Protein AF-0000000078667222 (afdb_homodimer)

Secondary structure (DSSP, 8-state):
----EEEEEEE-HHHHHHHHHHTEEEE-GGGHHHHHT--TT-EEEEEETTTTEEEEEEEESS--EE-SSTTGGGGT--EEEEEEEEEEEEEEESHHHHHHHHT--TTSEEEHHHHHHHHHHHH-TTTS--------S----PPPPP-BSEEEESSS--SSS--S-TTSTTPPPHHHHHHHHHHH--TT-EEEETT-TTTHHHHHHHHHT-EEEEEESS-SSTTSEE--TTS--S-TT-EEEEEEE---SSSS-----TT-GGGS-TTSHHHHHHHHHHHHHHHHHEEEEEEEEEEE--EEETTEEE-HHHHHHHHHTTTSEEEEEEEEEETT-TT--HHHHHHHHHTT--B--EEEEEEEEPPPTT----------------/----EEEEEEE-HHHHHHHHHHTEEEE-GGGHHHHHT--TT-EEEEEETTTTEEEEEEEESS--EE-SSTTGGGGT--EEEEEEEEEEEEEEESHHHHHHHHT--TTSEEEHHHHHHHHHHHH-TTTS--------S----PPPPP-BSEEEESSS--SSS--S-TTSTTPPPHHHHHHHHHHH--TT-EEEETT-TTTHHHHHHHHHT-EEEEEESS-SSTTSEE--TTS--S-TT-EEEEEEE---SSSS-----TT-GGGS-TTSHHHHHHHHHHHHHHHHHEEEEEEEEEEE--EEETTEEE-HHHHHHHHHTTTSEEEEEEEEEETT-TT--HHHHHHHHHTT--B--EEEEEEEEPPPTTS---------------

Structure (mmCIF, N/CA/C/O backbone):
data_AF-0000000078667222-model_v1
#
loop_
_entity.id
_entity.type
_entity.pdbx_description
1 polymer 'Putative DNA methylase domain protein'
#
loop_
_atom_site.group_PDB
_atom_site.id
_atom_site.type_symbol
_atom_site.label_atom_id
_atom_site.label_alt_id
_atom_site.label_comp_id
_atom_site.label_asym_id
_atom_site.label_entity_id
_atom_site.label_seq_id
_atom_site.pdbx_PDB_ins_code
_atom_site.Cartn_x
_atom_site.Cartn_y
_atom_site.Cartn_z
_atom_site.occupancy
_atom_site.B_iso_or_equiv
_atom_site.auth_seq_id
_atom_site.auth_comp_id
_atom_site.auth_asym_id
_atom_site.auth_atom_id
_atom_site.pdbx_PDB_model_num
ATOM 1 N N . MET A 1 1 ? -11.594 -49.25 -2.143 1 42.97 1 MET A N 1
ATOM 2 C CA . MET A 1 1 ? -10.438 -48.594 -1.555 1 42.97 1 MET A CA 1
ATOM 3 C C . MET A 1 1 ? -10.852 -47.281 -0.846 1 42.97 1 MET A C 1
ATOM 5 O O . MET A 1 1 ? -11.727 -46.562 -1.323 1 42.97 1 MET A O 1
ATOM 9 N N . LYS A 1 2 ? -10.609 -47.094 0.437 1 54.75 2 LYS A N 1
ATOM 10 C CA . LYS A 1 2 ? -10.992 -45.969 1.286 1 54.75 2 LYS A CA 1
ATOM 11 C C . LYS A 1 2 ? -10.438 -44.656 0.746 1 54.75 2 LYS A C 1
ATOM 13 O O . LYS A 1 2 ? -9.242 -44.562 0.452 1 54.75 2 LYS A O 1
ATOM 18 N N . ALA A 1 3 ? -11.32 -43.812 0.36 1 62.44 3 ALA A N 1
ATOM 19 C CA . ALA A 1 3 ? -10.859 -42.5 -0.114 1 62.44 3 ALA A CA 1
ATOM 20 C C . ALA A 1 3 ? -9.961 -41.844 0.921 1 62.44 3 ALA A C 1
ATOM 22 O O . ALA A 1 3 ? -10.328 -41.719 2.096 1 62.44 3 ALA A O 1
ATOM 23 N N . THR A 1 4 ? -8.703 -41.531 0.521 1 71.56 4 THR A N 1
ATOM 24 C CA . THR A 1 4 ? -7.707 -41 1.438 1 71.56 4 THR A CA 1
ATOM 25 C C . THR A 1 4 ? -7.793 -39.469 1.491 1 71.56 4 THR A C 1
ATOM 27 O O . THR A 1 4 ? -7.461 -38.875 2.508 1 71.56 4 THR A O 1
ATOM 30 N N . CYS A 1 5 ? -8.32 -38.812 0.388 1 84.19 5 CYS A N 1
ATOM 31 C CA . CYS A 1 5 ? -8.406 -37.375 0.357 1 84.19 5 CYS A CA 1
ATOM 32 C C . CYS A 1 5 ? -9.555 -36.906 -0.539 1 84.19 5 CYS A C 1
ATOM 34 O O . CYS A 1 5 ? -10.219 -37.75 -1.177 1 84.19 5 CYS A O 1
ATOM 36 N N . GLY A 1 6 ? -10.008 -35.719 -0.419 1 90.81 6 GLY A N 1
ATOM 37 C CA . GLY A 1 6 ? -11.023 -35.125 -1.27 1 90.81 6 GLY A CA 1
ATOM 38 C C . GLY A 1 6 ? -10.609 -33.781 -1.822 1 90.81 6 GLY A C 1
ATOM 39 O O . GLY A 1 6 ? -9.719 -33.125 -1.275 1 90.81 6 GLY A O 1
ATOM 40 N N . HIS A 1 7 ? -11.117 -33.469 -2.975 1 93.88 7 HIS A N 1
ATOM 41 C CA . HIS A 1 7 ? -10.828 -32.188 -3.617 1 93.88 7 HIS A CA 1
ATOM 42 C C . HIS A 1 7 ? -12.086 -31.578 -4.227 1 93.88 7 HIS A C 1
ATOM 44 O O . HIS A 1 7 ? -12.906 -32.312 -4.805 1 93.88 7 HIS A O 1
ATOM 50 N N . ILE A 1 8 ? -12.203 -30.312 -3.99 1 93.81 8 ILE A N 1
ATOM 51 C CA . ILE A 1 8 ? -13.273 -29.578 -4.648 1 93.81 8 ILE A CA 1
ATOM 52 C C . ILE A 1 8 ? -12.703 -28.75 -5.805 1 93.81 8 ILE A C 1
ATOM 54 O O . ILE A 1 8 ? -11.836 -27.906 -5.602 1 93.81 8 ILE A O 1
ATOM 58 N N . PHE A 1 9 ? -13.094 -29.078 -7 1 95.5 9 PHE A N 1
ATOM 59 C CA . PHE A 1 9 ? -12.734 -28.281 -8.164 1 95.5 9 PHE A CA 1
ATOM 60 C C . PHE A 1 9 ? -13.758 -27.172 -8.391 1 95.5 9 PHE A C 1
ATOM 62 O O . PHE A 1 9 ? -14.938 -27.328 -8.07 1 95.5 9 PHE A O 1
ATOM 69 N N . ALA A 1 10 ? -13.32 -26.062 -8.898 1 92.62 10 ALA A N 1
ATOM 70 C CA . ALA A 1 10 ? -14.219 -24.953 -9.203 1 92.62 10 ALA A CA 1
ATOM 71 C C . ALA A 1 10 ? -14.367 -24.781 -10.711 1 92.62 10 ALA A C 1
ATOM 73 O O . ALA A 1 10 ? -13.414 -24.953 -11.461 1 92.62 10 ALA A O 1
ATOM 74 N N . CYS A 1 11 ? -15.523 -24.531 -11.125 1 91.5 11 CYS A N 1
ATOM 75 C CA . CYS A 1 11 ? -15.812 -24.172 -12.516 1 91.5 11 CYS A CA 1
ATOM 76 C C . CYS A 1 11 ? -16.75 -22.969 -12.586 1 91.5 11 CYS A C 1
ATOM 78 O O . CYS A 1 11 ? -17.141 -22.422 -11.555 1 91.5 11 CYS A O 1
ATOM 80 N N . THR A 1 12 ? -16.953 -22.406 -13.789 1 89.31 12 THR A N 1
ATOM 81 C CA . THR A 1 12 ? -17.969 -21.406 -14.086 1 89.31 12 THR A CA 1
ATOM 82 C C . THR A 1 12 ? -19.078 -21.984 -14.945 1 89.31 12 THR A C 1
ATOM 84 O O . THR A 1 12 ? -19 -23.141 -15.359 1 89.31 12 THR A O 1
ATOM 87 N N . SER A 1 13 ? -20.094 -21.125 -15.125 1 90.69 13 SER A N 1
ATOM 88 C CA . SER A 1 13 ? -21.188 -21.578 -15.984 1 90.69 13 SER A CA 1
ATOM 89 C C . SER A 1 13 ? -20.688 -21.875 -17.391 1 90.69 13 SER A C 1
ATOM 91 O O . SER A 1 13 ? -21.203 -22.781 -18.062 1 90.69 13 SER A O 1
ATOM 93 N N . LYS A 1 14 ? -19.625 -21.219 -17.75 1 88.69 14 LYS A N 1
ATOM 94 C CA . LYS A 1 14 ? -19.047 -21.391 -19.094 1 88.69 14 LYS A CA 1
ATOM 95 C C . LYS A 1 14 ? -18.266 -22.688 -19.203 1 88.69 14 LYS A C 1
ATOM 97 O O . LYS A 1 14 ? -18.266 -23.328 -20.25 1 88.69 14 LYS A O 1
ATOM 102 N N . SER A 1 15 ? -17.688 -23.125 -18.141 1 92.56 15 SER A N 1
ATOM 103 C CA . SER A 1 15 ? -16.781 -24.281 -18.219 1 92.56 15 SER A CA 1
ATOM 104 C C . SER A 1 15 ? -17.438 -25.531 -17.656 1 92.56 15 SER A C 1
ATOM 106 O O . SER A 1 15 ? -16.906 -26.641 -17.812 1 92.56 15 SER A O 1
ATOM 108 N N . GLU A 1 16 ? -18.594 -25.359 -17.062 1 94.5 16 GLU A N 1
ATOM 109 C CA . GLU A 1 16 ? -19.25 -26.469 -16.375 1 94.5 16 GLU A CA 1
ATOM 110 C C . GLU A 1 16 ? -19.594 -27.594 -17.344 1 94.5 16 GLU A C 1
ATOM 112 O O . GLU A 1 16 ? -19.328 -28.766 -17.047 1 94.5 16 GLU A O 1
ATOM 117 N N . ARG A 1 17 ? -20.219 -27.25 -18.438 1 93.62 17 ARG A N 1
ATOM 118 C CA . ARG A 1 17 ? -20.672 -28.25 -19.391 1 93.62 17 ARG A CA 1
ATOM 119 C C . ARG A 1 17 ? -19.516 -29.125 -19.844 1 93.62 17 ARG A C 1
ATOM 121 O O . ARG A 1 17 ? -19.656 -30.359 -19.938 1 93.62 17 ARG A O 1
ATOM 128 N N . GLU A 1 18 ? -18.438 -28.531 -20.109 1 94.69 18 GLU A N 1
ATOM 129 C CA . GLU A 1 18 ? -17.281 -29.281 -20.594 1 94.69 18 GLU A CA 1
ATOM 130 C C . GLU A 1 18 ? -16.75 -30.219 -19.531 1 94.69 18 GLU A C 1
ATOM 132 O O . GLU A 1 18 ? -16.25 -31.297 -19.844 1 94.69 18 GLU A O 1
ATOM 137 N N . CYS A 1 19 ? -16.812 -29.875 -18.297 1 96.56 19 CYS A N 1
ATOM 138 C CA . CYS A 1 19 ? -16.422 -30.766 -17.203 1 96.56 19 CYS A CA 1
ATOM 139 C C . CYS A 1 19 ? -17.219 -32.062 -17.234 1 96.56 19 CYS A C 1
ATOM 141 O O . CYS A 1 19 ? -16.656 -33.156 -17.156 1 96.56 19 CYS A O 1
ATOM 143 N N . PHE A 1 20 ? -18.5 -31.938 -17.438 1 95.5 20 PHE A N 1
ATOM 144 C CA . PHE A 1 20 ? -19.406 -33.094 -17.406 1 95.5 20 PHE A CA 1
ATOM 145 C C . PHE A 1 20 ? -19.312 -33.875 -18.703 1 95.5 20 PHE A C 1
ATOM 147 O O . PHE A 1 20 ? -19.391 -35.125 -18.672 1 95.5 20 PHE A O 1
ATOM 154 N N . ASP A 1 21 ? -19.156 -33.156 -19.797 1 95.31 21 ASP A N 1
ATOM 155 C CA . ASP A 1 21 ? -19.078 -33.844 -21.078 1 95.31 21 ASP A CA 1
ATOM 156 C C . ASP A 1 21 ? -17.812 -34.719 -21.156 1 95.31 21 ASP A C 1
ATOM 158 O O . ASP A 1 21 ? -17.859 -35.844 -21.641 1 95.31 21 ASP A O 1
ATOM 162 N N . ARG A 1 22 ? -16.766 -34.188 -20.625 1 95.5 22 ARG A N 1
ATOM 163 C CA . ARG A 1 22 ? -15.484 -34.875 -20.719 1 95.5 22 ARG A CA 1
ATOM 164 C C . ARG A 1 22 ? -15.25 -35.75 -19.5 1 95.5 22 ARG A C 1
ATOM 166 O O . ARG A 1 22 ? -14.359 -36.594 -19.5 1 95.5 22 ARG A O 1
ATOM 173 N N . MET A 1 23 ? -16.047 -35.531 -18.516 1 96.56 23 MET A N 1
ATOM 174 C CA . MET A 1 23 ? -15.766 -36.125 -17.203 1 96.56 23 MET A CA 1
ATOM 175 C C . MET A 1 23 ? -14.32 -35.875 -16.797 1 96.56 23 MET A C 1
ATOM 177 O O . MET A 1 23 ? -13.594 -36.812 -16.453 1 96.56 23 MET A O 1
ATOM 181 N N . LEU A 1 24 ? -13.977 -34.625 -16.906 1 97.38 24 LEU A N 1
ATOM 182 C CA . LEU A 1 24 ? -12.648 -34.094 -16.625 1 97.38 24 LEU A CA 1
ATOM 183 C C . LEU A 1 24 ? -12.75 -32.844 -15.766 1 97.38 24 LEU A C 1
ATOM 185 O O . LEU A 1 24 ? -13.484 -31.906 -16.094 1 97.38 24 LEU A O 1
ATOM 189 N N . PHE A 1 25 ? -12.125 -32.906 -14.594 1 97.62 25 PHE A N 1
ATOM 190 C CA . PHE A 1 25 ? -12.039 -31.719 -13.758 1 97.62 25 PHE A CA 1
ATOM 191 C C . PHE A 1 25 ? -10.641 -31.109 -13.828 1 97.62 25 PHE A C 1
ATOM 193 O O . PHE A 1 25 ? -9.664 -31.812 -14.062 1 97.62 25 PHE A O 1
ATOM 200 N N . ALA A 1 26 ? -10.586 -29.781 -13.773 1 94.12 26 ALA A N 1
ATOM 201 C CA . ALA A 1 26 ? -9.297 -29.125 -14 1 94.12 26 ALA A CA 1
ATOM 202 C C . ALA A 1 26 ? -9.211 -27.812 -13.242 1 94.12 26 ALA A C 1
ATOM 204 O O . ALA A 1 26 ? -10.227 -27.281 -12.781 1 94.12 26 ALA A O 1
ATOM 205 N N . THR A 1 27 ? -8.078 -27.359 -13.016 1 90.75 27 THR A N 1
ATOM 206 C CA . THR A 1 27 ? -7.82 -26.062 -12.398 1 90.75 27 THR A CA 1
ATOM 207 C C . THR A 1 27 ? -6.57 -25.422 -12.992 1 90.75 27 THR A C 1
ATOM 209 O O . THR A 1 27 ? -5.895 -26.016 -13.828 1 90.75 27 THR A O 1
ATOM 212 N N . SER A 1 28 ? -6.441 -24.172 -12.617 1 84.69 28 SER A N 1
ATOM 213 C CA . SER A 1 28 ? -5.27 -23.422 -13.062 1 84.69 28 SER A CA 1
ATOM 214 C C . SER A 1 28 ? -4.051 -23.75 -12.203 1 84.69 28 SER A C 1
ATOM 216 O O . SER A 1 28 ? -4.121 -24.594 -11.305 1 84.69 28 SER A O 1
ATOM 218 N N . ARG A 1 29 ? -2.99 -23.125 -12.562 1 78.12 29 ARG A N 1
ATOM 219 C CA . ARG A 1 29 ? -1.691 -23.375 -11.953 1 78.12 29 ARG A CA 1
ATOM 220 C C . ARG A 1 29 ? -1.732 -23.109 -10.453 1 78.12 29 ARG A C 1
ATOM 222 O O . ARG A 1 29 ? -1.068 -23.797 -9.672 1 78.12 29 ARG A O 1
ATOM 229 N N . VAL A 1 30 ? -2.557 -22.203 -10.062 1 77.38 30 VAL A N 1
ATOM 230 C CA . VAL A 1 30 ? -2.59 -21.766 -8.672 1 77.38 30 VAL A CA 1
ATOM 231 C C . VAL A 1 30 ? -2.93 -22.953 -7.762 1 77.38 30 VAL A C 1
ATOM 233 O O . VAL A 1 30 ? -2.393 -23.062 -6.66 1 77.38 30 VAL A O 1
ATOM 236 N N . TYR A 1 31 ? -3.74 -23.891 -8.242 1 80.81 31 TYR A N 1
ATOM 237 C CA . TYR A 1 31 ? -4.141 -25.031 -7.441 1 80.81 31 TYR A CA 1
ATOM 238 C C . TYR A 1 31 ? -3.566 -26.328 -8.023 1 80.81 31 TYR A C 1
ATOM 240 O O . TYR A 1 31 ? -4.035 -27.422 -7.703 1 80.81 31 TYR A O 1
ATOM 248 N N . GLY A 1 32 ? -2.615 -26.156 -8.828 1 84 32 GLY A N 1
ATOM 249 C CA . GLY A 1 32 ? -2.066 -27.281 -9.555 1 84 32 GLY A CA 1
ATOM 250 C C . GLY A 1 32 ? -1.43 -28.328 -8.648 1 84 32 GLY A C 1
ATOM 251 O O . GLY A 1 32 ? -1.601 -29.531 -8.859 1 84 32 GLY A O 1
ATOM 252 N N . GLU A 1 33 ? -0.787 -27.875 -7.664 1 82.69 33 GLU A N 1
ATOM 253 C CA . GLU A 1 33 ? -0.084 -28.781 -6.77 1 82.69 33 GLU A CA 1
ATOM 254 C C . GLU A 1 33 ? -1.059 -29.719 -6.062 1 82.69 33 GLU A C 1
ATOM 256 O O . GLU A 1 33 ? -0.754 -30.906 -5.852 1 82.69 33 GLU A O 1
ATOM 261 N N . SER A 1 34 ? -2.174 -29.188 -5.68 1 85.5 34 SER A N 1
ATOM 262 C CA . SER A 1 34 ? -3.184 -30.016 -5.023 1 85.5 34 SER A CA 1
ATOM 263 C C . SER A 1 34 ? -3.715 -31.078 -5.969 1 85.5 34 SER A C 1
ATOM 265 O O . SER A 1 34 ? -4.02 -32.188 -5.535 1 85.5 34 SER A O 1
ATOM 267 N N . VAL A 1 35 ? -3.75 -30.797 -7.191 1 90.5 35 VAL A N 1
ATOM 268 C CA . VAL A 1 35 ? -4.262 -31.734 -8.18 1 90.5 35 VAL A CA 1
ATOM 269 C C . VAL A 1 35 ? -3.252 -32.875 -8.391 1 90.5 35 VAL A C 1
ATOM 271 O O . VAL A 1 35 ? -3.635 -34.031 -8.523 1 90.5 35 VAL A O 1
ATOM 274 N N . LEU A 1 36 ? -2.006 -32.469 -8.359 1 86.94 36 LEU A N 1
ATOM 275 C CA . LEU A 1 36 ? -0.954 -33.469 -8.57 1 86.94 36 LEU A CA 1
ATOM 276 C C . LEU A 1 36 ? -0.897 -34.438 -7.41 1 86.94 36 LEU A C 1
ATOM 278 O O . LEU A 1 36 ? -0.299 -35.531 -7.531 1 86.94 36 LEU A O 1
ATOM 282 N N . LYS A 1 37 ? -1.562 -34.156 -6.34 1 86.19 37 LYS A N 1
ATOM 283 C CA . LYS A 1 37 ? -1.576 -35.062 -5.172 1 86.19 37 LYS A CA 1
ATOM 284 C C . LYS A 1 37 ? -2.764 -36 -5.223 1 86.19 37 LYS A C 1
ATOM 286 O O . LYS A 1 37 ? -2.85 -36.938 -4.418 1 86.19 37 LYS A O 1
ATOM 291 N N . ILE A 1 38 ? -3.578 -35.844 -6.117 1 93.19 38 ILE A N 1
ATOM 292 C CA . ILE A 1 38 ? -4.773 -36.656 -6.23 1 93.19 38 ILE A CA 1
ATOM 293 C C . ILE A 1 38 ? -4.379 -38.062 -6.68 1 93.19 38 ILE A C 1
ATOM 295 O O . ILE A 1 38 ? -3.537 -38.219 -7.566 1 93.19 38 ILE A O 1
ATOM 299 N N . LYS A 1 39 ? -4.949 -39.031 -6.023 1 93.75 39 LYS A N 1
ATOM 300 C CA . LYS A 1 39 ? -4.766 -40.406 -6.375 1 93.75 39 LYS A CA 1
ATOM 301 C C . LYS A 1 39 ? -6.07 -41.031 -6.867 1 93.75 39 LYS A C 1
ATOM 303 O O . LYS A 1 39 ? -7.156 -40.531 -6.555 1 93.75 39 LYS A O 1
ATOM 308 N N . LYS A 1 40 ? -5.82 -42.125 -7.578 1 94.44 40 LYS A N 1
ATOM 309 C CA . LYS A 1 40 ? -6.988 -42.875 -8.023 1 94.44 40 LYS A CA 1
ATOM 310 C C . LYS A 1 40 ? -7.879 -43.281 -6.848 1 94.44 40 LYS A C 1
ATOM 312 O O . LYS A 1 40 ? -7.383 -43.719 -5.816 1 94.44 40 LYS A O 1
ATOM 317 N N . GLY A 1 41 ? -9.148 -42.969 -7 1 94 41 GLY A N 1
ATOM 318 C CA . GLY A 1 41 ? -10.094 -43.375 -5.973 1 94 41 GLY A CA 1
ATOM 319 C C . GLY A 1 41 ? -10.484 -42.25 -5.047 1 94 41 GLY A C 1
ATOM 320 O O . GLY A 1 41 ? -11.477 -42.344 -4.32 1 94 41 GLY A O 1
ATOM 321 N N . ASP A 1 42 ? -9.75 -41.125 -5.043 1 95.19 42 ASP A N 1
ATOM 322 C CA . ASP A 1 42 ? -10.078 -40 -4.195 1 95.19 42 ASP A CA 1
ATOM 323 C C . ASP A 1 42 ? -11.461 -39.438 -4.535 1 95.19 42 ASP A C 1
ATOM 325 O O . ASP A 1 42 ? -11.922 -39.562 -5.672 1 95.19 42 ASP A O 1
ATOM 329 N N . LEU A 1 43 ? -12.156 -38.875 -3.521 1 95.44 43 LEU A N 1
ATOM 330 C CA . LEU A 1 43 ? -13.461 -38.281 -3.732 1 95.44 43 LEU A CA 1
ATOM 331 C C . LEU A 1 43 ? -13.312 -36.844 -4.27 1 95.44 43 LEU A C 1
ATOM 333 O O . LEU A 1 43 ? -12.484 -36.094 -3.783 1 95.44 43 LEU A O 1
ATOM 337 N N . LEU A 1 44 ? -14.055 -36.562 -5.297 1 96.94 44 LEU A N 1
ATOM 338 C CA . LEU A 1 44 ? -13.961 -35.281 -5.938 1 96.94 44 LEU A CA 1
ATOM 339 C C . LEU A 1 44 ? -15.328 -34.594 -6.012 1 96.94 44 LEU A C 1
ATOM 341 O O . LEU A 1 44 ? -16.359 -35.281 -6.016 1 96.94 44 LEU A O 1
ATOM 345 N N . PHE A 1 45 ? -15.289 -33.312 -6 1 96.88 45 PHE A N 1
ATOM 346 C CA . PHE A 1 45 ? -16.484 -32.469 -6.109 1 96.88 45 PHE A CA 1
ATOM 347 C C . PHE A 1 45 ? -16.266 -31.344 -7.121 1 96.88 45 PHE A C 1
ATOM 349 O O . PHE A 1 45 ? -15.125 -31.016 -7.445 1 96.88 45 PHE A O 1
ATOM 356 N N . LEU A 1 46 ? -17.312 -30.844 -7.672 1 97.19 46 LEU A N 1
ATOM 357 C CA . LEU A 1 46 ? -17.25 -29.734 -8.617 1 97.19 46 LEU A CA 1
ATOM 358 C C . LEU A 1 46 ? -18.141 -28.578 -8.164 1 97.19 46 LEU A C 1
ATOM 360 O O . LEU A 1 46 ? -19.359 -28.75 -8.031 1 97.19 46 LEU A O 1
ATOM 364 N N . LEU A 1 47 ? -17.531 -27.453 -7.891 1 95.12 47 LEU A N 1
ATOM 365 C CA . LEU A 1 47 ? -18.25 -26.266 -7.438 1 95.12 47 LEU A CA 1
ATOM 366 C C . LEU A 1 47 ? -18.375 -25.25 -8.57 1 95.12 47 LEU A C 1
ATOM 368 O O . LEU A 1 47 ? -17.375 -24.797 -9.117 1 95.12 47 LEU A O 1
ATOM 372 N N . ASN A 1 48 ? -19.578 -24.984 -8.961 1 94.25 48 ASN A N 1
ATOM 373 C CA . ASN A 1 48 ? -19.828 -23.875 -9.875 1 94.25 48 ASN A CA 1
ATOM 374 C C . ASN A 1 48 ? -19.891 -22.531 -9.133 1 94.25 48 ASN A C 1
ATOM 376 O O . ASN A 1 48 ? -20.828 -22.281 -8.391 1 94.25 48 ASN A O 1
ATOM 380 N N . LEU A 1 49 ? -18.891 -21.703 -9.367 1 88.19 49 LEU A N 1
ATOM 381 C CA . LEU A 1 49 ? -18.734 -20.453 -8.625 1 88.19 49 LEU A CA 1
ATOM 382 C C . LEU A 1 49 ? -19.828 -19.453 -9.008 1 88.19 49 LEU A C 1
ATOM 384 O O . LEU A 1 49 ? -20.219 -18.625 -8.195 1 88.19 49 LEU A O 1
ATOM 388 N N . ASP A 1 50 ? -20.312 -19.469 -10.25 1 86.38 50 ASP A N 1
ATOM 389 C CA . ASP A 1 50 ? -21.312 -18.531 -10.727 1 86.38 50 ASP A CA 1
ATOM 390 C C . ASP A 1 50 ? -22.672 -18.781 -10.07 1 86.38 50 ASP A C 1
ATOM 392 O O . ASP A 1 50 ? -23.359 -17.844 -9.672 1 86.38 50 ASP A O 1
ATOM 396 N N . THR A 1 51 ? -23.031 -20.047 -9.922 1 91.31 51 THR A N 1
ATOM 397 C CA . THR A 1 51 ? -24.359 -20.406 -9.438 1 91.31 51 THR A CA 1
ATOM 398 C C . THR A 1 51 ? -24.312 -20.828 -7.973 1 91.31 51 THR A C 1
ATOM 400 O O . THR A 1 51 ? -25.344 -21.016 -7.34 1 91.31 51 THR A O 1
ATOM 403 N N . ASP A 1 52 ? -23.125 -20.938 -7.469 1 91.81 52 ASP A N 1
ATOM 404 C CA . ASP A 1 52 ? -22.922 -21.406 -6.102 1 91.81 52 ASP A CA 1
ATOM 405 C C . ASP A 1 52 ? -23.547 -22.781 -5.895 1 91.81 52 ASP A C 1
ATOM 407 O O . ASP A 1 52 ? -24.312 -22.984 -4.949 1 91.81 52 ASP A O 1
ATOM 411 N N . THR A 1 53 ? -23.281 -23.672 -6.781 1 95.25 53 THR A N 1
ATOM 412 C CA . THR A 1 53 ? -23.812 -25.031 -6.75 1 95.25 53 THR A CA 1
ATOM 413 C C . THR A 1 53 ? -22.672 -26.047 -6.68 1 95.25 53 THR A C 1
ATOM 415 O O . THR A 1 53 ? -21.75 -26.016 -7.488 1 95.25 53 THR A O 1
ATOM 418 N N . LEU A 1 54 ? -22.75 -26.891 -5.699 1 96.31 54 LEU A N 1
ATOM 419 C CA . LEU A 1 54 ? -21.766 -27.969 -5.555 1 96.31 54 LEU A CA 1
ATOM 420 C C . LEU A 1 54 ? -22.328 -29.281 -6.086 1 96.31 54 LEU A C 1
ATOM 422 O O . LEU A 1 54 ? -23.422 -29.688 -5.707 1 96.31 54 LEU A O 1
ATOM 426 N N . TYR A 1 55 ? -21.547 -29.891 -7.02 1 96.81 55 TYR A N 1
ATOM 427 C CA . TYR A 1 55 ? -21.906 -31.203 -7.543 1 96.81 55 TYR A CA 1
ATOM 428 C C . TYR A 1 55 ? -21.031 -32.281 -6.934 1 96.81 55 TYR A C 1
ATOM 430 O O . TYR A 1 55 ? -19.828 -32.094 -6.75 1 96.81 55 TYR A O 1
ATOM 438 N N . GLY A 1 56 ? -21.609 -33.438 -6.668 1 93.94 56 GLY A N 1
ATOM 439 C CA . GLY A 1 56 ? -20.859 -34.594 -6.16 1 93.94 56 GLY A CA 1
ATOM 440 C C . GLY A 1 56 ? -21.719 -35.844 -6.008 1 93.94 56 GLY A C 1
ATOM 441 O O . GLY A 1 56 ? -22.938 -35.781 -6.199 1 93.94 56 GLY A O 1
ATOM 442 N N . THR A 1 57 ? -21.172 -36.938 -5.832 1 93.31 57 THR A N 1
ATOM 443 C CA . THR A 1 57 ? -19.734 -37.156 -5.645 1 93.31 57 THR A CA 1
ATOM 444 C C . THR A 1 57 ? -19.125 -37.812 -6.863 1 93.31 57 THR A C 1
ATOM 446 O O . THR A 1 57 ? -19.797 -38.531 -7.594 1 93.31 57 THR A O 1
ATOM 449 N N . PHE A 1 58 ? -17.938 -37.469 -7.082 1 96.56 58 PHE A N 1
ATOM 450 C CA . PHE A 1 58 ? -17.172 -38.094 -8.148 1 96.56 58 PHE A CA 1
ATOM 451 C C . PHE A 1 58 ? -15.953 -38.812 -7.574 1 96.56 58 PHE A C 1
ATOM 453 O O . PHE A 1 58 ? -15.602 -38.625 -6.406 1 96.56 58 PHE A O 1
ATOM 460 N N . ARG A 1 59 ? -15.391 -39.688 -8.359 1 96.12 59 ARG A N 1
ATOM 461 C CA . ARG A 1 59 ? -14.164 -40.375 -8 1 96.12 59 ARG A CA 1
ATOM 462 C C . ARG A 1 59 ? -13.078 -40.156 -9.047 1 96.12 59 ARG A C 1
ATOM 464 O O . ARG A 1 59 ? -13.359 -40.156 -10.25 1 96.12 59 ARG A O 1
ATOM 471 N N . ALA A 1 60 ? -11.891 -40.031 -8.578 1 96.62 60 ALA A N 1
ATOM 472 C CA . ALA A 1 60 ? -10.758 -39.938 -9.492 1 96.62 60 ALA A CA 1
ATOM 473 C C . ALA A 1 60 ? -10.5 -41.25 -10.203 1 96.62 60 ALA A C 1
ATOM 475 O O . ALA A 1 60 ? -10.273 -42.281 -9.555 1 96.62 60 ALA A O 1
ATOM 476 N N . LYS A 1 61 ? -10.484 -41.219 -11.477 1 95.44 61 LYS A N 1
ATOM 477 C CA . LYS A 1 61 ? -10.203 -42.406 -12.266 1 95.44 61 LYS A CA 1
ATOM 478 C C . LYS A 1 61 ? -8.695 -42.656 -12.391 1 95.44 61 LYS A C 1
ATOM 480 O O . LYS A 1 61 ? -8.258 -43.75 -12.695 1 95.44 61 LYS A O 1
ATOM 485 N N . SER A 1 62 ? -8.008 -41.594 -12.281 1 90.81 62 SER A N 1
ATOM 486 C CA . SER A 1 62 ? -6.551 -41.594 -12.352 1 90.81 62 SER A CA 1
ATOM 487 C C . SER A 1 62 ? -5.949 -40.594 -11.375 1 90.81 62 SER A C 1
ATOM 489 O O . SER A 1 62 ? -6.672 -39.844 -10.719 1 90.81 62 SER A O 1
ATOM 491 N N . ALA A 1 63 ? -4.645 -40.688 -11.367 1 93.88 63 ALA A N 1
ATOM 492 C CA . ALA A 1 63 ? -3.957 -39.625 -10.641 1 93.88 63 ALA A CA 1
ATOM 493 C C . ALA A 1 63 ? -4.078 -38.281 -11.383 1 93.88 63 ALA A C 1
ATOM 495 O O . ALA A 1 63 ? -4.273 -38.281 -12.594 1 93.88 63 ALA A O 1
ATOM 496 N N . GLY A 1 64 ? -4.133 -37.219 -10.609 1 94.31 64 GLY A N 1
ATOM 497 C CA . GLY A 1 64 ? -4.051 -35.906 -11.242 1 94.31 64 GLY A CA 1
ATOM 498 C C . GLY A 1 64 ? -2.781 -35.719 -12.047 1 94.31 64 GLY A C 1
ATOM 499 O O . GLY A 1 64 ? -1.726 -36.25 -11.688 1 94.31 64 GLY A O 1
ATOM 500 N N . ALA A 1 65 ? -2.887 -35.031 -13.102 1 93.31 65 ALA A N 1
ATOM 501 C CA . ALA A 1 65 ? -1.737 -34.781 -13.969 1 93.31 65 ALA A CA 1
ATOM 502 C C . ALA A 1 65 ? -1.899 -33.5 -14.75 1 93.31 65 ALA A C 1
ATOM 504 O O . ALA A 1 65 ? -2.984 -32.906 -14.773 1 93.31 65 ALA A O 1
ATOM 505 N N . LYS A 1 66 ? -0.791 -33.031 -15.289 1 91.5 66 LYS A N 1
ATOM 506 C CA . LYS A 1 66 ? -0.827 -31.859 -16.141 1 91.5 66 LYS A CA 1
ATOM 507 C C . LYS A 1 66 ? -1.131 -32.25 -17.594 1 91.5 66 LYS A C 1
ATOM 509 O O . LYS A 1 66 ? -0.599 -33.25 -18.109 1 91.5 66 LYS A O 1
ATOM 514 N N . ASP A 1 67 ? -2.025 -31.547 -18.172 1 92 67 ASP A N 1
ATOM 515 C CA . ASP A 1 67 ? -2.34 -31.594 -19.609 1 92 67 ASP A CA 1
ATOM 516 C C . ASP A 1 67 ? -2.781 -33 -20.031 1 92 67 ASP A C 1
ATOM 518 O O . ASP A 1 67 ? -2.273 -33.531 -21.016 1 92 67 ASP A O 1
ATOM 522 N N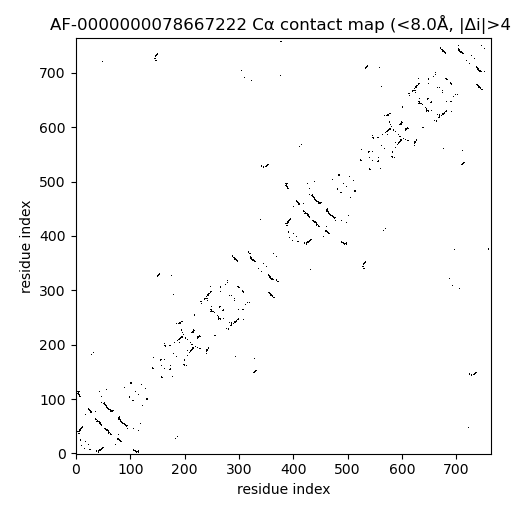 . LEU A 1 68 ? -3.604 -33.688 -19.25 1 94 68 LEU A N 1
ATOM 523 C CA . LEU A 1 68 ? -4.211 -34.938 -19.656 1 94 68 LEU A CA 1
ATOM 524 C C . LEU A 1 68 ? -4.949 -34.781 -20.984 1 94 68 LEU A C 1
ATOM 526 O O . LEU A 1 68 ? -4.836 -35.625 -21.875 1 94 68 LEU A O 1
ATOM 530 N N . VAL A 1 69 ? -5.723 -33.75 -21.078 1 94.44 69 VAL A N 1
ATOM 531 C CA . VAL A 1 69 ? -6.383 -33.312 -22.297 1 94.44 69 VAL A CA 1
ATOM 532 C C . VAL A 1 69 ? -6.023 -31.875 -22.594 1 94.44 69 VAL A C 1
ATOM 534 O O . VAL A 1 69 ? -6.777 -30.953 -22.234 1 94.44 69 VAL A O 1
ATOM 537 N N . PRO A 1 70 ? -4.941 -31.625 -23.328 1 92.56 70 PRO A N 1
ATOM 538 C CA . PRO A 1 70 ? -4.363 -30.281 -23.484 1 92.56 70 PRO A CA 1
ATOM 539 C C . PRO A 1 70 ? -5.336 -29.281 -24.109 1 92.56 70 PRO A C 1
ATOM 541 O O . PRO A 1 70 ? -5.273 -28.078 -23.812 1 92.56 70 PRO A O 1
ATOM 544 N N . GLU A 1 71 ? -6.27 -29.797 -24.922 1 92.06 71 GLU A N 1
ATOM 545 C CA . GLU A 1 71 ? -7.133 -28.891 -25.672 1 92.06 71 GLU A CA 1
ATOM 546 C C . GLU A 1 71 ? -8.367 -28.516 -24.859 1 92.06 71 GLU A C 1
ATOM 548 O O . GLU A 1 71 ? -9.109 -27.609 -25.234 1 92.06 71 GLU A O 1
ATOM 553 N N . ALA A 1 72 ? -8.625 -29.219 -23.766 1 93.88 72 ALA A N 1
ATOM 554 C CA . ALA A 1 72 ? -9.797 -28.922 -22.938 1 93.88 72 ALA A CA 1
ATOM 555 C C . ALA A 1 72 ? -9.781 -27.469 -22.469 1 93.88 72 ALA A C 1
ATOM 557 O O . ALA A 1 72 ? -8.734 -26.922 -22.125 1 93.88 72 ALA A O 1
ATOM 558 N N . TRP A 1 73 ? -10.977 -26.766 -22.516 1 92.94 73 TRP A N 1
ATOM 559 C CA . TRP A 1 73 ? -11.188 -25.359 -22.156 1 92.94 73 TRP A CA 1
ATOM 560 C C . TRP A 1 73 ? -10.148 -24.469 -22.828 1 92.94 73 TRP A C 1
ATOM 562 O O . TRP A 1 73 ? -9.617 -23.547 -22.219 1 92.94 73 TRP A O 1
ATOM 572 N N . ASN A 1 74 ? -9.727 -24.875 -23.984 1 89.19 74 ASN A N 1
ATOM 573 C CA . ASN A 1 74 ? -8.766 -24.125 -24.781 1 89.19 74 ASN A CA 1
ATOM 574 C C . ASN A 1 74 ? -7.438 -23.953 -24.047 1 89.19 74 ASN A C 1
ATOM 576 O O . ASN A 1 74 ? -6.809 -22.891 -24.141 1 89.19 74 ASN A O 1
ATOM 580 N N . GLY A 1 75 ? -7.109 -24.922 -23.25 1 88.12 75 GLY A N 1
ATOM 581 C CA . GLY A 1 75 ? -5.809 -24.953 -22.594 1 88.12 75 GLY A CA 1
ATOM 582 C C . GLY A 1 75 ? -5.758 -24.109 -21.328 1 88.12 75 GLY A C 1
ATOM 583 O O . GLY A 1 75 ? -4.703 -23.984 -20.703 1 88.12 75 GLY A O 1
ATOM 584 N N . LYS A 1 76 ? -6.84 -23.609 -20.828 1 86.25 76 LYS A N 1
ATOM 585 C CA . LYS A 1 76 ? -6.875 -22.656 -19.719 1 86.25 76 LYS A CA 1
ATOM 586 C C . LYS A 1 76 ? -6.617 -23.344 -18.391 1 86.25 76 LYS A C 1
ATOM 588 O O . LYS A 1 76 ? -6.125 -22.719 -17.438 1 86.25 76 LYS A O 1
ATOM 593 N N . TYR A 1 77 ? -6.961 -24.641 -18.312 1 91.12 77 TYR A N 1
ATOM 594 C CA . TYR A 1 77 ? -6.863 -25.375 -17.047 1 91.12 77 TYR A CA 1
ATOM 595 C C . TYR A 1 77 ? -6.027 -26.641 -17.219 1 91.12 77 TYR A C 1
ATOM 597 O O . TYR A 1 77 ? -6.574 -27.734 -17.359 1 91.12 77 TYR A O 1
ATOM 605 N N . PRO A 1 78 ? -4.711 -26.5 -17.094 1 90.69 78 PRO A N 1
ATOM 606 C CA . PRO A 1 78 ? -3.828 -27.609 -17.469 1 90.69 78 PRO A CA 1
ATOM 607 C C . PRO A 1 78 ? -3.73 -28.688 -16.391 1 90.69 78 PRO A C 1
ATOM 609 O O . PRO A 1 78 ? -3.27 -29.797 -16.672 1 90.69 78 PRO A O 1
ATOM 612 N N . TYR A 1 79 ? -4.074 -28.406 -15.242 1 92.75 79 TYR A N 1
ATOM 613 C CA . TYR A 1 79 ? -4.027 -29.438 -14.203 1 92.75 79 TYR A CA 1
ATOM 614 C C . TYR A 1 79 ? -5.359 -30.172 -14.094 1 92.75 79 TYR A C 1
ATOM 616 O O . TYR A 1 79 ? -6.371 -29.578 -13.711 1 92.75 79 TYR A O 1
ATOM 624 N N . GLN A 1 80 ? -5.293 -31.422 -14.398 1 96.25 80 GLN A N 1
ATOM 625 C CA . GLN A 1 80 ? -6.531 -32.125 -14.711 1 96.25 80 GLN A CA 1
ATOM 626 C C . GLN A 1 80 ? -6.586 -33.5 -14.008 1 96.25 80 GLN A C 1
ATOM 628 O O . GLN A 1 80 ? -5.551 -34 -13.586 1 96.25 80 GLN A O 1
ATOM 633 N N . VAL A 1 81 ? -7.777 -34 -13.844 1 96.88 81 VAL A N 1
ATOM 634 C CA . VAL A 1 81 ? -8.016 -35.344 -13.359 1 96.88 81 VAL A CA 1
ATOM 635 C C . VAL A 1 81 ? -9.242 -35.938 -14.039 1 96.88 81 VAL A C 1
ATOM 637 O O . VAL A 1 81 ? -10.273 -35.281 -14.164 1 96.88 81 VAL A O 1
ATOM 640 N N . GLN A 1 82 ? -9.016 -37.125 -14.57 1 97.19 82 GLN A N 1
ATOM 641 C CA . GLN A 1 82 ? -10.164 -37.844 -15.102 1 97.19 82 GLN A CA 1
ATOM 642 C C . GLN A 1 82 ? -11.07 -38.344 -13.977 1 97.19 82 GLN A C 1
ATOM 644 O O . GLN A 1 82 ? -10.586 -38.844 -12.961 1 97.19 82 GLN A O 1
ATOM 649 N N . VAL A 1 83 ? -12.383 -38.125 -14.219 1 97.12 83 VAL A N 1
ATOM 650 C CA . VAL A 1 83 ? -13.281 -38.438 -13.117 1 97.12 83 VAL A CA 1
ATOM 651 C C . VAL A 1 83 ? -14.383 -39.375 -13.609 1 97.12 83 VAL A C 1
ATOM 653 O O . VAL A 1 83 ? -14.617 -39.5 -14.82 1 97.12 83 VAL A O 1
ATOM 656 N N . SER A 1 84 ? -14.891 -40.156 -12.695 1 96.31 84 SER A N 1
ATOM 657 C CA . SER A 1 84 ? -16.094 -40.938 -12.898 1 96.31 84 SER A CA 1
ATOM 658 C C . SER A 1 84 ? -17.141 -40.656 -11.82 1 96.31 84 SER A C 1
ATOM 660 O O . SER A 1 84 ? -16.797 -40.188 -10.734 1 96.31 84 SER A O 1
ATOM 662 N N . ARG A 1 85 ? -18.375 -40.844 -12.172 1 94.5 85 ARG A N 1
ATOM 663 C CA . ARG A 1 85 ? -19.438 -40.656 -11.18 1 94.5 85 ARG A CA 1
ATOM 664 C C . ARG A 1 85 ? -19.328 -41.719 -10.078 1 94.5 85 ARG A C 1
ATOM 666 O O . ARG A 1 85 ? -19.016 -42.875 -10.352 1 94.5 85 ARG A O 1
ATOM 673 N N . ASN A 1 86 ? -19.453 -41.281 -8.922 1 91.75 86 ASN A N 1
ATOM 674 C CA . ASN A 1 86 ? -19.594 -42.188 -7.781 1 91.75 86 ASN A CA 1
ATOM 675 C C . ASN A 1 86 ? -21.047 -42.406 -7.406 1 91.75 86 ASN A C 1
ATOM 677 O O . ASN A 1 86 ? -21.516 -41.906 -6.383 1 91.75 86 ASN A O 1
ATOM 681 N N . GLY A 1 87 ? -21.75 -43.25 -8.172 1 89.12 87 GLY A N 1
ATOM 682 C CA . GLY A 1 87 ? -23.188 -43.375 -8.031 1 89.12 87 GLY A CA 1
ATOM 683 C C . GLY A 1 87 ? -23.953 -42.188 -8.617 1 89.12 87 GLY A C 1
ATOM 684 O O . GLY A 1 87 ? -23.562 -41.656 -9.664 1 89.12 87 GLY A O 1
ATOM 685 N N . ALA A 1 88 ? -25.031 -41.906 -8.016 1 91.56 88 ALA A N 1
ATOM 686 C CA . ALA A 1 88 ? -25.812 -40.75 -8.469 1 91.56 88 ALA A CA 1
ATOM 687 C C . ALA A 1 88 ? -25.141 -39.438 -8.078 1 91.56 88 ALA A C 1
ATOM 689 O O . ALA A 1 88 ? -24.625 -39.312 -6.965 1 91.56 88 ALA A O 1
ATOM 690 N N . VAL A 1 89 ? -25.016 -38.594 -9.016 1 93.06 89 VAL A N 1
ATOM 691 C CA . VAL A 1 89 ? -24.453 -37.25 -8.734 1 93.06 89 VAL A CA 1
ATOM 692 C C . VAL A 1 89 ? -25.547 -36.344 -8.227 1 93.06 89 VAL A C 1
ATOM 694 O O . VAL A 1 89 ? -26.609 -36.219 -8.844 1 93.06 89 VAL A O 1
ATOM 697 N N . HIS A 1 90 ? -25.312 -35.75 -7.098 1 94.31 90 HIS A N 1
ATOM 698 C CA . HIS A 1 90 ? -26.25 -34.812 -6.488 1 94.31 90 HIS A CA 1
ATOM 699 C C . HIS A 1 90 ? -25.734 -33.375 -6.582 1 94.31 90 HIS A C 1
ATOM 701 O O . HIS A 1 90 ? -24.562 -33.156 -6.863 1 94.31 90 HIS A O 1
ATOM 707 N N . SER A 1 91 ? -26.672 -32.438 -6.414 1 94.5 91 SER A N 1
ATOM 708 C CA . SER A 1 91 ? -26.312 -31.031 -6.418 1 94.5 91 SER A CA 1
ATOM 709 C C . SER A 1 91 ? -26.75 -30.344 -5.129 1 94.5 91 SER A C 1
ATOM 711 O O . SER A 1 91 ? -27.812 -30.656 -4.582 1 94.5 91 SER A O 1
ATOM 713 N N . LEU A 1 92 ? -25.906 -29.469 -4.645 1 93.06 92 LEU A N 1
ATOM 714 C CA . LEU A 1 92 ? -26.172 -28.688 -3.445 1 93.06 92 LEU A CA 1
ATOM 715 C C . LEU A 1 92 ? -26.109 -27.188 -3.746 1 93.06 92 LEU A C 1
ATOM 717 O O . LEU A 1 92 ? -25.047 -26.656 -4.098 1 93.06 92 LEU A O 1
ATOM 721 N N . ALA A 1 93 ? -27.281 -26.547 -3.625 1 92.12 93 ALA A N 1
ATOM 722 C CA . ALA A 1 93 ? -27.328 -25.094 -3.787 1 92.12 93 ALA A CA 1
ATOM 723 C C . ALA A 1 93 ? -26.844 -24.391 -2.523 1 92.12 93 ALA A C 1
ATOM 725 O O . ALA A 1 93 ? -26.953 -24.922 -1.421 1 92.12 93 ALA A O 1
ATOM 726 N N . GLY A 1 94 ? -26.328 -23.141 -2.709 1 90.88 94 GLY A N 1
ATOM 727 C CA . GLY A 1 94 ? -25.797 -22.406 -1.568 1 90.88 94 GLY A CA 1
ATOM 728 C C . GLY A 1 94 ? -24.578 -23.078 -0.94 1 90.88 94 GLY A C 1
ATOM 729 O O . GLY A 1 94 ? -24.5 -23.203 0.283 1 90.88 94 GLY A O 1
ATOM 730 N N . ALA A 1 95 ? -23.734 -23.609 -1.795 1 91.94 95 ALA A N 1
ATOM 731 C CA . ALA A 1 95 ? -22.609 -24.422 -1.38 1 91.94 95 ALA A CA 1
ATOM 732 C C . ALA A 1 95 ? -21.656 -23.625 -0.494 1 91.94 95 ALA A C 1
ATOM 734 O O . ALA A 1 95 ? -21.094 -24.156 0.47 1 91.94 95 ALA A O 1
ATOM 735 N N . LYS A 1 96 ? -21.469 -22.359 -0.779 1 86.06 96 LYS A N 1
ATOM 736 C CA . LYS A 1 96 ? -20.516 -21.531 -0.042 1 86.06 96 LYS A CA 1
ATOM 737 C C . LYS A 1 96 ? -20.891 -21.438 1.435 1 86.06 96 LYS A C 1
ATOM 739 O O . LYS A 1 96 ? -20.031 -21.578 2.309 1 86.06 96 LYS A O 1
ATOM 744 N N . LYS A 1 97 ? -22.078 -21.172 1.653 1 86.25 97 LYS A N 1
ATOM 745 C CA . LYS A 1 97 ? -22.562 -21.078 3.027 1 86.25 97 LYS A CA 1
ATOM 746 C C . LYS A 1 97 ? -22.406 -22.406 3.752 1 86.25 97 LYS A C 1
ATOM 748 O O . LYS A 1 97 ? -22 -22.453 4.914 1 86.25 97 LYS A O 1
ATOM 753 N N . VAL A 1 98 ? -22.734 -23.469 3.094 1 87.75 98 VAL A N 1
ATOM 754 C CA . VAL A 1 98 ? -22.656 -24.797 3.674 1 87.75 98 VAL A CA 1
ATOM 755 C C . VAL A 1 98 ? -21.203 -25.141 3.994 1 87.75 98 VAL A C 1
ATOM 757 O O . VAL A 1 98 ? -20.891 -25.594 5.098 1 87.75 98 VAL A O 1
ATOM 760 N N . LEU A 1 99 ? -20.344 -24.891 3.035 1 89.38 99 LEU A N 1
ATOM 761 C CA . LEU A 1 99 ? -18.922 -25.188 3.24 1 89.38 99 LEU A CA 1
ATOM 762 C C . LEU A 1 99 ? -18.375 -24.359 4.398 1 89.38 99 LEU A C 1
ATOM 764 O O . LEU A 1 99 ? -17.656 -24.891 5.25 1 89.38 99 LEU A O 1
ATOM 768 N N . SER A 1 100 ? -18.734 -23.094 4.367 1 83.81 100 SER A N 1
ATOM 769 C CA . SER A 1 100 ? -18.297 -22.234 5.457 1 83.81 100 SER A CA 1
ATOM 770 C C . SER A 1 100 ? -18.797 -22.75 6.805 1 83.81 100 SER A C 1
ATOM 772 O O . SER A 1 100 ? -18.062 -22.734 7.793 1 83.81 100 SER A O 1
ATOM 774 N N . GLY A 1 101 ? -20.031 -23.156 6.844 1 82.56 101 GLY A N 1
ATOM 775 C CA . GLY A 1 101 ? -20.594 -23.719 8.055 1 82.56 101 GLY A CA 1
ATOM 776 C C . GLY A 1 101 ? -19.891 -24.969 8.539 1 82.56 101 GLY A C 1
ATOM 777 O O . GLY A 1 101 ? -19.844 -25.25 9.734 1 82.56 101 GLY A O 1
ATOM 778 N N . MET A 1 102 ? -19.328 -25.719 7.602 1 86.06 102 MET A N 1
ATOM 779 C CA . MET A 1 102 ? -18.594 -26.953 7.922 1 86.06 102 MET A CA 1
ATOM 780 C C . MET A 1 102 ? -17.141 -26.641 8.234 1 86.06 102 MET A C 1
ATOM 782 O O . MET A 1 102 ? -16.375 -27.547 8.625 1 86.06 102 MET A O 1
ATOM 786 N N . GLY A 1 103 ? -16.781 -25.359 7.977 1 81.44 103 GLY A N 1
ATOM 787 C CA . GLY A 1 103 ? -15.391 -24.984 8.148 1 81.44 103 GLY A CA 1
ATOM 788 C C . GLY A 1 103 ? -14.508 -25.438 7 1 81.44 103 GLY A C 1
ATOM 789 O O . GLY A 1 103 ? -13.312 -25.672 7.188 1 81.44 103 GLY A O 1
ATOM 790 N N . LEU A 1 104 ? -15.141 -25.672 5.898 1 85.44 104 LEU A N 1
ATOM 791 C CA . LEU A 1 104 ? -14.398 -26.125 4.723 1 85.44 104 LEU A CA 1
ATOM 792 C C . LEU A 1 104 ? -14.242 -25 3.715 1 85.44 104 LEU A C 1
ATOM 794 O O . LEU A 1 104 ? -15.094 -24.109 3.629 1 85.44 104 LEU A O 1
ATOM 798 N N . SER A 1 105 ? -13.125 -25.031 3.076 1 83.25 105 SER A N 1
ATOM 799 C CA . SER A 1 105 ? -12.891 -24.156 1.927 1 83.25 105 SER A CA 1
ATOM 800 C C . SER A 1 105 ? -12.688 -24.969 0.652 1 83.25 105 SER A C 1
ATOM 802 O O . SER A 1 105 ? -11.992 -25.984 0.66 1 83.25 105 SER A O 1
ATOM 804 N N . TRP A 1 106 ? -13.32 -24.531 -0.362 1 87.31 106 TRP A N 1
ATOM 805 C CA . TRP A 1 106 ? -13.156 -25.266 -1.614 1 87.31 106 TRP A CA 1
ATOM 806 C C . TRP A 1 106 ? -11.734 -25.141 -2.141 1 87.31 106 TRP A C 1
ATOM 808 O O . TRP A 1 106 ? -11.328 -25.875 -3.037 1 87.31 106 TRP A O 1
ATOM 818 N N . ARG A 1 107 ? -11.031 -24.312 -1.527 1 81.44 107 ARG A N 1
ATOM 819 C CA . ARG A 1 107 ? -9.656 -24.078 -1.958 1 81.44 107 ARG A CA 1
ATOM 820 C C . ARG A 1 107 ? -8.695 -25.062 -1.291 1 81.44 107 ARG A C 1
ATOM 822 O O . ARG A 1 107 ? -7.527 -25.156 -1.678 1 81.44 107 ARG A O 1
ATOM 829 N N . ASP A 1 108 ? -9.234 -25.75 -0.421 1 81 108 ASP A N 1
ATOM 830 C CA . ASP A 1 108 ? -8.383 -26.641 0.368 1 81 108 ASP A CA 1
ATOM 831 C C . ASP A 1 108 ? -8.57 -28.094 -0.05 1 81 108 ASP A C 1
ATOM 833 O O . ASP A 1 108 ? -9.609 -28.453 -0.598 1 81 108 ASP A O 1
ATOM 837 N N . THR A 1 109 ? -7.461 -28.844 0.228 1 86.81 109 THR A N 1
ATOM 838 C CA . THR A 1 109 ? -7.605 -30.281 0.129 1 86.81 109 THR A CA 1
ATOM 839 C C . THR A 1 109 ? -8.367 -30.844 1.331 1 86.81 109 THR A C 1
ATOM 841 O O . THR A 1 109 ? -8.094 -30.469 2.473 1 86.81 109 THR A O 1
ATOM 844 N N . LEU A 1 110 ? -9.297 -31.719 1.046 1 88.44 110 LEU A N 1
ATOM 845 C CA . LEU A 1 110 ? -10.062 -32.344 2.111 1 88.44 110 LEU A CA 1
ATOM 846 C C . LEU A 1 110 ? -9.422 -33.656 2.537 1 88.44 110 LEU A C 1
ATOM 848 O O . LEU A 1 110 ? -8.93 -34.406 1.697 1 88.44 110 LEU A O 1
ATOM 852 N N . ASP A 1 111 ? -9.398 -33.875 3.826 1 86.25 111 ASP A N 1
ATOM 853 C CA . ASP A 1 111 ? -8.992 -35.188 4.234 1 86.25 111 ASP A CA 1
ATOM 854 C C . ASP A 1 111 ? -10.117 -36.219 4.016 1 86.25 111 ASP A C 1
ATOM 856 O O . ASP A 1 111 ? -11.211 -35.844 3.59 1 86.25 111 ASP A O 1
ATOM 860 N N . GLY A 1 112 ? -9.734 -37.5 4.25 1 87 112 GLY A N 1
ATOM 861 C CA . GLY A 1 112 ? -10.68 -38.562 3.973 1 87 112 GLY A CA 1
ATOM 862 C C . GLY A 1 112 ? -11.992 -38.406 4.719 1 87 112 GLY A C 1
ATOM 863 O O . GLY A 1 112 ? -13.062 -38.656 4.164 1 87 112 GLY A O 1
ATOM 864 N N . GLU A 1 113 ? -11.891 -37.969 5.926 1 85.38 113 GLU A N 1
ATOM 865 C CA . GLU A 1 113 ? -13.086 -37.781 6.742 1 85.38 113 GLU A CA 1
ATOM 866 C C . GLU A 1 113 ? -13.945 -36.625 6.238 1 85.38 113 GLU A C 1
ATOM 868 O O . GLU A 1 113 ? -15.164 -36.75 6.137 1 85.38 113 GLU A O 1
ATOM 873 N N . GLN A 1 114 ? -13.328 -35.531 5.969 1 88.31 114 GLN A N 1
ATOM 874 C CA . GLN A 1 114 ? -14.023 -34.375 5.445 1 88.31 114 GLN A CA 1
ATOM 875 C C . GLN A 1 114 ? -14.719 -34.688 4.125 1 88.31 114 GLN A C 1
ATOM 877 O O . GLN A 1 114 ? -15.875 -34.312 3.918 1 88.31 114 GLN A O 1
ATOM 882 N N . ALA A 1 115 ? -13.992 -35.406 3.297 1 91.44 115 ALA A N 1
ATOM 883 C CA . ALA A 1 115 ? -14.523 -35.75 1.98 1 91.44 115 ALA A CA 1
ATOM 884 C C . ALA A 1 115 ? -15.75 -36.656 2.104 1 91.44 115 ALA A C 1
ATOM 886 O O . ALA A 1 115 ? -16.75 -36.469 1.406 1 91.44 115 ALA A O 1
ATOM 887 N N . ARG A 1 116 ? -15.641 -37.594 2.941 1 89.31 116 ARG A N 1
ATOM 888 C CA . ARG A 1 116 ? -16.75 -38.531 3.143 1 89.31 116 ARG A CA 1
ATOM 889 C C . ARG A 1 116 ? -17.969 -37.812 3.73 1 89.31 116 ARG A C 1
ATOM 891 O O . ARG A 1 116 ? -19.109 -38.062 3.324 1 89.31 116 ARG A O 1
ATOM 898 N N . PHE A 1 117 ? -17.641 -37 4.633 1 88.19 117 PHE A N 1
ATOM 899 C CA . PHE A 1 117 ? -18.719 -36.25 5.254 1 88.19 117 PHE A CA 1
ATOM 900 C C . PHE A 1 117 ? -19.422 -35.375 4.23 1 88.19 117 PHE A C 1
ATOM 902 O O . PHE A 1 117 ? -20.656 -35.344 4.191 1 88.19 117 PHE A O 1
ATOM 909 N N . LEU A 1 118 ? -18.672 -34.625 3.516 1 91.19 118 LEU A N 1
ATOM 910 C CA . LEU A 1 118 ? -19.25 -33.781 2.488 1 91.19 118 LEU A CA 1
ATOM 911 C C . LEU A 1 118 ? -20.047 -34.594 1.484 1 91.19 118 LEU A C 1
ATOM 913 O O . LEU A 1 118 ? -21.109 -34.156 1.034 1 91.19 118 LEU A O 1
ATOM 917 N N . SER A 1 119 ? -19.531 -35.75 1.124 1 91.25 119 SER A N 1
ATOM 918 C CA . SER A 1 119 ? -20.234 -36.656 0.212 1 91.25 119 SER A CA 1
ATOM 919 C C . SER A 1 119 ? -21.594 -37.062 0.773 1 91.25 119 SER A C 1
ATOM 921 O O . SER A 1 119 ? -22.594 -37.062 0.06 1 91.25 119 SER A O 1
ATOM 923 N N . GLN A 1 120 ? -21.578 -37.344 1.99 1 88.44 120 GLN A N 1
ATOM 924 C CA . GLN A 1 120 ? -22.812 -37.781 2.645 1 88.44 120 GLN A CA 1
ATOM 925 C C . GLN A 1 120 ? -23.812 -36.625 2.74 1 88.44 120 GLN A C 1
ATOM 927 O O . GLN A 1 120 ? -25.016 -36.812 2.562 1 88.44 120 GLN A O 1
ATOM 932 N N . TYR A 1 121 ? -23.219 -35.531 3.002 1 90.44 121 TYR A N 1
ATOM 933 C CA . TYR A 1 121 ? -24.078 -34.375 3.158 1 90.44 121 TYR A CA 1
ATOM 934 C C . TYR A 1 121 ? -24.766 -34.031 1.843 1 90.44 121 TYR A C 1
ATOM 936 O O . TYR A 1 121 ? -25.953 -33.656 1.823 1 90.44 121 TYR A O 1
ATOM 944 N N . ILE A 1 122 ? -24.062 -34.031 0.769 1 90.81 122 ILE A N 1
ATOM 945 C CA . ILE A 1 122 ? -24.609 -33.688 -0.534 1 90.81 122 ILE A CA 1
ATOM 946 C C . ILE A 1 122 ? -25.719 -34.656 -0.924 1 90.81 122 ILE A C 1
ATOM 948 O O . ILE A 1 122 ? -26.688 -34.25 -1.592 1 90.81 122 ILE A O 1
ATOM 952 N N . GLU A 1 123 ? -25.625 -35.812 -0.475 1 87.69 123 GLU A N 1
ATOM 953 C CA . GLU A 1 123 ? -26.625 -36.844 -0.772 1 87.69 123 GLU A CA 1
ATOM 954 C C . GLU A 1 123 ? -27.906 -36.594 0.018 1 87.69 123 GLU A C 1
ATOM 956 O O . GLU A 1 123 ? -29 -36.906 -0.461 1 87.69 123 GLU A O 1
ATOM 961 N N . ASN A 1 124 ? -27.719 -36.062 1.243 1 85.56 124 ASN A N 1
ATOM 962 C CA . ASN A 1 124 ? -28.875 -35.812 2.098 1 85.56 124 ASN A CA 1
ATOM 963 C C . ASN A 1 124 ? -28.688 -34.531 2.916 1 85.56 124 ASN A C 1
ATOM 965 O O . ASN A 1 124 ? -28.469 -34.594 4.129 1 85.56 124 ASN A O 1
ATOM 969 N N . PRO A 1 125 ? -28.891 -33.344 2.303 1 80.12 125 PRO A N 1
ATOM 970 C CA . PRO A 1 125 ? -28.594 -32.062 2.977 1 80.12 125 PRO A CA 1
ATOM 971 C C . PRO A 1 125 ? -29.5 -31.812 4.176 1 80.12 125 PRO A C 1
ATOM 973 O O . PRO A 1 125 ? -29.109 -31.125 5.113 1 80.12 125 PRO A O 1
ATOM 976 N N . ASP A 1 126 ? -30.812 -32.125 4.184 1 67.38 126 ASP A N 1
ATOM 977 C CA . ASP A 1 126 ? -31.781 -31.875 5.238 1 67.38 126 ASP A CA 1
ATOM 978 C C . ASP A 1 126 ? -31.516 -32.781 6.449 1 67.38 126 ASP A C 1
ATOM 980 O O . ASP A 1 126 ? -31.984 -32.469 7.551 1 67.38 126 ASP A O 1
ATOM 984 N N . GLY A 1 127 ? -30.906 -33.812 6.301 1 60.53 127 GLY A N 1
ATOM 985 C CA . GLY A 1 127 ? -30.781 -34.812 7.34 1 60.53 127 GLY A CA 1
ATOM 986 C C . GLY A 1 127 ? -29.547 -34.625 8.211 1 60.53 127 GLY A C 1
ATOM 987 O O . GLY A 1 127 ? -29.406 -35.281 9.234 1 60.53 127 GLY A O 1
ATOM 988 N N . LYS A 1 128 ? -28.609 -33.812 7.734 1 62.03 128 LYS A N 1
ATOM 989 C CA . LYS A 1 128 ? -27.406 -33.719 8.547 1 62.03 128 LYS A CA 1
ATOM 990 C C . LYS A 1 128 ? -27.109 -32.281 8.969 1 62.03 128 LYS A C 1
ATOM 992 O O . LYS A 1 128 ? -27.297 -31.359 8.188 1 62.03 128 LYS A O 1
ATOM 997 N N . ALA A 1 129 ? -27.016 -32.219 10.258 1 58.69 129 ALA A N 1
ATOM 998 C CA . ALA A 1 129 ? -26.594 -30.938 10.828 1 58.69 129 ALA A CA 1
ATOM 999 C C . ALA A 1 129 ? -25.234 -30.5 10.281 1 58.69 129 ALA A C 1
ATOM 1001 O O . ALA A 1 129 ? -24.375 -31.344 10.039 1 58.69 129 ALA A O 1
ATOM 1002 N N . ILE A 1 130 ? -25.25 -29.328 9.734 1 66 130 ILE A N 1
ATOM 1003 C CA . ILE A 1 130 ? -23.953 -28.719 9.406 1 66 130 ILE A CA 1
ATOM 1004 C C . ILE A 1 130 ? -23.062 -28.703 10.656 1 66 130 ILE A C 1
ATOM 1006 O O . ILE A 1 130 ? -23.422 -28.094 11.664 1 66 130 ILE A O 1
ATOM 1010 N N . ILE A 1 131 ? -22.281 -29.734 10.805 1 61.94 131 ILE A N 1
ATOM 1011 C CA . ILE A 1 131 ? -21.359 -29.75 11.938 1 61.94 131 ILE A CA 1
ATOM 1012 C C . ILE A 1 131 ? -19.984 -29.25 11.484 1 61.94 131 ILE A C 1
ATOM 1014 O O . ILE A 1 131 ? -19.547 -29.531 10.367 1 61.94 131 ILE A O 1
ATOM 1018 N N . LYS A 1 132 ? -19.562 -28.219 12.328 1 61.16 132 LYS A N 1
ATOM 1019 C CA . LYS A 1 132 ? -18.172 -27.828 12.094 1 61.16 132 LYS A CA 1
ATOM 1020 C C . LYS A 1 132 ? -17.234 -29.016 12.242 1 61.16 132 LYS A C 1
ATOM 1022 O O . LYS A 1 132 ? -17.234 -29.703 13.266 1 61.16 132 LYS A O 1
ATOM 1027 N N . ILE A 1 133 ? -16.859 -29.594 11.266 1 63.81 133 ILE A N 1
ATOM 1028 C CA . ILE A 1 133 ? -15.914 -30.703 11.305 1 63.81 133 ILE A CA 1
ATOM 1029 C C . ILE A 1 133 ? -14.539 -30.203 11.734 1 63.81 133 ILE A C 1
ATOM 1031 O O . ILE A 1 133 ? -14 -29.25 11.148 1 63.81 133 ILE A O 1
ATOM 1035 N N . ALA A 1 134 ? -14.242 -30.141 13.117 1 50.53 134 ALA A N 1
ATOM 1036 C CA . ALA A 1 134 ? -13.062 -29.625 13.797 1 50.53 134 ALA A CA 1
ATOM 1037 C C . ALA A 1 134 ? -11.828 -29.719 12.914 1 50.53 134 ALA A C 1
ATOM 1039 O O . ALA A 1 134 ? -11.555 -30.781 12.336 1 50.53 134 ALA A O 1
ATOM 1040 N N . LYS A 1 135 ? -11.492 -28.797 12.281 1 50.88 135 LYS A N 1
ATOM 1041 C CA . LYS A 1 135 ? -10.164 -28.812 11.664 1 50.88 135 LYS A CA 1
ATOM 1042 C C . LYS A 1 135 ? -9.117 -29.359 12.625 1 50.88 135 LYS A C 1
ATOM 1044 O O . LYS A 1 135 ? -8.992 -28.875 13.75 1 50.88 135 LYS A O 1
ATOM 1049 N N . LYS A 1 136 ? -8.797 -30.672 12.57 1 42.53 136 LYS A N 1
ATOM 1050 C CA . LYS A 1 136 ? -7.52 -30.984 13.188 1 42.53 136 LYS A CA 1
ATOM 1051 C C . LYS A 1 136 ? -6.508 -29.859 12.984 1 42.53 136 LYS A C 1
ATOM 1053 O O . LYS A 1 136 ? -6.562 -29.156 11.977 1 42.53 136 LYS A O 1
ATOM 1058 N N . ASP A 1 137 ? -5.875 -29.422 13.961 1 42.25 137 ASP A N 1
ATOM 1059 C CA . ASP A 1 137 ? -4.777 -28.469 14.141 1 42.25 137 ASP A CA 1
ATOM 1060 C C . ASP A 1 137 ? -3.85 -28.469 12.93 1 42.25 137 ASP A C 1
ATOM 1062 O O . ASP A 1 137 ? -2.717 -28 13.008 1 42.25 137 ASP A O 1
ATOM 1066 N N . VAL A 1 138 ? -3.936 -29.484 12.07 1 43.22 138 VAL A N 1
ATOM 1067 C CA . VAL A 1 138 ? -2.787 -29.453 11.172 1 43.22 138 VAL A CA 1
ATOM 1068 C C . VAL A 1 138 ? -2.799 -28.156 10.367 1 43.22 138 VAL A C 1
ATOM 1070 O O . VAL A 1 138 ? -3.439 -28.078 9.312 1 43.22 138 VAL A O 1
ATOM 1073 N N . ILE A 1 139 ? -3.225 -27.172 10.883 1 44.53 139 ILE A N 1
ATOM 1074 C CA . ILE A 1 139 ? -3.098 -25.922 10.133 1 44.53 139 ILE A CA 1
ATOM 1075 C C . ILE A 1 139 ? -1.745 -25.891 9.422 1 44.53 139 ILE A C 1
ATOM 1077 O O . ILE A 1 139 ? -0.702 -25.766 10.07 1 44.53 139 ILE A O 1
ATOM 1081 N N . GLU A 1 140 ? -1.495 -26.781 8.586 1 51.78 140 GLU A N 1
ATOM 1082 C CA . GLU A 1 140 ? -0.334 -26.359 7.809 1 51.78 140 GLU A CA 1
ATOM 1083 C C . GLU A 1 140 ? -0.342 -24.844 7.594 1 51.78 140 GLU A C 1
ATOM 1085 O O . GLU A 1 140 ? -1.325 -24.281 7.102 1 51.78 140 GLU A O 1
ATOM 1090 N N . ASP A 1 141 ? 0.379 -24.109 8.375 1 63.28 141 ASP A N 1
ATOM 1091 C CA . ASP A 1 141 ? 0.645 -22.688 8.555 1 63.28 141 ASP A CA 1
ATOM 1092 C C . ASP A 1 141 ? 1.144 -22.047 7.258 1 63.28 141 ASP A C 1
ATOM 1094 O O . ASP A 1 141 ? 2.174 -21.375 7.246 1 63.28 141 ASP A O 1
ATOM 1098 N N . LYS A 1 142 ? 0.659 -22.609 6.117 1 74.69 142 LYS A N 1
ATOM 1099 C CA . LYS A 1 142 ? 1.065 -21.922 4.902 1 74.69 142 LYS A CA 1
ATOM 1100 C C . LYS A 1 142 ? 0.273 -20.625 4.719 1 74.69 142 LYS A C 1
ATOM 1102 O O . LYS A 1 142 ? -0.904 -20.562 5.078 1 74.69 142 LYS A O 1
ATOM 1107 N N . PRO A 1 143 ? 1.03 -19.672 4.121 1 78.12 143 PRO A N 1
ATOM 1108 C CA . PRO A 1 143 ? 0.338 -18.391 3.902 1 78.12 143 PRO A CA 1
ATOM 1109 C C . PRO A 1 143 ? -0.766 -18.5 2.854 1 78.12 143 PRO A C 1
ATOM 1111 O O . PRO A 1 143 ? -0.729 -19.391 1.996 1 78.12 143 PRO A O 1
ATOM 1114 N N . ARG A 1 144 ? -1.756 -17.734 3.012 1 76.44 144 ARG A N 1
ATOM 1115 C CA . ARG A 1 144 ? -2.764 -17.594 1.966 1 76.44 144 ARG A CA 1
ATOM 1116 C C . ARG A 1 144 ? -2.193 -16.859 0.757 1 76.44 144 ARG A C 1
ATOM 1118 O O . ARG A 1 144 ? -1.334 -15.984 0.902 1 76.44 144 ARG A O 1
ATOM 1125 N N . LEU A 1 145 ? -2.68 -17.25 -0.402 1 87.06 145 LEU A N 1
ATOM 1126 C CA . LEU A 1 145 ? -2.303 -16.531 -1.611 1 87.06 145 LEU A CA 1
ATOM 1127 C C . LEU A 1 145 ? -3.02 -15.188 -1.687 1 87.06 145 LEU A C 1
ATOM 1129 O O . LEU A 1 145 ? -4.203 -15.086 -1.361 1 87.06 145 LEU A O 1
ATOM 1133 N N . GLU A 1 146 ? -2.273 -14.211 -2.074 1 88.5 146 GLU A N 1
ATOM 1134 C CA . GLU A 1 146 ? -2.832 -12.867 -2.174 1 88.5 146 GLU A CA 1
ATOM 1135 C C . GLU A 1 146 ? -3.619 -12.688 -3.469 1 88.5 146 GLU A C 1
ATOM 1137 O O . GLU A 1 146 ? -3.184 -13.133 -4.531 1 88.5 146 GLU A O 1
ATOM 1142 N N . SER A 1 147 ? -4.777 -12.07 -3.357 1 88.19 147 SER A N 1
ATOM 1143 C CA . SER A 1 147 ? -5.629 -11.875 -4.527 1 88.19 147 SER A CA 1
ATOM 1144 C C . SER A 1 147 ? -5.664 -10.406 -4.945 1 88.19 147 SER A C 1
ATOM 1146 O O . SER A 1 147 ? -6.273 -10.062 -5.961 1 88.19 147 SER A O 1
ATOM 1148 N N . THR A 1 148 ? -5.059 -9.5 -4.184 1 89.62 148 THR A N 1
ATOM 1149 C CA . THR A 1 148 ? -5.055 -8.078 -4.5 1 89.62 148 THR A CA 1
ATOM 1150 C C . THR A 1 148 ? -3.625 -7.566 -4.672 1 89.62 148 THR A C 1
ATOM 1152 O O . THR A 1 148 ? -2.666 -8.297 -4.402 1 89.62 148 THR A O 1
ATOM 1155 N N . THR A 1 149 ? -3.539 -6.301 -5.105 1 92.25 149 THR A N 1
ATOM 1156 C CA . THR A 1 149 ? -2.225 -5.699 -5.301 1 92.25 149 THR A CA 1
ATOM 1157 C C . THR A 1 149 ? -1.679 -5.152 -3.982 1 92.25 149 THR A C 1
ATOM 1159 O O . THR A 1 149 ? -0.609 -4.539 -3.955 1 92.25 149 THR A O 1
ATOM 1162 N N . LEU A 1 150 ? -2.316 -5.316 -2.949 1 91.69 150 LEU A N 1
ATOM 1163 C CA . LEU A 1 150 ? -1.801 -5 -1.622 1 91.69 150 LEU A CA 1
ATOM 1164 C C . LEU A 1 150 ? -1.456 -6.273 -0.856 1 91.69 150 LEU A C 1
ATOM 1166 O O . LEU A 1 150 ? -2.344 -7.059 -0.512 1 91.69 150 LEU A O 1
ATOM 1170 N N . TRP A 1 151 ? -0.178 -6.492 -0.667 1 91.12 151 TRP A N 1
ATOM 1171 C CA . TRP A 1 151 ? 0.298 -7.645 0.096 1 91.12 151 TRP A CA 1
ATOM 1172 C C . TRP A 1 151 ? 0.749 -7.223 1.49 1 91.12 151 TRP A C 1
ATOM 1174 O O . TRP A 1 151 ? 1.806 -6.605 1.648 1 91.12 151 TRP A O 1
ATOM 1184 N N . ASP A 1 152 ? -0.073 -7.438 2.48 1 83.81 152 ASP A N 1
ATOM 1185 C CA . ASP A 1 152 ? 0.22 -7.105 3.873 1 83.81 152 ASP A CA 1
ATOM 1186 C C . ASP A 1 152 ? 0.668 -8.344 4.648 1 83.81 152 ASP A C 1
ATOM 1188 O O . ASP A 1 152 ? -0.131 -9.242 4.91 1 83.81 152 ASP A O 1
ATOM 1192 N N . TYR A 1 153 ? 1.968 -8.453 4.918 1 77.25 153 TYR A N 1
ATOM 1193 C CA . TYR A 1 153 ? 2.449 -9.672 5.555 1 77.25 153 TYR A CA 1
ATOM 1194 C C . TYR A 1 153 ? 2.604 -9.477 7.059 1 77.25 153 TYR A C 1
ATOM 1196 O O . TYR A 1 153 ? 3.117 -8.453 7.512 1 77.25 153 TYR A O 1
ATOM 1204 N N . PRO A 1 154 ? 2.1 -10.398 7.789 1 69.25 154 PRO A N 1
ATOM 1205 C CA . PRO A 1 154 ? 2.039 -10.273 9.25 1 69.25 154 PRO A CA 1
ATOM 1206 C C . PRO A 1 154 ? 3.395 -10.5 9.914 1 69.25 154 PRO A C 1
ATOM 1208 O O . PRO A 1 154 ? 3.617 -10.039 11.039 1 69.25 154 PRO A O 1
ATOM 1211 N N . ARG A 1 155 ? 4.215 -11.336 9.312 1 76.69 155 ARG A N 1
ATOM 1212 C CA . ARG A 1 155 ? 5.512 -11.695 9.875 1 76.69 155 ARG A CA 1
ATOM 1213 C C . ARG A 1 155 ? 6.527 -11.977 8.773 1 76.69 155 ARG A C 1
ATOM 1215 O O . ARG A 1 155 ? 6.168 -12.07 7.598 1 76.69 155 ARG A O 1
ATOM 1222 N N . GLN A 1 156 ? 7.699 -12.133 9.18 1 79.62 156 GLN A N 1
ATOM 1223 C CA . GLN A 1 156 ? 8.805 -12.297 8.25 1 79.62 156 GLN A CA 1
ATOM 1224 C C . GLN A 1 156 ? 8.773 -13.672 7.586 1 79.62 156 GLN A C 1
ATOM 1226 O O . GLN A 1 156 ? 9.188 -13.82 6.438 1 79.62 156 GLN A O 1
ATOM 1231 N N . SER A 1 157 ? 8.336 -14.625 8.328 1 84.69 157 SER A N 1
ATOM 1232 C CA . SER A 1 157 ? 8.328 -15.992 7.832 1 84.69 157 SER A CA 1
ATOM 1233 C C . SER A 1 157 ? 7 -16.688 8.133 1 84.69 157 SER A C 1
ATOM 1235 O O . SER A 1 157 ? 6.121 -16.094 8.781 1 84.69 157 SER A O 1
ATOM 1237 N N . TYR A 1 158 ? 6.848 -17.828 7.539 1 81.81 158 TYR A N 1
ATOM 1238 C CA . TYR A 1 158 ? 5.664 -18.641 7.789 1 81.81 158 TYR A CA 1
ATOM 1239 C C . TYR A 1 158 ? 6.051 -20.078 8.148 1 81.81 158 TYR A C 1
ATOM 1241 O O . TYR A 1 158 ? 7.203 -20.484 7.984 1 81.81 158 TYR A O 1
ATOM 1249 N N . GLY A 1 159 ? 5.133 -20.734 8.719 1 78.88 159 GLY A N 1
ATOM 1250 C CA . GLY A 1 159 ? 5.406 -22.109 9.109 1 78.88 159 GLY A CA 1
ATOM 1251 C C . GLY A 1 159 ? 6.285 -22.219 10.344 1 78.88 159 GLY A C 1
ATOM 1252 O O . GLY A 1 159 ? 6.43 -21.25 11.094 1 78.88 159 GLY A O 1
ATOM 1253 N N . LYS A 1 160 ? 6.891 -23.328 10.508 1 75.56 160 LYS A N 1
ATOM 1254 C CA . LYS A 1 160 ? 7.645 -23.609 11.727 1 75.56 160 LYS A CA 1
ATOM 1255 C C . LYS A 1 160 ? 9.117 -23.25 11.555 1 75.56 160 LYS A C 1
ATOM 1257 O O . LYS A 1 160 ? 9.836 -23.078 12.539 1 75.56 160 LYS A O 1
ATOM 1262 N N . THR A 1 161 ? 9.5 -23.125 10.336 1 81.19 161 THR A N 1
ATOM 1263 C CA . THR A 1 161 ? 10.922 -22.891 10.086 1 81.19 161 THR A CA 1
ATOM 1264 C C . THR A 1 161 ? 11.148 -21.453 9.602 1 81.19 161 THR A C 1
ATOM 1266 O O . THR A 1 161 ? 10.398 -20.953 8.766 1 81.19 161 THR A O 1
ATOM 1269 N N . GLN A 1 162 ? 12.203 -20.875 10.188 1 86.31 162 GLN A N 1
ATOM 1270 C CA . GLN A 1 162 ? 12.602 -19.547 9.758 1 86.31 162 GLN A CA 1
ATOM 1271 C C . GLN A 1 162 ? 13.219 -19.578 8.359 1 86.31 162 GLN A C 1
ATOM 1273 O O . GLN A 1 162 ? 14 -20.484 8.047 1 86.31 162 GLN A O 1
ATOM 1278 N N . LYS A 1 163 ? 12.781 -18.719 7.535 1 90.25 163 LYS A N 1
ATOM 1279 C CA . LYS A 1 163 ? 13.367 -18.547 6.207 1 90.25 163 LYS A CA 1
ATOM 1280 C C . LYS A 1 163 ? 14.312 -17.359 6.164 1 90.25 163 LYS A C 1
ATOM 1282 O O . LYS A 1 163 ? 13.938 -16.25 6.562 1 90.25 163 LYS A O 1
ATOM 1287 N N . GLY A 1 164 ? 15.492 -17.594 5.605 1 90.5 164 GLY A N 1
ATOM 1288 C CA . GLY A 1 164 ? 16.516 -16.562 5.648 1 90.5 164 GLY A CA 1
ATOM 1289 C C . GLY A 1 164 ? 17.016 -16.281 7.051 1 90.5 164 GLY A C 1
ATOM 1290 O O . GLY A 1 164 ? 17.062 -17.188 7.891 1 90.5 164 GLY A O 1
ATOM 1291 N N . ASN A 1 165 ? 17.594 -15.125 7.172 1 86.62 165 ASN A N 1
ATOM 1292 C CA . ASN A 1 165 ? 18.109 -14.664 8.461 1 86.62 165 ASN A CA 1
ATOM 1293 C C . ASN A 1 165 ? 17.531 -13.305 8.844 1 86.62 165 ASN A C 1
ATOM 1295 O O . ASN A 1 165 ? 17.875 -12.289 8.234 1 86.62 165 ASN A O 1
ATOM 1299 N N . ASN A 1 166 ? 16.734 -13.281 9.891 1 78.62 166 ASN A N 1
ATOM 1300 C CA . ASN A 1 166 ? 16.047 -12.062 10.305 1 78.62 166 ASN A CA 1
ATOM 1301 C C . ASN A 1 166 ? 17.016 -10.984 10.758 1 78.62 166 ASN A C 1
ATOM 1303 O O . ASN A 1 166 ? 16.672 -9.805 10.828 1 78.62 166 ASN A O 1
ATOM 1307 N N . LYS A 1 167 ? 18.188 -11.359 11.102 1 77.06 167 LYS A N 1
ATOM 1308 C CA . LYS A 1 167 ? 19.188 -10.398 11.555 1 77.06 167 LYS A CA 1
ATOM 1309 C C . LYS A 1 167 ? 19.859 -9.711 10.375 1 77.06 167 LYS A C 1
ATOM 1311 O O . LYS A 1 167 ? 20.547 -8.703 10.539 1 77.06 167 LYS A O 1
ATOM 1316 N N . TYR A 1 168 ? 19.656 -10.367 9.242 1 81.56 168 TYR A N 1
ATOM 1317 C CA . TYR A 1 168 ? 20.188 -9.758 8.031 1 81.56 168 TYR A CA 1
ATOM 1318 C C . TYR A 1 168 ? 19.422 -8.484 7.672 1 81.56 168 TYR A C 1
ATOM 1320 O O . TYR A 1 168 ? 18.188 -8.469 7.703 1 81.56 168 TYR A O 1
ATOM 1328 N N . ALA A 1 169 ? 20.141 -7.383 7.449 1 77.44 169 ALA A N 1
ATOM 1329 C CA . ALA A 1 169 ? 19.516 -6.117 7.09 1 77.44 169 ALA A CA 1
ATOM 1330 C C . ALA A 1 169 ? 18.781 -6.223 5.75 1 77.44 169 ALA A C 1
ATOM 1332 O O . ALA A 1 169 ? 19.359 -6.695 4.766 1 77.44 169 ALA A O 1
ATOM 1333 N N . GLY A 1 170 ? 17.516 -5.895 5.781 1 77.69 170 GLY A N 1
ATOM 1334 C CA . GLY A 1 170 ? 16.781 -5.855 4.531 1 77.69 170 GLY A CA 1
ATOM 1335 C C . GLY A 1 170 ? 16.234 -7.207 4.117 1 77.69 170 GLY A C 1
ATOM 1336 O O . GLY A 1 170 ? 16.141 -7.508 2.926 1 77.69 170 GLY A O 1
ATOM 1337 N N . VAL A 1 171 ? 16.016 -8.008 4.988 1 83 171 VAL A N 1
ATOM 1338 C CA . VAL A 1 171 ? 15.523 -9.352 4.707 1 83 171 VAL A CA 1
ATOM 1339 C C . VAL A 1 171 ? 14.141 -9.266 4.051 1 83 171 VAL A C 1
ATOM 1341 O O . VAL A 1 171 ? 13.297 -8.469 4.465 1 83 171 VAL A O 1
ATOM 1344 N N . THR A 1 172 ? 13.977 -10.07 3.01 1 88.25 172 THR A N 1
ATOM 1345 C CA . THR A 1 172 ? 12.711 -10.156 2.295 1 88.25 172 THR A CA 1
ATOM 1346 C C . THR A 1 172 ? 11.719 -11.031 3.055 1 88.25 172 THR A C 1
ATOM 1348 O O . THR A 1 172 ? 12.055 -12.141 3.471 1 88.25 172 THR A O 1
ATOM 1351 N N . PRO A 1 173 ? 10.523 -10.547 3.229 1 89.06 173 PRO A N 1
ATOM 1352 C CA . PRO A 1 173 ? 9.523 -11.445 3.814 1 89.06 173 PRO A CA 1
ATOM 1353 C C . PRO A 1 173 ? 9.273 -12.688 2.965 1 89.06 173 PRO A C 1
ATOM 1355 O O . PRO A 1 173 ? 9.023 -12.578 1.763 1 89.06 173 PRO A O 1
ATOM 1358 N N . ALA A 1 174 ? 9.273 -13.82 3.59 1 93 174 ALA A N 1
ATOM 1359 C CA . ALA A 1 174 ? 9.117 -15.086 2.887 1 93 174 ALA A CA 1
ATOM 1360 C C . ALA A 1 174 ? 7.781 -15.156 2.162 1 93 174 ALA A C 1
ATOM 1362 O O . ALA A 1 174 ? 7.672 -15.781 1.1 1 93 174 ALA A O 1
ATOM 1363 N N . PHE A 1 175 ? 6.805 -14.469 2.719 1 91.25 175 PHE A N 1
ATOM 1364 C CA . PHE A 1 175 ? 5.453 -14.484 2.172 1 91.25 175 PHE A CA 1
ATOM 1365 C C . PHE A 1 175 ? 5.438 -13.953 0.746 1 91.25 175 PHE A C 1
ATOM 1367 O O . PHE A 1 175 ? 4.648 -14.406 -0.085 1 91.25 175 PHE A O 1
ATOM 1374 N N . VAL A 1 176 ? 6.262 -12.992 0.504 1 94.69 176 VAL A N 1
ATOM 1375 C CA . VAL A 1 176 ? 6.312 -12.383 -0.821 1 94.69 176 VAL A CA 1
ATOM 1376 C C . VAL A 1 176 ? 6.809 -13.406 -1.842 1 94.69 176 VAL A C 1
ATOM 1378 O O . VAL A 1 176 ? 6.203 -13.578 -2.9 1 94.69 176 VAL A O 1
ATOM 1381 N N . ILE A 1 177 ? 7.844 -14.078 -1.501 1 96.12 177 ILE A N 1
ATOM 1382 C CA . ILE A 1 177 ? 8.438 -15.07 -2.387 1 96.12 177 ILE A CA 1
ATOM 1383 C C . ILE A 1 177 ? 7.488 -16.25 -2.557 1 96.12 177 ILE A C 1
ATOM 1385 O O . ILE A 1 177 ? 7.34 -16.781 -3.658 1 96.12 177 ILE A O 1
ATOM 1389 N N . TYR A 1 178 ? 6.852 -16.641 -1.447 1 93.62 178 TYR A N 1
ATOM 1390 C CA . TYR A 1 178 ? 5.875 -17.719 -1.483 1 93.62 178 TYR A CA 1
ATOM 1391 C C . TYR A 1 178 ? 4.785 -17.438 -2.514 1 93.62 178 TYR A C 1
ATOM 1393 O O . TYR A 1 178 ? 4.469 -18.297 -3.34 1 93.62 178 TYR A O 1
ATOM 1401 N N . ASN A 1 179 ? 4.211 -16.266 -2.426 1 93.81 179 ASN A N 1
ATOM 1402 C CA . ASN A 1 179 ? 3.158 -15.898 -3.369 1 93.81 179 ASN A CA 1
ATOM 1403 C C . ASN A 1 179 ? 3.664 -15.906 -4.809 1 93.81 179 ASN A C 1
ATOM 1405 O O . ASN A 1 179 ? 2.971 -16.375 -5.711 1 93.81 179 ASN A O 1
ATOM 1409 N N . MET A 1 180 ? 4.855 -15.461 -5.027 1 95.81 180 MET A N 1
ATOM 1410 C CA . MET A 1 180 ? 5.445 -15.445 -6.363 1 95.81 180 MET A CA 1
ATOM 1411 C C . MET A 1 180 ? 5.648 -16.875 -6.883 1 95.81 180 MET A C 1
ATOM 1413 O O . MET A 1 180 ? 5.266 -17.188 -8.008 1 95.81 180 MET A O 1
ATOM 1417 N N . VAL A 1 181 ? 6.207 -17.688 -6.051 1 93.88 181 VAL A N 1
ATOM 1418 C CA . VAL A 1 181 ? 6.543 -19.047 -6.434 1 93.88 181 VAL A CA 1
ATOM 1419 C C . VAL A 1 181 ? 5.262 -19.828 -6.719 1 93.88 181 VAL A C 1
ATOM 1421 O O . VAL A 1 181 ? 5.172 -20.531 -7.73 1 93.88 181 VAL A O 1
ATOM 1424 N N . LYS A 1 182 ? 4.289 -19.656 -5.922 1 89.94 182 LYS A N 1
ATOM 1425 C CA . LYS A 1 182 ? 3.051 -20.422 -6.062 1 89.94 182 LYS A CA 1
ATOM 1426 C C . LYS A 1 182 ? 2.26 -19.969 -7.281 1 89.94 182 LYS A C 1
ATOM 1428 O O . LYS A 1 182 ? 1.609 -20.781 -7.945 1 89.94 182 LYS A O 1
ATOM 1433 N N . ARG A 1 183 ? 2.373 -18.766 -7.598 1 89.88 183 ARG A N 1
ATOM 1434 C CA . ARG A 1 183 ? 1.545 -18.219 -8.664 1 89.88 183 ARG A CA 1
ATOM 1435 C C . ARG A 1 183 ? 2.229 -18.359 -10.023 1 89.88 183 ARG A C 1
ATOM 1437 O O . ARG A 1 183 ? 1.562 -18.5 -11.047 1 89.88 183 ARG A O 1
ATOM 1444 N N . TYR A 1 184 ? 3.57 -18.391 -10.023 1 93.25 184 TYR A N 1
ATOM 1445 C CA . TYR A 1 184 ? 4.207 -18.172 -11.32 1 93.25 184 TYR A CA 1
ATOM 1446 C C . TYR A 1 184 ? 5.18 -19.312 -11.641 1 93.25 184 TYR A C 1
ATOM 1448 O O . TYR A 1 184 ? 5.898 -19.25 -12.641 1 93.25 184 TYR A O 1
ATOM 1456 N N . THR A 1 185 ? 5.27 -20.297 -10.812 1 90.81 185 THR A N 1
ATOM 1457 C CA . THR A 1 185 ? 6.113 -21.453 -11.086 1 90.81 185 THR A CA 1
ATOM 1458 C C . THR A 1 185 ? 5.355 -22.75 -10.812 1 90.81 185 THR A C 1
ATOM 1460 O O . THR A 1 185 ? 4.227 -22.734 -10.32 1 90.81 185 THR A O 1
ATOM 1463 N N . GLU A 1 186 ? 5.984 -23.828 -11.219 1 83.25 186 GLU A N 1
ATOM 1464 C CA . GLU A 1 186 ? 5.543 -25.203 -10.938 1 83.25 186 GLU A CA 1
ATOM 1465 C C . GLU A 1 186 ? 6.605 -25.969 -10.156 1 83.25 186 GLU A C 1
ATOM 1467 O O . GLU A 1 186 ? 7.785 -25.609 -10.188 1 83.25 186 GLU A O 1
ATOM 1472 N N . PRO A 1 187 ? 6.098 -27.016 -9.406 1 82.75 187 PRO A N 1
ATOM 1473 C CA . PRO A 1 187 ? 7.105 -27.828 -8.727 1 82.75 187 PRO A CA 1
ATOM 1474 C C . PRO A 1 187 ? 8.211 -28.312 -9.672 1 82.75 187 PRO A C 1
ATOM 1476 O O . PRO A 1 187 ? 7.93 -28.703 -10.812 1 82.75 187 PRO A O 1
ATOM 1479 N N . GLY A 1 188 ? 9.445 -28.141 -9.195 1 87.75 188 GLY A N 1
ATOM 1480 C CA . GLY A 1 188 ? 10.578 -28.562 -10.008 1 87.75 188 GLY A CA 1
ATOM 1481 C C . GLY A 1 188 ? 11.18 -27.438 -10.828 1 87.75 188 GLY A C 1
ATOM 1482 O O . GLY A 1 188 ? 12.305 -27.562 -11.312 1 87.75 188 GLY A O 1
ATOM 1483 N N . ASP A 1 189 ? 10.523 -26.312 -10.984 1 92.75 189 ASP A N 1
ATOM 1484 C CA . ASP A 1 189 ? 11.023 -25.172 -11.742 1 92.75 189 ASP A CA 1
ATOM 1485 C C . ASP A 1 189 ? 12.281 -24.594 -11.094 1 92.75 189 ASP A C 1
ATOM 1487 O O . ASP A 1 189 ? 12.5 -24.781 -9.891 1 92.75 189 ASP A O 1
ATOM 1491 N N . LEU A 1 190 ? 13.062 -23.938 -11.93 1 97.81 190 LEU A N 1
ATOM 1492 C CA . LEU A 1 190 ? 14.297 -23.312 -11.461 1 97.81 190 LEU A CA 1
ATOM 1493 C C . LEU A 1 190 ? 14.094 -21.812 -11.211 1 97.81 190 LEU A C 1
ATOM 1495 O O . LEU A 1 190 ? 13.75 -21.062 -12.125 1 97.81 190 LEU A O 1
ATOM 1499 N N . VAL A 1 191 ? 14.305 -21.391 -9.961 1 98.44 191 VAL A N 1
ATOM 1500 C CA . VAL A 1 191 ? 14.188 -20 -9.555 1 98.44 191 VAL A CA 1
ATOM 1501 C C . VAL A 1 191 ? 15.578 -19.406 -9.328 1 98.44 191 VAL A C 1
ATOM 1503 O O . VAL A 1 191 ? 16.438 -20.047 -8.727 1 98.44 191 VAL A O 1
ATOM 1506 N N . LEU A 1 192 ? 15.781 -18.203 -9.875 1 98.75 192 LEU A N 1
ATOM 1507 C CA . LEU A 1 192 ? 17.047 -17.5 -9.688 1 98.75 192 LEU A CA 1
ATOM 1508 C C . LEU A 1 192 ? 16.875 -16.312 -8.75 1 98.75 192 LEU A C 1
ATOM 1510 O O . LEU A 1 192 ? 15.906 -15.547 -8.883 1 98.75 192 LEU A O 1
ATOM 1514 N N . ASP A 1 193 ? 17.75 -16.156 -7.801 1 98.56 193 ASP A N 1
ATOM 1515 C CA . ASP A 1 193 ? 17.938 -14.945 -7.008 1 98.56 193 ASP A CA 1
ATOM 1516 C C . ASP A 1 193 ? 19.375 -14.422 -7.141 1 98.56 193 ASP A C 1
ATOM 1518 O O . ASP A 1 193 ? 20.281 -14.953 -6.52 1 98.56 193 ASP A O 1
ATOM 1522 N N . PRO A 1 194 ? 19.562 -13.383 -7.941 1 98.12 194 PRO A N 1
ATOM 1523 C CA . PRO A 1 194 ? 20.922 -12.914 -8.188 1 98.12 194 PRO A CA 1
ATOM 1524 C C . PRO A 1 194 ? 21.438 -12 -7.074 1 98.12 194 PRO A C 1
ATOM 1526 O O . PRO A 1 194 ? 22.594 -11.57 -7.109 1 98.12 194 PRO A O 1
ATOM 1529 N N . MET A 1 195 ? 20.625 -11.68 -6.098 1 96.5 195 MET A N 1
ATOM 1530 C CA . MET A 1 195 ? 20.953 -10.914 -4.902 1 96.5 195 MET A CA 1
ATOM 1531 C C . MET A 1 195 ? 20.328 -11.539 -3.664 1 96.5 195 MET A C 1
ATOM 1533 O O . MET A 1 195 ? 19.469 -10.93 -3.025 1 96.5 195 MET A O 1
ATOM 1537 N N . ALA A 1 196 ? 20.859 -12.602 -3.236 1 95.5 196 ALA A N 1
ATOM 1538 C CA . ALA A 1 196 ? 20.109 -13.547 -2.404 1 95.5 196 ALA A CA 1
ATOM 1539 C C . ALA A 1 196 ? 20.188 -13.156 -0.931 1 95.5 196 ALA A C 1
ATOM 1541 O O . ALA A 1 196 ? 19.406 -13.641 -0.112 1 95.5 196 ALA A O 1
ATOM 1542 N N . GLY A 1 197 ? 21.203 -12.297 -0.567 1 93.25 197 GLY A N 1
ATOM 1543 C CA . GLY A 1 197 ? 21.297 -11.852 0.813 1 93.25 197 GLY A CA 1
ATOM 1544 C C . GLY A 1 197 ? 21.328 -12.992 1.81 1 93.25 197 GLY A C 1
ATOM 1545 O O . GLY A 1 197 ? 22.219 -13.852 1.749 1 93.25 197 GLY A O 1
ATOM 1546 N N . SER A 1 198 ? 20.281 -13.141 2.611 1 93.12 198 SER A N 1
ATOM 1547 C CA . SER A 1 198 ? 20.281 -14.133 3.684 1 93.12 198 SER A CA 1
ATOM 1548 C C . SER A 1 198 ? 19.734 -15.469 3.195 1 93.12 198 SER A C 1
ATOM 1550 O O . SER A 1 198 ? 19.719 -16.453 3.939 1 93.12 198 SER A O 1
ATOM 1552 N N . GLY A 1 199 ? 19.219 -15.523 1.971 1 95.38 199 GLY A N 1
ATOM 1553 C CA . GLY A 1 199 ? 18.859 -16.797 1.369 1 95.38 199 GLY A CA 1
ATOM 1554 C C . GLY A 1 199 ? 17.391 -17.141 1.548 1 95.38 199 GLY A C 1
ATOM 1555 O O . GLY A 1 199 ? 17.016 -18.328 1.486 1 95.38 199 GLY A O 1
ATOM 1556 N N . THR A 1 200 ? 16.516 -16.156 1.775 1 95.56 200 THR A N 1
ATOM 1557 C CA . THR A 1 200 ? 15.094 -16.391 1.955 1 95.56 200 THR A CA 1
ATOM 1558 C C . THR A 1 200 ? 14.508 -17.109 0.736 1 95.56 200 THR A C 1
ATOM 1560 O O . THR A 1 200 ? 13.711 -18.031 0.874 1 95.56 200 THR A O 1
ATOM 1563 N N . THR A 1 201 ? 14.914 -16.719 -0.455 1 97.38 201 THR A N 1
ATOM 1564 C CA . THR A 1 201 ? 14.414 -17.328 -1.684 1 97.38 201 THR A CA 1
ATOM 1565 C C . THR A 1 201 ? 14.75 -18.812 -1.724 1 97.38 201 THR A C 1
ATOM 1567 O O . THR A 1 201 ? 13.898 -19.641 -2.094 1 97.38 201 THR A O 1
ATOM 1570 N N . ILE A 1 202 ? 15.914 -19.188 -1.337 1 96.81 202 ILE A N 1
ATOM 1571 C CA . ILE A 1 202 ? 16.359 -20.578 -1.323 1 96.81 202 ILE A CA 1
ATOM 1572 C C . ILE A 1 202 ? 15.453 -21.391 -0.403 1 96.81 202 ILE A C 1
ATOM 1574 O O . ILE A 1 202 ? 14.953 -22.453 -0.792 1 96.81 202 ILE A O 1
ATOM 1578 N N . ASP A 1 203 ? 15.25 -20.859 0.757 1 96.25 203 ASP A N 1
ATOM 1579 C CA . ASP A 1 203 ? 14.508 -21.594 1.775 1 96.25 203 ASP A CA 1
ATOM 1580 C C . ASP A 1 203 ? 13.055 -21.797 1.352 1 96.25 203 ASP A C 1
ATOM 1582 O O . ASP A 1 203 ? 12.484 -22.875 1.546 1 96.25 203 ASP A O 1
ATOM 1586 N N . VAL A 1 204 ? 12.43 -20.781 0.797 1 95.25 204 VAL A N 1
ATOM 1587 C CA . VAL A 1 204 ? 11.055 -20.891 0.328 1 95.25 204 VAL A CA 1
ATOM 1588 C C . VAL A 1 204 ? 10.977 -21.906 -0.806 1 95.25 204 VAL A C 1
ATOM 1590 O O . VAL A 1 204 ? 10.086 -22.75 -0.825 1 95.25 204 VAL A O 1
ATOM 1593 N N . CYS A 1 205 ? 11.922 -21.859 -1.75 1 95.25 205 CYS A N 1
ATOM 1594 C CA . CYS A 1 205 ? 11.93 -22.781 -2.881 1 95.25 205 CYS A CA 1
ATOM 1595 C C . CYS A 1 205 ? 12.094 -24.219 -2.412 1 95.25 205 CYS A C 1
ATOM 1597 O O . CYS A 1 205 ? 11.383 -25.109 -2.877 1 95.25 205 CYS A O 1
ATOM 1599 N N . LYS A 1 206 ? 13 -24.406 -1.52 1 94.38 206 LYS A N 1
ATOM 1600 C CA . LYS A 1 206 ? 13.211 -25.75 -0.973 1 94.38 206 LYS A CA 1
ATOM 1601 C C . LYS A 1 206 ? 11.93 -26.297 -0.344 1 94.38 206 LYS A C 1
ATOM 1603 O O . LYS A 1 206 ? 11.539 -27.438 -0.613 1 94.38 206 LYS A O 1
ATOM 1608 N N . GLU A 1 207 ? 11.344 -25.5 0.454 1 90.81 207 GLU A N 1
ATOM 1609 C CA . GLU A 1 207 ? 10.133 -25.922 1.155 1 90.81 207 GLU A CA 1
ATOM 1610 C C . GLU A 1 207 ? 8.984 -26.188 0.179 1 90.81 207 GLU A C 1
ATOM 1612 O O . GLU A 1 207 ? 8.172 -27.078 0.39 1 90.81 207 GLU A O 1
ATOM 1617 N N . GLU A 1 208 ? 8.938 -25.375 -0.887 1 88.88 208 GLU A N 1
ATOM 1618 C CA . GLU A 1 208 ? 7.793 -25.438 -1.789 1 88.88 208 GLU A CA 1
ATOM 1619 C C . GLU A 1 208 ? 8.102 -26.281 -3.018 1 88.88 208 GLU A C 1
ATOM 1621 O O . GLU A 1 208 ? 7.324 -26.297 -3.977 1 88.88 208 GLU A O 1
ATOM 1626 N N . GLY A 1 209 ? 9.18 -26.922 -3.061 1 89.94 209 GLY A N 1
ATOM 1627 C CA . GLY A 1 209 ? 9.484 -27.906 -4.078 1 89.94 209 GLY A CA 1
ATOM 1628 C C . GLY A 1 209 ? 9.945 -27.297 -5.391 1 89.94 209 GLY A C 1
ATOM 1629 O O . GLY A 1 209 ? 9.539 -27.75 -6.465 1 89.94 209 GLY A O 1
ATOM 1630 N N . ARG A 1 210 ? 10.672 -26.25 -5.301 1 92.69 210 ARG A N 1
ATOM 1631 C CA . ARG A 1 210 ? 11.328 -25.656 -6.465 1 92.69 210 ARG A CA 1
ATOM 1632 C C . ARG A 1 210 ? 12.844 -25.766 -6.355 1 92.69 210 ARG A C 1
ATOM 1634 O O . ARG A 1 210 ? 13.391 -25.859 -5.254 1 92.69 210 ARG A O 1
ATOM 1641 N N . ARG A 1 211 ? 13.484 -25.844 -7.492 1 96.69 211 ARG A N 1
ATOM 1642 C CA . ARG A 1 211 ? 14.938 -25.672 -7.52 1 96.69 211 ARG A CA 1
ATOM 1643 C C . ARG A 1 211 ? 15.312 -24.188 -7.445 1 96.69 211 ARG A C 1
ATOM 1645 O O . ARG A 1 211 ? 14.531 -23.328 -7.852 1 96.69 211 ARG A O 1
ATOM 1652 N N . CYS A 1 212 ? 16.484 -23.922 -6.82 1 98 212 CYS A N 1
ATOM 1653 C CA . CYS A 1 212 ? 16.891 -22.516 -6.68 1 98 212 CYS A CA 1
ATOM 1654 C C . CYS A 1 212 ? 18.391 -22.359 -6.906 1 98 212 CYS A C 1
ATOM 1656 O O . CYS A 1 212 ? 19.188 -23.172 -6.434 1 98 212 CYS A O 1
ATOM 1658 N N . ILE A 1 213 ? 18.766 -21.469 -7.73 1 98.19 213 ILE A N 1
ATOM 1659 C CA . ILE A 1 213 ? 20.141 -21 -7.828 1 98.19 213 ILE A CA 1
ATOM 1660 C C . ILE A 1 213 ? 20.219 -19.562 -7.305 1 98.19 213 ILE A C 1
ATOM 1662 O O . ILE A 1 213 ? 19.438 -18.703 -7.707 1 98.19 213 ILE A O 1
ATOM 1666 N N . ALA A 1 214 ? 21.141 -19.312 -6.406 1 98.06 214 ALA A N 1
ATOM 1667 C CA . ALA A 1 214 ? 21.234 -18.016 -5.738 1 98.06 214 ALA A CA 1
ATOM 1668 C C . ALA A 1 214 ? 22.656 -17.469 -5.793 1 98.06 214 ALA A C 1
ATOM 1670 O O . ALA A 1 214 ? 23.625 -18.234 -5.648 1 98.06 214 ALA A O 1
ATOM 1671 N N . TYR A 1 215 ? 22.781 -16.203 -6.062 1 96.94 215 TYR A N 1
ATOM 1672 C CA . TYR A 1 215 ? 24.047 -15.5 -6.102 1 96.94 215 TYR A CA 1
ATOM 1673 C C . TYR A 1 215 ? 24.031 -14.281 -5.184 1 96.94 215 TYR A C 1
ATOM 1675 O O . TYR A 1 215 ? 22.953 -13.758 -4.863 1 96.94 215 TYR A O 1
ATOM 1683 N N . ASP A 1 216 ? 25.094 -13.844 -4.75 1 95.5 216 ASP A N 1
ATOM 1684 C CA . ASP A 1 216 ? 25.312 -12.578 -4.059 1 95.5 216 ASP A CA 1
ATOM 1685 C C . ASP A 1 216 ? 26.766 -12.125 -4.188 1 95.5 216 ASP A C 1
ATOM 1687 O O . ASP A 1 216 ? 27.672 -12.945 -4.344 1 95.5 216 ASP A O 1
ATOM 1691 N N . ILE A 1 217 ? 26.938 -10.828 -4.18 1 94.19 217 ILE A N 1
ATOM 1692 C CA . ILE A 1 217 ? 28.297 -10.297 -4.25 1 94.19 217 ILE A CA 1
ATOM 1693 C C . ILE A 1 217 ? 29.078 -10.688 -2.998 1 94.19 217 ILE A C 1
ATOM 1695 O O . ILE A 1 217 ? 30.297 -10.852 -3.041 1 94.19 217 ILE A O 1
ATOM 1699 N N . SER A 1 218 ? 28.375 -10.859 -1.902 1 92.12 218 SER A N 1
ATOM 1700 C CA . SER A 1 218 ? 28.906 -11.305 -0.622 1 92.12 218 SER A CA 1
ATOM 1701 C C . SER A 1 218 ? 28.062 -12.414 -0.019 1 92.12 218 SER A C 1
ATOM 1703 O O . SER A 1 218 ? 27.188 -12.156 0.816 1 92.12 218 SER A O 1
ATOM 1705 N N . PRO A 1 219 ? 28.375 -13.664 -0.349 1 93.5 219 PRO A N 1
ATOM 1706 C CA . PRO A 1 219 ? 27.562 -14.781 0.131 1 93.5 219 PRO A CA 1
ATOM 1707 C C . PRO A 1 219 ? 27.516 -14.867 1.655 1 93.5 219 PRO A C 1
ATOM 1709 O O . PRO A 1 219 ? 28.531 -14.672 2.316 1 93.5 219 PRO A O 1
ATOM 1712 N N . THR A 1 220 ? 26.344 -15.125 2.168 1 92.38 220 THR A N 1
ATOM 1713 C CA . THR A 1 220 ? 26.156 -15.234 3.609 1 92.38 220 THR A CA 1
ATOM 1714 C C . THR A 1 220 ? 26.016 -16.703 4.027 1 92.38 220 THR A C 1
ATOM 1716 O O . THR A 1 220 ? 26.094 -17.016 5.215 1 92.38 220 THR A O 1
ATOM 1719 N N . ARG A 1 221 ? 25.812 -17.594 3.029 1 92.94 221 ARG A N 1
ATOM 1720 C CA . ARG A 1 221 ? 25.609 -19.031 3.205 1 92.94 221 ARG A CA 1
ATOM 1721 C C . ARG A 1 221 ? 26.375 -19.828 2.154 1 92.94 221 ARG A C 1
ATOM 1723 O O . ARG A 1 221 ? 26.688 -19.297 1.082 1 92.94 221 ARG A O 1
ATOM 1730 N N . PRO A 1 222 ? 26.625 -21.125 2.504 1 94.38 222 PRO A N 1
ATOM 1731 C CA . PRO A 1 222 ? 27.375 -21.953 1.55 1 94.38 222 PRO A CA 1
ATOM 1732 C C . PRO A 1 222 ? 26.594 -22.203 0.262 1 94.38 222 PRO A C 1
ATOM 1734 O O . PRO A 1 222 ? 27.188 -22.453 -0.788 1 94.38 222 PRO A O 1
ATOM 1737 N N . ASP A 1 223 ? 25.266 -22.188 0.293 1 96.06 223 ASP A N 1
ATOM 1738 C CA . ASP A 1 223 ? 24.469 -22.5 -0.89 1 96.06 223 ASP A CA 1
ATOM 1739 C C . ASP A 1 223 ? 24.188 -21.25 -1.707 1 96.06 223 ASP A C 1
ATOM 1741 O O . ASP A 1 223 ? 23.406 -21.281 -2.662 1 96.06 223 ASP A O 1
ATOM 1745 N N . ILE A 1 224 ? 2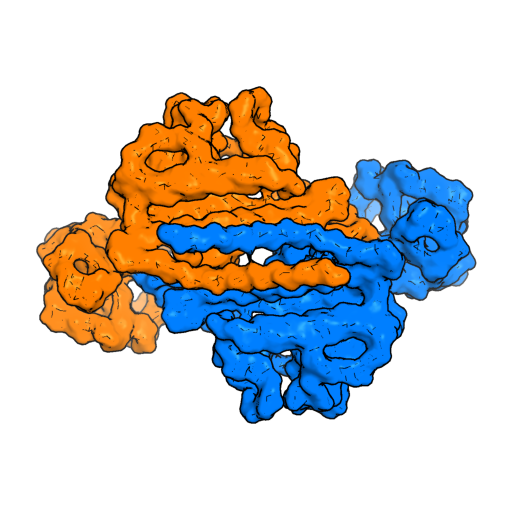4.797 -20.141 -1.356 1 96.94 224 ILE A N 1
ATOM 1746 C CA . ILE A 1 224 ? 24.812 -18.922 -2.156 1 96.94 224 ILE A CA 1
ATOM 1747 C C . ILE A 1 224 ? 26.172 -18.734 -2.816 1 96.94 224 ILE A C 1
ATOM 1749 O O . ILE A 1 224 ? 27.203 -18.688 -2.131 1 96.94 224 ILE A O 1
ATOM 1753 N N . LYS A 1 225 ? 26.219 -18.672 -4.102 1 97.06 225 LYS A N 1
ATOM 1754 C CA . LYS A 1 225 ? 27.469 -18.531 -4.84 1 97.06 225 LYS A CA 1
ATOM 1755 C C . LYS A 1 225 ? 27.844 -17.062 -5 1 97.06 225 LYS A C 1
ATOM 1757 O O . LYS A 1 225 ? 26.969 -16.219 -5.238 1 97.06 225 LYS A O 1
ATOM 1762 N N . GLN A 1 226 ? 29.094 -16.734 -4.859 1 96.38 226 GLN A N 1
ATOM 1763 C CA . GLN A 1 226 ? 29.547 -15.359 -5.051 1 96.38 226 GLN A CA 1
ATOM 1764 C C . GLN A 1 226 ? 29.5 -14.969 -6.523 1 96.38 226 GLN A C 1
ATOM 1766 O O . GLN A 1 226 ? 30.062 -15.664 -7.375 1 96.38 226 GLN A O 1
ATOM 1771 N N . ASN A 1 227 ? 28.844 -13.922 -6.852 1 96.38 227 ASN A N 1
ATOM 1772 C CA . ASN A 1 227 ? 28.766 -13.414 -8.219 1 96.38 227 ASN A CA 1
ATOM 1773 C C . ASN A 1 227 ? 28.203 -11.992 -8.258 1 96.38 227 ASN A C 1
ATOM 1775 O O . ASN A 1 227 ? 27.484 -11.578 -7.352 1 96.38 227 ASN A O 1
ATOM 1779 N N . ASP A 1 228 ? 28.688 -11.234 -9.25 1 95.94 228 ASP A N 1
ATOM 1780 C CA . ASP A 1 228 ? 28.109 -9.93 -9.57 1 95.94 228 ASP A CA 1
ATOM 1781 C C . ASP A 1 228 ? 26.859 -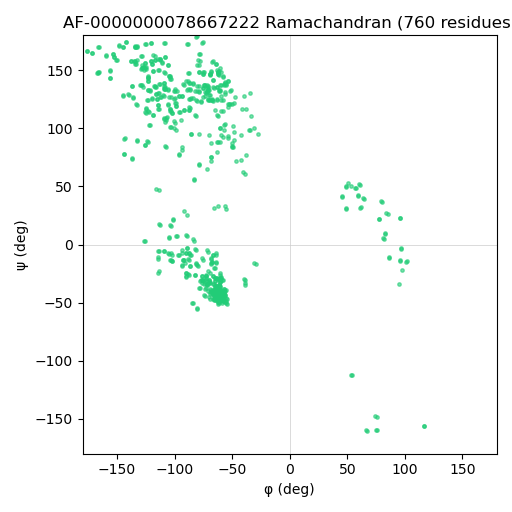10.086 -10.43 1 95.94 228 ASP A C 1
ATOM 1783 O O . ASP A 1 228 ? 26.906 -10.688 -11.508 1 95.94 228 ASP A O 1
ATOM 1787 N N . ALA A 1 229 ? 25.734 -9.523 -9.953 1 96.81 229 ALA A N 1
ATOM 1788 C CA . ALA A 1 229 ? 24.453 -9.695 -10.617 1 96.81 229 ALA A CA 1
ATOM 1789 C C . ALA A 1 229 ? 24.453 -9.07 -12.008 1 96.81 229 ALA A C 1
ATOM 1791 O O . ALA A 1 229 ? 23.578 -9.344 -12.828 1 96.81 229 ALA A O 1
ATOM 1792 N N . ARG A 1 230 ? 25.406 -8.219 -12.352 1 96.5 230 ARG A N 1
ATOM 1793 C CA . ARG A 1 230 ? 25.531 -7.555 -13.648 1 96.5 230 ARG A CA 1
ATOM 1794 C C . ARG A 1 230 ? 26.047 -8.516 -14.711 1 96.5 230 ARG A C 1
ATOM 1796 O O . ARG A 1 230 ? 25.984 -8.219 -15.906 1 96.5 230 ARG A O 1
ATOM 1803 N N . LYS A 1 231 ? 26.531 -9.625 -14.273 1 97 231 LYS A N 1
ATOM 1804 C CA . LYS A 1 231 ? 26.984 -10.695 -15.148 1 97 231 LYS A CA 1
ATOM 1805 C C . LYS A 1 231 ? 26.656 -12.062 -14.57 1 97 231 LYS A C 1
ATOM 1807 O O . LYS A 1 231 ? 27.5 -12.688 -13.914 1 97 231 LYS A O 1
ATOM 1812 N N . ILE A 1 232 ? 25.578 -12.578 -14.891 1 97.31 232 ILE A N 1
ATOM 1813 C CA . ILE A 1 232 ? 25.078 -13.82 -14.305 1 97.31 232 ILE A CA 1
ATOM 1814 C C . ILE A 1 232 ? 25.625 -15.016 -15.094 1 97.31 232 ILE A C 1
ATOM 1816 O O . ILE A 1 232 ? 25.422 -15.109 -16.312 1 97.31 232 ILE A O 1
ATOM 1820 N N . PRO A 1 233 ? 26.266 -15.938 -14.477 1 97.81 233 PRO A N 1
ATOM 1821 C CA . PRO A 1 233 ? 26.906 -17.062 -15.172 1 97.81 233 PRO A CA 1
ATOM 1822 C C . PRO A 1 233 ? 25.922 -18.188 -15.469 1 97.81 233 PRO A C 1
ATOM 1824 O O . PRO A 1 233 ? 26.141 -19.328 -15.078 1 97.81 233 PRO A O 1
ATOM 1827 N N . LEU A 1 234 ? 24.875 -17.938 -16.125 1 98.06 234 LEU A N 1
ATOM 1828 C CA . LEU A 1 234 ? 23.875 -18.891 -16.562 1 98.06 234 LEU A CA 1
ATOM 1829 C C . LEU A 1 234 ? 23.594 -18.75 -18.047 1 98.06 234 LEU A C 1
ATOM 1831 O O . LEU A 1 234 ? 23.797 -17.672 -18.625 1 98.06 234 LEU A O 1
ATOM 1835 N N . ALA A 1 235 ? 23.203 -19.797 -18.688 1 98 235 ALA A N 1
ATOM 1836 C CA . ALA A 1 235 ? 22.875 -19.781 -20.109 1 98 235 ALA A CA 1
ATOM 1837 C C . ALA A 1 235 ? 21.625 -18.953 -20.375 1 98 235 ALA A C 1
ATOM 1839 O O . ALA A 1 235 ? 20.828 -18.719 -19.469 1 98 235 ALA A O 1
ATOM 1840 N N . ASP A 1 236 ? 21.5 -18.469 -21.625 1 97.75 236 ASP A N 1
ATOM 1841 C CA . ASP A 1 236 ? 20.297 -17.75 -22.031 1 97.75 236 ASP A CA 1
ATOM 1842 C C . ASP A 1 236 ? 19.047 -18.594 -21.812 1 97.75 236 ASP A C 1
ATOM 1844 O O . ASP A 1 236 ? 19.062 -19.797 -22.031 1 97.75 236 ASP A O 1
ATOM 1848 N N . GLU A 1 237 ? 17.969 -17.922 -21.312 1 97.38 237 GLU A N 1
ATOM 1849 C CA . GLU A 1 237 ? 16.641 -18.531 -21.234 1 97.38 237 GLU A CA 1
ATOM 1850 C C . GLU A 1 237 ? 16.688 -19.875 -20.5 1 97.38 237 GLU A C 1
ATOM 1852 O O . GLU A 1 237 ? 16.172 -20.875 -21 1 97.38 237 GLU A O 1
ATOM 1857 N N . SER A 1 238 ? 17.312 -19.891 -19.312 1 97.94 238 SER A N 1
ATOM 1858 C CA . SER A 1 238 ? 17.562 -21.141 -18.609 1 97.94 238 SER A CA 1
ATOM 1859 C C . SER A 1 238 ? 16.766 -21.203 -17.297 1 97.94 238 SER A C 1
ATOM 1861 O O . SER A 1 238 ? 16.672 -22.266 -16.672 1 97.94 238 SER A O 1
ATOM 1863 N N . VAL A 1 239 ? 16.172 -20.109 -16.859 1 98.12 239 VAL A N 1
ATOM 1864 C CA . VAL A 1 239 ? 15.5 -20.125 -15.555 1 98.12 239 VAL A CA 1
ATOM 1865 C C . VAL A 1 239 ? 14.008 -19.875 -15.734 1 98.12 239 VAL A C 1
ATOM 1867 O O . VAL A 1 239 ? 13.594 -19.266 -16.734 1 98.12 239 VAL A O 1
ATOM 1870 N N . ASP A 1 240 ? 13.195 -20.297 -14.727 1 96.81 240 ASP A N 1
ATOM 1871 C CA . ASP A 1 240 ? 11.742 -20.297 -14.844 1 96.81 240 ASP A CA 1
ATOM 1872 C C . ASP A 1 240 ? 11.133 -19.109 -14.102 1 96.81 240 ASP A C 1
ATOM 1874 O O . ASP A 1 240 ? 9.961 -18.766 -14.312 1 96.81 240 ASP A O 1
ATOM 1878 N N . MET A 1 241 ? 11.852 -18.453 -13.273 1 98.38 241 MET A N 1
ATOM 1879 C CA . MET A 1 241 ? 11.438 -17.266 -12.547 1 98.38 241 MET A CA 1
ATOM 1880 C C . MET A 1 241 ? 12.641 -16.578 -11.898 1 98.38 241 MET A C 1
ATOM 1882 O O . MET A 1 241 ? 13.617 -17.234 -11.539 1 98.38 241 MET A O 1
ATOM 1886 N N . ILE A 1 242 ? 12.562 -15.305 -11.805 1 98.81 242 ILE A N 1
ATOM 1887 C CA . ILE A 1 242 ? 13.586 -14.547 -11.086 1 98.81 242 ILE A CA 1
ATOM 1888 C C . ILE A 1 242 ? 12.938 -13.719 -9.984 1 98.81 242 ILE A C 1
ATOM 1890 O O . ILE A 1 242 ? 11.867 -13.133 -10.188 1 98.81 242 ILE A O 1
ATOM 1894 N N . PHE A 1 243 ? 13.461 -13.742 -8.836 1 98.62 243 PHE A N 1
ATOM 1895 C CA . PHE A 1 243 ? 13.086 -12.82 -7.766 1 98.62 243 PHE A CA 1
ATOM 1896 C C . PHE A 1 243 ? 14.297 -12.023 -7.293 1 98.62 243 PHE A C 1
ATOM 1898 O O . PHE A 1 243 ? 15.367 -12.594 -7.055 1 98.62 243 PHE A O 1
ATOM 1905 N N . ILE A 1 244 ? 14.117 -10.734 -7.176 1 97.5 244 ILE A N 1
ATOM 1906 C CA . ILE A 1 244 ? 15.219 -9.867 -6.77 1 97.5 244 ILE A CA 1
ATOM 1907 C C . ILE A 1 244 ? 14.727 -8.859 -5.73 1 97.5 244 ILE A C 1
ATOM 1909 O O . ILE A 1 244 ? 13.648 -8.273 -5.887 1 97.5 244 ILE A O 1
ATOM 1913 N N . ASP A 1 245 ? 15.359 -8.781 -4.629 1 95.62 245 ASP A N 1
ATOM 1914 C CA . ASP A 1 245 ? 15.266 -7.68 -3.668 1 95.62 245 ASP A CA 1
ATOM 1915 C C . ASP A 1 245 ? 16.531 -6.832 -3.684 1 95.62 245 ASP A C 1
ATOM 1917 O O . ASP A 1 245 ? 17.453 -7.055 -2.885 1 95.62 245 ASP A O 1
ATOM 1921 N N . SER A 1 246 ? 16.594 -5.898 -4.605 1 93.38 246 SER A N 1
ATOM 1922 C CA . SER A 1 246 ? 17.812 -5.152 -4.84 1 93.38 246 SER A CA 1
ATOM 1923 C C . SER A 1 246 ? 18.016 -4.066 -3.785 1 93.38 246 SER A C 1
ATOM 1925 O O . SER A 1 246 ? 17.062 -3.676 -3.104 1 93.38 246 SER A O 1
ATOM 1927 N N . PRO A 1 247 ? 19.25 -3.65 -3.641 1 86.38 247 PRO A N 1
ATOM 1928 C CA . PRO A 1 247 ? 19.453 -2.477 -2.789 1 86.38 247 PRO A CA 1
ATOM 1929 C C . PRO A 1 247 ? 18.75 -1.229 -3.328 1 86.38 247 PRO A C 1
ATOM 1931 O O . PRO A 1 247 ? 18.516 -1.12 -4.535 1 86.38 247 PRO A O 1
ATOM 1934 N N . TYR A 1 248 ? 18.312 -0.358 -2.492 1 74.62 248 TYR A N 1
ATOM 1935 C CA . TYR A 1 248 ? 17.688 0.883 -2.945 1 74.62 248 TYR A CA 1
ATOM 1936 C C . TYR A 1 248 ? 18.516 2.092 -2.516 1 74.62 248 TYR A C 1
ATOM 1938 O O . TYR A 1 248 ? 17.984 3.051 -1.957 1 74.62 248 TYR A O 1
ATOM 1946 N N . GLY A 1 249 ? 19.75 1.963 -2.766 1 72.38 249 GLY A N 1
ATOM 1947 C CA . GLY A 1 249 ? 20.719 3.012 -2.512 1 72.38 249 GLY A CA 1
ATOM 1948 C C . GLY A 1 249 ? 21.766 2.621 -1.478 1 72.38 249 GLY A C 1
ATOM 1949 O O . GLY A 1 249 ? 22.109 1.444 -1.352 1 72.38 249 GLY A O 1
ATOM 1950 N N . ASP A 1 250 ? 22.281 3.652 -0.925 1 72.38 250 ASP A N 1
ATOM 1951 C CA . ASP A 1 250 ? 23.375 3.414 0.013 1 72.38 250 ASP A CA 1
ATOM 1952 C C . ASP A 1 250 ? 22.891 3.508 1.458 1 72.38 250 ASP A C 1
ATOM 1954 O O . ASP A 1 250 ? 23.688 3.721 2.373 1 72.38 250 ASP A O 1
ATOM 1958 N N . ASN A 1 251 ? 21.594 3.33 1.601 1 66.38 251 ASN A N 1
ATOM 1959 C CA . ASN A 1 251 ? 21.016 3.484 2.928 1 66.38 251 ASN A CA 1
ATOM 1960 C C . ASN A 1 251 ? 21.375 2.314 3.84 1 66.38 251 ASN A C 1
ATOM 1962 O O . ASN A 1 251 ? 21.312 2.438 5.062 1 66.38 251 ASN A O 1
ATOM 1966 N N . ILE A 1 252 ? 21.594 1.229 3.229 1 66.12 252 ILE A N 1
ATOM 1967 C CA . ILE A 1 252 ? 21.984 0.038 3.973 1 66.12 252 ILE A CA 1
ATOM 1968 C C . ILE A 1 252 ? 23.438 -0.335 3.631 1 66.12 252 ILE A C 1
ATOM 1970 O O . ILE A 1 252 ? 23.828 -0.32 2.463 1 66.12 252 ILE A O 1
ATOM 1974 N N . ASP A 1 253 ? 24.172 -0.459 4.66 1 68.94 253 ASP A N 1
ATOM 1975 C CA . ASP A 1 253 ? 25.547 -0.897 4.449 1 68.94 253 ASP A CA 1
ATOM 1976 C C . ASP A 1 253 ? 25.641 -2.42 4.391 1 68.94 253 ASP A C 1
ATOM 1978 O O . ASP A 1 253 ? 25.766 -3.078 5.426 1 68.94 253 ASP A O 1
ATOM 1982 N N . TYR A 1 254 ? 25.609 -2.947 3.25 1 68.62 254 TYR A N 1
ATOM 1983 C CA . TYR A 1 254 ? 25.609 -4.398 3.092 1 68.62 254 TYR A CA 1
ATOM 1984 C C . TYR A 1 254 ? 27.016 -4.957 3.221 1 68.62 254 TYR A C 1
ATOM 1986 O O . TYR A 1 254 ? 27.25 -5.926 3.947 1 68.62 254 TYR A O 1
ATOM 1994 N N . ASN A 1 255 ? 27.938 -4.492 2.471 1 72.25 255 ASN A N 1
ATOM 1995 C CA . ASN A 1 255 ? 29.328 -4.945 2.471 1 72.25 255 ASN A CA 1
ATOM 1996 C C . ASN A 1 255 ? 30.219 -3.98 1.705 1 72.25 255 ASN A C 1
ATOM 1998 O O . ASN A 1 255 ? 29.734 -3.043 1.07 1 72.25 255 ASN A O 1
ATOM 2002 N N . ASP A 1 256 ? 31.578 -4.191 1.826 1 76.75 256 ASP A N 1
ATOM 2003 C CA . ASP A 1 256 ? 32.562 -3.283 1.232 1 76.75 256 ASP A CA 1
ATOM 2004 C C . ASP A 1 256 ? 33.156 -3.875 -0.042 1 76.75 256 ASP A C 1
ATOM 2006 O O . ASP A 1 256 ? 34.219 -3.467 -0.474 1 76.75 256 ASP A O 1
ATOM 2010 N N . LYS A 1 257 ? 32.531 -4.855 -0.581 1 80.56 257 LYS A N 1
ATOM 2011 C CA . LYS A 1 257 ? 33.062 -5.465 -1.796 1 80.56 257 LYS A CA 1
ATOM 2012 C C . LYS A 1 257 ? 33 -4.496 -2.975 1 80.56 257 LYS A C 1
ATOM 2014 O O . LYS A 1 257 ? 32 -3.764 -3.123 1 80.56 257 LYS A O 1
ATOM 2019 N N . PRO A 1 258 ? 34.125 -4.59 -3.797 1 75.81 258 PRO A N 1
ATOM 2020 C CA . PRO A 1 258 ? 34.062 -3.787 -5.02 1 75.81 258 PRO A CA 1
ATOM 2021 C C . PRO A 1 258 ? 32.875 -4.184 -5.93 1 75.81 258 PRO A C 1
ATOM 2023 O O . PRO A 1 258 ? 32.562 -5.371 -6.039 1 75.81 258 PRO A O 1
ATOM 2026 N N . GLY A 1 259 ? 32.156 -3.219 -6.395 1 79.12 259 GLY A N 1
ATOM 2027 C CA . GLY A 1 259 ? 31.062 -3.51 -7.297 1 79.12 259 GLY A CA 1
ATOM 2028 C C . GLY A 1 259 ? 29.719 -3.582 -6.594 1 79.12 259 GLY A C 1
ATOM 2029 O O . GLY A 1 259 ? 28.688 -3.799 -7.234 1 79.12 259 GLY A O 1
ATOM 2030 N N . ASN A 1 260 ? 29.797 -3.449 -5.34 1 83.75 260 ASN A N 1
ATOM 2031 C CA . ASN A 1 260 ? 28.562 -3.477 -4.574 1 83.75 260 ASN A CA 1
ATOM 2032 C C . ASN A 1 260 ? 27.641 -2.326 -4.965 1 83.75 260 ASN A C 1
ATOM 2034 O O . ASN A 1 260 ? 27.891 -1.171 -4.621 1 83.75 260 ASN A O 1
ATOM 2038 N N . ILE A 1 261 ? 26.562 -2.707 -5.598 1 87.12 261 ILE A N 1
ATOM 2039 C CA . ILE A 1 261 ? 25.609 -1.717 -6.074 1 87.12 261 ILE A CA 1
ATOM 2040 C C . ILE A 1 261 ? 25 -0.973 -4.887 1 87.12 261 ILE A C 1
ATOM 2042 O O . ILE A 1 261 ? 24.641 0.199 -5 1 87.12 261 ILE A O 1
ATOM 2046 N N . GLY A 1 262 ? 24.922 -1.657 -3.713 1 84.94 262 GLY A N 1
ATOM 2047 C CA . GLY A 1 262 ? 24.375 -1.062 -2.506 1 84.94 262 GLY A CA 1
ATOM 2048 C C . GLY A 1 262 ? 25.188 0.107 -1.989 1 84.94 262 GLY A C 1
ATOM 2049 O O . GLY A 1 262 ? 24.734 0.849 -1.115 1 84.94 262 GLY A O 1
ATOM 2050 N N . LYS A 1 263 ? 26.328 0.355 -2.523 1 83.25 263 LYS A N 1
ATOM 2051 C CA . LYS A 1 263 ? 27.172 1.467 -2.102 1 83.25 263 LYS A CA 1
ATOM 2052 C C . LYS A 1 263 ? 26.969 2.684 -3 1 83.25 263 LYS A C 1
ATOM 2054 O O . LYS A 1 263 ? 27.469 3.77 -2.705 1 83.25 263 LYS A O 1
ATOM 2059 N N . LEU A 1 264 ? 26.266 2.449 -4.035 1 84.94 264 LEU A N 1
ATOM 2060 C CA . LEU A 1 264 ? 25.969 3.553 -4.938 1 84.94 264 LEU A CA 1
ATOM 2061 C C . LEU A 1 264 ? 24.75 4.336 -4.457 1 84.94 264 LEU A C 1
ATOM 2063 O O . LEU A 1 264 ? 23.766 3.748 -4.008 1 84.94 264 LEU A O 1
ATOM 2067 N N . SER A 1 265 ? 24.906 5.633 -4.566 1 81.44 265 SER A N 1
ATOM 2068 C CA . SER A 1 265 ? 23.781 6.488 -4.164 1 81.44 265 SER A CA 1
ATOM 2069 C C . SER A 1 265 ? 22.641 6.41 -5.164 1 81.44 265 SER A C 1
ATOM 2071 O O . SER A 1 265 ? 22.859 6.484 -6.375 1 81.44 265 SER A O 1
ATOM 2073 N N . ALA A 1 266 ? 21.406 6.328 -4.629 1 82.5 266 ALA A N 1
ATOM 2074 C CA . ALA A 1 266 ? 20.203 6.27 -5.465 1 82.5 266 ALA A CA 1
ATOM 2075 C C . ALA A 1 266 ? 19.938 7.617 -6.133 1 82.5 266 ALA A C 1
ATOM 2077 O O . ALA A 1 266 ? 19.047 7.73 -6.98 1 82.5 266 ALA A O 1
ATOM 2078 N N . GLU A 1 267 ? 20.688 8.555 -5.777 1 81.88 267 GLU A N 1
ATOM 2079 C CA . GLU A 1 267 ? 20.531 9.875 -6.375 1 81.88 267 GLU A CA 1
ATOM 2080 C C . GLU A 1 267 ? 21.375 10.016 -7.637 1 81.88 267 GLU A C 1
ATOM 2082 O O . GLU A 1 267 ? 21.281 11.016 -8.352 1 81.88 267 GLU A O 1
ATOM 2087 N N . THR A 1 268 ? 22.141 8.977 -7.957 1 82.62 268 THR A N 1
ATOM 2088 C CA . THR A 1 268 ? 23.094 9.078 -9.062 1 82.62 268 THR A CA 1
ATOM 2089 C C . THR A 1 268 ? 22.656 8.211 -10.234 1 82.62 268 THR A C 1
ATOM 2091 O O . THR A 1 268 ? 22 7.184 -10.039 1 82.62 268 THR A O 1
ATOM 2094 N N . ASP A 1 269 ? 23.125 8.586 -11.328 1 89.38 269 ASP A N 1
ATOM 2095 C CA . ASP A 1 269 ? 22.859 7.805 -12.531 1 89.38 269 ASP A CA 1
ATOM 2096 C C . ASP A 1 269 ? 23.594 6.469 -12.492 1 89.38 269 ASP A C 1
ATOM 2098 O O . ASP A 1 269 ? 23.141 5.48 -13.07 1 89.38 269 ASP A O 1
ATOM 2102 N N . GLU A 1 270 ? 24.75 6.512 -11.875 1 90.19 270 GLU A N 1
ATOM 2103 C CA . GLU A 1 270 ? 25.547 5.301 -11.781 1 90.19 270 GLU A CA 1
ATOM 2104 C C . GLU A 1 270 ? 24.766 4.156 -11.141 1 90.19 270 GLU A C 1
ATOM 2106 O O . GLU A 1 270 ? 24.891 3.004 -11.562 1 90.19 270 GLU A O 1
ATOM 2111 N N . PHE A 1 271 ? 24.016 4.5 -10.164 1 92.12 271 PHE A N 1
ATOM 2112 C CA . PHE A 1 271 ? 23.172 3.518 -9.484 1 92.12 271 PHE A CA 1
ATOM 2113 C C . PHE A 1 271 ? 22.203 2.875 -10.461 1 92.12 271 PHE A C 1
ATOM 2115 O O . PHE A 1 271 ? 22.109 1.647 -10.547 1 92.12 271 PHE A O 1
ATOM 2122 N N . TYR A 1 272 ? 21.516 3.596 -11.203 1 92 272 TYR A N 1
ATOM 2123 C CA . TYR A 1 272 ? 20.484 3.096 -12.102 1 92 272 TYR A CA 1
ATOM 2124 C C . TYR A 1 272 ? 21.109 2.406 -13.312 1 92 272 TYR A C 1
ATOM 2126 O O . TYR A 1 272 ? 20.531 1.459 -13.859 1 92 272 TYR A O 1
ATOM 2134 N N . LYS A 1 273 ? 22.312 2.871 -13.727 1 93.69 273 LYS A N 1
ATOM 2135 C CA . LYS A 1 273 ? 23.047 2.176 -14.789 1 93.69 273 LYS A CA 1
ATOM 2136 C C . LYS A 1 273 ? 23.422 0.765 -14.359 1 93.69 273 LYS A C 1
ATOM 2138 O O . LYS A 1 273 ? 23.328 -0.181 -15.141 1 93.69 273 LYS A O 1
ATOM 2143 N N . ALA A 1 274 ? 23.875 0.716 -13.172 1 94.75 274 ALA A N 1
ATOM 2144 C CA . ALA A 1 274 ? 24.219 -0.595 -12.625 1 94.75 274 ALA A CA 1
ATOM 2145 C C . ALA A 1 274 ? 23 -1.516 -12.602 1 94.75 274 ALA A C 1
ATOM 2147 O O . ALA A 1 274 ? 23.094 -2.68 -12.992 1 94.75 274 ALA A O 1
ATOM 2148 N N . LEU A 1 275 ? 21.891 -1.042 -12.117 1 95.81 275 LEU A N 1
ATOM 2149 C CA . LEU A 1 275 ? 20.672 -1.844 -12.062 1 95.81 275 LEU A CA 1
ATOM 2150 C C . LEU A 1 275 ? 20.188 -2.209 -13.461 1 95.81 275 LEU A C 1
ATOM 2152 O O . LEU A 1 275 ? 19.641 -3.289 -13.672 1 95.81 275 LEU A O 1
ATOM 2156 N N . ASP A 1 276 ? 20.375 -1.305 -14.375 1 96.38 276 ASP A N 1
ATOM 2157 C CA . ASP A 1 276 ? 20 -1.569 -15.758 1 96.38 276 ASP A CA 1
ATOM 2158 C C . ASP A 1 276 ? 20.75 -2.783 -16.312 1 96.38 276 ASP A C 1
ATOM 2160 O O . ASP A 1 276 ? 20.172 -3.611 -17.016 1 96.38 276 ASP A O 1
ATOM 2164 N N . MET A 1 277 ? 22 -2.852 -16.016 1 97.19 277 MET A N 1
ATOM 2165 C CA . MET A 1 277 ? 22.797 -4.012 -16.422 1 97.19 277 MET A CA 1
ATOM 2166 C C . MET A 1 277 ? 22.234 -5.293 -15.82 1 97.19 277 MET A C 1
ATOM 2168 O O . MET A 1 277 ? 22.188 -6.328 -16.484 1 97.19 277 MET A O 1
ATOM 2172 N N . VAL A 1 278 ? 21.828 -5.219 -14.586 1 97.94 278 VAL A N 1
ATOM 2173 C CA . VAL A 1 278 ? 21.234 -6.371 -13.914 1 97.94 278 VAL A CA 1
ATOM 2174 C C . VAL A 1 278 ? 19.938 -6.762 -14.617 1 97.94 278 VAL A C 1
ATOM 2176 O O . VAL A 1 278 ? 19.672 -7.945 -14.828 1 97.94 278 VAL A O 1
ATOM 2179 N N . MET A 1 279 ? 19.109 -5.762 -14.922 1 98.25 279 MET A N 1
ATOM 2180 C CA . MET A 1 279 ? 17.844 -6.008 -15.617 1 98.25 279 MET A CA 1
ATOM 2181 C C . MET A 1 279 ? 18.078 -6.715 -16.953 1 98.25 279 MET A C 1
ATOM 2183 O O . MET A 1 279 ? 17.359 -7.652 -17.297 1 98.25 279 MET A O 1
ATOM 2187 N N . ALA A 1 280 ? 19.062 -6.262 -17.672 1 97.81 280 ALA A N 1
ATOM 2188 C CA . ALA A 1 280 ? 19.406 -6.879 -18.953 1 97.81 280 ALA A CA 1
ATOM 2189 C C . ALA A 1 280 ? 19.812 -8.336 -18.781 1 97.81 280 ALA A C 1
ATOM 2191 O O . ALA A 1 280 ? 19.422 -9.203 -19.562 1 97.81 280 ALA A O 1
ATOM 2192 N N . GLU A 1 281 ? 20.578 -8.617 -17.797 1 98.38 281 GLU A N 1
ATOM 2193 C CA . GLU A 1 281 ? 21 -9.977 -17.5 1 98.38 281 GLU A CA 1
ATOM 2194 C C . GLU A 1 281 ? 19.812 -10.852 -17.094 1 98.38 281 GLU A C 1
ATOM 2196 O O . GLU A 1 281 ? 19.719 -12.016 -17.5 1 98.38 281 GLU A O 1
ATOM 2201 N N . CYS A 1 282 ? 18.953 -10.305 -16.266 1 98.5 282 CYS A N 1
ATOM 2202 C CA . CYS A 1 282 ? 17.75 -11.031 -15.891 1 98.5 282 CYS A CA 1
ATOM 2203 C C . CYS A 1 282 ? 16.938 -11.391 -17.125 1 98.5 282 CYS A C 1
ATOM 2205 O O . CYS A 1 282 ? 16.438 -12.516 -17.234 1 98.5 282 CYS A O 1
ATOM 2207 N N . HIS A 1 283 ? 16.812 -10.391 -18 1 98.31 283 HIS A N 1
ATOM 2208 C CA . HIS A 1 283 ? 16.094 -10.656 -19.25 1 98.31 283 HIS A CA 1
ATOM 2209 C C . HIS A 1 283 ? 16.75 -11.781 -20.031 1 98.31 283 HIS A C 1
ATOM 2211 O O . HIS A 1 283 ? 16.062 -12.648 -20.594 1 98.31 283 HIS A O 1
ATOM 2217 N N . ARG A 1 284 ? 18.047 -11.781 -20.125 1 98.12 284 ARG A N 1
ATOM 2218 C CA . ARG A 1 284 ? 18.797 -12.766 -20.891 1 98.12 284 ARG A CA 1
ATOM 2219 C C . ARG A 1 284 ? 18.562 -14.172 -20.359 1 98.12 284 ARG A C 1
ATOM 2221 O O . ARG A 1 284 ? 18.281 -15.102 -21.125 1 98.12 284 ARG A O 1
ATOM 2228 N N . VAL A 1 285 ? 18.562 -14.391 -19.094 1 98.44 285 VAL A N 1
ATOM 2229 C CA . VAL A 1 285 ? 18.594 -15.734 -18.516 1 98.44 285 VAL A CA 1
ATOM 2230 C C . VAL A 1 285 ? 17.156 -16.234 -18.312 1 98.44 285 VAL A C 1
ATOM 2232 O O . VAL A 1 285 ? 16.938 -17.438 -18.188 1 98.44 285 VAL A O 1
ATOM 2235 N N . LEU A 1 286 ? 16.188 -15.336 -18.172 1 98.5 286 LEU A N 1
ATOM 2236 C CA . LEU A 1 286 ? 14.789 -15.711 -17.953 1 98.5 286 LEU A CA 1
ATOM 2237 C C . LEU A 1 286 ? 14.18 -16.297 -19.234 1 98.5 286 LEU A C 1
ATOM 2239 O O . LEU A 1 286 ? 14.391 -15.758 -20.328 1 98.5 286 LEU A O 1
ATOM 2243 N N . LYS A 1 287 ? 13.5 -17.453 -19.125 1 97 287 LYS A N 1
ATOM 2244 C CA . LYS A 1 287 ? 12.797 -18.031 -20.266 1 97 287 LYS A CA 1
ATOM 2245 C C . LYS A 1 287 ? 11.695 -17.109 -20.766 1 97 287 LYS A C 1
ATOM 2247 O O . LYS A 1 287 ? 11.055 -16.406 -19.969 1 97 287 LYS A O 1
ATOM 2252 N N . PRO A 1 288 ? 11.438 -17.109 -22.125 1 95.81 288 PRO A N 1
ATOM 2253 C CA . PRO A 1 288 ? 10.32 -16.312 -22.641 1 95.81 288 PRO A CA 1
ATOM 2254 C C . PRO A 1 288 ? 8.992 -16.672 -21.969 1 95.81 288 PRO A C 1
ATOM 2256 O O . PRO A 1 288 ? 8.719 -17.859 -21.719 1 95.81 288 PRO A O 1
ATOM 2259 N N . GLY A 1 289 ? 8.188 -15.633 -21.641 1 94.12 289 GLY A N 1
ATOM 2260 C CA . GLY A 1 289 ? 6.883 -15.844 -21.047 1 94.12 289 GLY A CA 1
ATOM 2261 C C . GLY A 1 289 ? 6.934 -15.984 -19.531 1 94.12 289 GLY A C 1
ATOM 2262 O O . GLY A 1 289 ? 5.898 -15.945 -18.859 1 94.12 289 GLY A O 1
ATOM 2263 N N . LYS A 1 290 ? 8.133 -16.125 -18.969 1 96.62 290 LYS A N 1
ATOM 2264 C CA . LYS A 1 290 ? 8.281 -16.297 -17.531 1 96.62 290 LYS A CA 1
ATOM 2265 C C . LYS A 1 290 ? 8.406 -14.953 -16.828 1 96.62 290 LYS A C 1
ATOM 2267 O O . LYS A 1 290 ? 8.484 -13.906 -17.484 1 96.62 290 LYS A O 1
ATOM 2272 N N . VAL A 1 291 ? 8.383 -15.023 -15.492 1 97.25 291 VAL A N 1
ATOM 2273 C CA . VAL A 1 291 ? 8.141 -13.773 -14.773 1 97.25 291 VAL A CA 1
ATOM 2274 C C . VAL A 1 291 ? 9.344 -13.453 -13.883 1 97.25 291 VAL A C 1
ATOM 2276 O O . VAL A 1 291 ? 10.047 -14.359 -13.43 1 97.25 291 VAL A O 1
ATOM 2279 N N . LEU A 1 292 ? 9.539 -12.164 -13.719 1 98.38 292 LEU A N 1
ATOM 2280 C CA . LEU A 1 292 ? 10.477 -11.562 -12.773 1 98.38 292 LEU A CA 1
ATOM 2281 C C . LEU A 1 292 ? 9.727 -10.758 -11.711 1 98.38 292 LEU A C 1
ATOM 2283 O O . LEU A 1 292 ? 8.812 -10 -12.031 1 98.38 292 LEU A O 1
ATOM 2287 N N . GLY A 1 293 ? 9.969 -11.07 -10.445 1 98.62 293 GLY A N 1
ATOM 2288 C CA . GLY A 1 293 ? 9.57 -10.203 -9.352 1 98.62 293 GLY A CA 1
ATOM 2289 C C . GLY A 1 293 ? 10.695 -9.344 -8.828 1 98.62 293 GLY A C 1
ATOM 2290 O O . GLY A 1 293 ? 11.742 -9.852 -8.422 1 98.62 293 GLY A O 1
ATOM 2291 N N . TRP A 1 294 ? 10.547 -8.031 -8.844 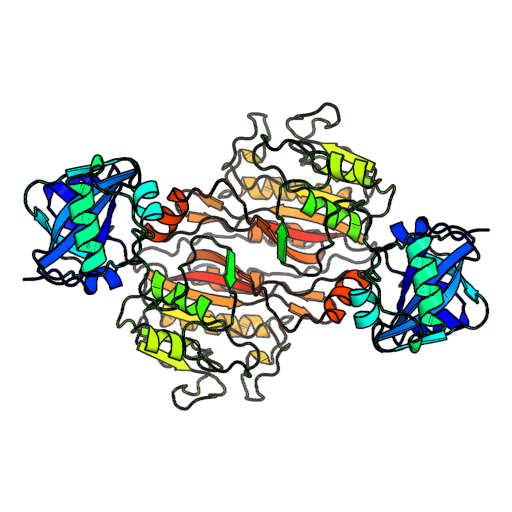1 98.5 294 TRP A N 1
ATOM 2292 C CA . TRP A 1 294 ? 11.555 -7.094 -8.367 1 98.5 294 TRP A CA 1
ATOM 2293 C C . TRP A 1 294 ? 11.016 -6.266 -7.199 1 98.5 294 TRP A C 1
ATOM 2295 O O . TRP A 1 294 ? 10.109 -5.445 -7.379 1 98.5 294 TRP A O 1
ATOM 2305 N N . LEU A 1 295 ? 11.539 -6.488 -6.035 1 96.81 295 LEU A N 1
ATOM 2306 C CA . LEU A 1 295 ? 11.141 -5.77 -4.828 1 96.81 295 LEU A CA 1
ATOM 2307 C C . LEU A 1 295 ? 12.047 -4.562 -4.594 1 96.81 295 LEU A C 1
ATOM 2309 O O . LEU A 1 295 ? 13.273 -4.688 -4.625 1 96.81 295 LEU A O 1
ATOM 2313 N N . ILE A 1 296 ? 11.422 -3.363 -4.398 1 94.69 296 ILE A N 1
ATOM 2314 C CA . ILE A 1 296 ? 12.227 -2.158 -4.242 1 94.69 296 ILE A CA 1
ATOM 2315 C C . ILE A 1 296 ? 11.43 -1.104 -3.471 1 94.69 296 ILE A C 1
ATOM 2317 O O . ILE A 1 296 ? 10.203 -1.058 -3.557 1 94.69 296 ILE A O 1
ATOM 2321 N N . GLY A 1 297 ? 12.078 -0.366 -2.643 1 90.69 297 GLY A N 1
ATOM 2322 C CA . GLY A 1 297 ? 11.477 0.752 -1.936 1 90.69 297 GLY A CA 1
ATOM 2323 C C . GLY A 1 297 ? 12.031 2.098 -2.363 1 90.69 297 GLY A C 1
ATOM 2324 O O . GLY A 1 297 ? 13.094 2.168 -2.986 1 90.69 297 GLY A O 1
ATOM 2325 N N . ASP A 1 298 ? 11.234 3.158 -2.088 1 89.88 298 ASP A N 1
ATOM 2326 C CA . ASP A 1 298 ? 11.734 4.516 -2.283 1 89.88 298 ASP A CA 1
ATOM 2327 C C . ASP A 1 298 ? 12.648 4.941 -1.137 1 89.88 298 ASP A C 1
ATOM 2329 O O . ASP A 1 298 ? 12.734 4.25 -0.12 1 89.88 298 ASP A O 1
ATOM 2333 N N . GLN A 1 299 ? 13.375 6 -1.416 1 82.56 299 GLN A N 1
ATOM 2334 C CA . GLN A 1 299 ? 14.328 6.441 -0.399 1 82.56 299 GLN A CA 1
ATOM 2335 C C . GLN A 1 299 ? 14.148 7.922 -0.084 1 82.56 299 GLN A C 1
ATOM 2337 O O . GLN A 1 299 ? 13.828 8.719 -0.97 1 82.56 299 GLN A O 1
ATOM 2342 N N . TRP A 1 300 ? 14.172 8.211 1.217 1 75.62 300 TRP A N 1
ATOM 2343 C CA . TRP A 1 300 ? 14.336 9.586 1.668 1 75.62 300 TRP A CA 1
ATOM 2344 C C . TRP A 1 300 ? 15.781 9.867 2.064 1 75.62 300 TRP A C 1
ATOM 2346 O O . TRP A 1 300 ? 16.297 9.25 2.994 1 75.62 300 TRP A O 1
ATOM 2356 N N . VAL A 1 301 ? 16.531 10.453 1.196 1 63.5 301 VAL A N 1
ATOM 2357 C CA . VAL A 1 301 ? 17.922 10.789 1.471 1 63.5 301 VAL A CA 1
ATOM 2358 C C . VAL A 1 301 ? 18.047 12.281 1.758 1 63.5 301 VAL A C 1
ATOM 2360 O O . VAL A 1 301 ? 17.672 13.117 0.929 1 63.5 301 VAL A O 1
ATOM 2363 N N . LYS A 1 302 ? 18.656 12.547 2.898 1 58.75 302 LYS A N 1
ATOM 2364 C CA . LYS A 1 302 ? 18.984 13.93 3.254 1 58.75 302 LYS A CA 1
ATOM 2365 C C . LYS A 1 302 ? 17.797 14.859 2.988 1 58.75 302 LYS A C 1
ATOM 2367 O O . LYS A 1 302 ? 17.969 15.898 2.342 1 58.75 302 LYS A O 1
ATOM 2372 N N . LYS A 1 303 ? 16.656 14.438 3.283 1 62.16 303 LYS A N 1
ATOM 2373 C CA . LYS A 1 303 ? 15.461 15.281 3.268 1 62.16 303 LYS A CA 1
ATOM 2374 C C . LYS A 1 303 ? 14.898 15.414 1.854 1 62.16 303 LYS A C 1
ATOM 2376 O O . LYS A 1 303 ? 14.188 16.375 1.552 1 62.16 303 LYS A O 1
ATOM 2381 N N . LYS A 1 304 ? 15.5 14.703 1.013 1 73.62 304 LYS A N 1
ATOM 2382 C CA . LYS A 1 304 ? 14.953 14.719 -0.339 1 73.62 304 LYS A CA 1
ATOM 2383 C C . LYS A 1 304 ? 14.383 13.359 -0.722 1 73.62 304 LYS A C 1
ATOM 2385 O O . LYS A 1 304 ? 15.023 12.328 -0.501 1 73.62 304 LYS A O 1
ATOM 2390 N N . PHE A 1 305 ? 13.211 13.469 -1.197 1 82.5 305 PHE A N 1
ATOM 2391 C CA . PHE A 1 305 ? 12.562 12.242 -1.667 1 82.5 305 PHE A CA 1
ATOM 2392 C C . PHE A 1 305 ? 13.148 11.805 -3.008 1 82.5 305 PHE A C 1
ATOM 2394 O O . PHE A 1 305 ? 13.273 12.617 -3.928 1 82.5 305 PHE A O 1
ATOM 2401 N N . THR A 1 306 ? 13.609 10.539 -3.105 1 80.88 306 THR A N 1
ATOM 2402 C CA . THR A 1 306 ? 14.055 9.938 -4.355 1 80.88 306 THR A CA 1
ATOM 2403 C C . THR A 1 306 ? 13.117 8.805 -4.77 1 80.88 306 THR A C 1
ATOM 2405 O O . THR A 1 306 ? 12.977 7.812 -4.051 1 80.88 306 THR A O 1
ATOM 2408 N N . PRO A 1 307 ? 12.461 8.961 -5.902 1 88.12 307 PRO A N 1
ATOM 2409 C CA . PRO A 1 307 ? 11.523 7.938 -6.371 1 88.12 307 PRO A CA 1
ATOM 2410 C C . PRO A 1 307 ? 12.227 6.746 -7.02 1 88.12 307 PRO A C 1
ATOM 2412 O O . PRO A 1 307 ? 12.055 6.504 -8.219 1 88.12 307 PRO A O 1
ATOM 2415 N N . VAL A 1 308 ? 12.914 5.969 -6.242 1 90.81 308 VAL A N 1
ATOM 2416 C CA . VAL A 1 308 ? 13.695 4.828 -6.715 1 90.81 308 VAL A CA 1
ATOM 2417 C C . VAL A 1 308 ? 12.773 3.84 -7.434 1 90.81 308 VAL A C 1
ATOM 2419 O O . VAL A 1 308 ? 13.125 3.318 -8.492 1 90.81 308 VAL A O 1
ATOM 2422 N N . GLY A 1 309 ? 11.609 3.555 -6.836 1 92.94 309 GLY A N 1
ATOM 2423 C CA . GLY A 1 309 ? 10.664 2.617 -7.418 1 92.94 309 GLY A CA 1
ATOM 2424 C C . GLY A 1 309 ? 10.258 2.98 -8.836 1 92.94 309 GLY A C 1
ATOM 2425 O O . GLY A 1 309 ? 10.273 2.133 -9.727 1 92.94 309 GLY A O 1
ATOM 2426 N N . PHE A 1 310 ? 9.914 4.16 -8.984 1 90.38 310 PHE A N 1
ATOM 2427 C CA . PHE A 1 310 ? 9.5 4.633 -10.297 1 90.38 310 PHE A CA 1
ATOM 2428 C C . PHE A 1 310 ? 10.633 4.5 -11.305 1 90.38 310 PHE A C 1
ATOM 2430 O O . PHE A 1 310 ? 10.422 4.066 -12.438 1 90.38 310 PHE A O 1
ATOM 2437 N N . ASN A 1 311 ? 11.844 4.895 -10.945 1 90.81 311 ASN A N 1
ATOM 2438 C CA . ASN A 1 311 ? 13 4.801 -11.828 1 90.81 311 ASN A CA 1
ATOM 2439 C C . ASN A 1 311 ? 13.305 3.355 -12.203 1 90.81 311 ASN A C 1
ATOM 2441 O O . ASN A 1 311 ? 13.602 3.062 -13.367 1 90.81 311 ASN A O 1
ATOM 2445 N N . VAL A 1 312 ? 13.211 2.521 -11.227 1 94.44 312 VAL A N 1
ATOM 2446 C CA . VAL A 1 312 ? 13.469 1.105 -11.469 1 94.44 312 VAL A CA 1
ATOM 2447 C C . VAL A 1 312 ? 12.398 0.538 -12.398 1 94.44 312 VAL A C 1
ATOM 2449 O O . VAL A 1 312 ? 12.703 -0.218 -13.32 1 94.44 312 VAL A O 1
ATOM 2452 N N . TYR A 1 313 ? 11.156 0.889 -12.18 1 95.38 313 TYR A N 1
ATOM 2453 C CA . TYR A 1 313 ? 10.07 0.43 -13.031 1 95.38 313 TYR A CA 1
ATOM 2454 C C . TYR A 1 313 ? 10.297 0.851 -14.484 1 95.38 313 TYR A C 1
ATOM 2456 O O . TYR A 1 313 ? 10.078 0.065 -15.406 1 95.38 313 TYR A O 1
ATOM 2464 N N . GLU A 1 314 ? 10.672 2.051 -14.633 1 90.62 314 GLU A N 1
ATOM 2465 C CA . GLU A 1 314 ? 10.961 2.549 -15.969 1 90.62 314 GLU A CA 1
ATOM 2466 C C . GLU A 1 314 ? 12.047 1.713 -16.641 1 90.62 314 GLU A C 1
ATOM 2468 O O . GLU A 1 314 ? 11.938 1.382 -17.828 1 90.62 314 GLU A O 1
ATOM 2473 N N . GLY A 1 315 ? 13.086 1.423 -15.945 1 94 315 GLY A N 1
ATOM 2474 C CA . GLY A 1 315 ? 14.141 0.57 -16.469 1 94 315 GLY A CA 1
ATOM 2475 C C . GLY A 1 315 ? 13.656 -0.815 -16.844 1 94 315 GLY A C 1
ATOM 2476 O O . GLY A 1 315 ? 13.969 -1.315 -17.938 1 94 315 GLY A O 1
ATOM 2477 N N . LEU A 1 316 ? 12.891 -1.403 -15.961 1 96.62 316 LEU A N 1
ATOM 2478 C CA . LEU A 1 316 ? 12.367 -2.748 -16.188 1 96.62 316 LEU A CA 1
ATOM 2479 C C . LEU A 1 316 ? 11.477 -2.791 -17.422 1 96.62 316 LEU A C 1
ATOM 2481 O O . LEU A 1 316 ? 11.461 -3.789 -18.141 1 96.62 316 LEU A O 1
ATOM 2485 N N . SER A 1 317 ? 10.75 -1.699 -17.641 1 92.38 317 SER A N 1
ATOM 2486 C CA . SER A 1 317 ? 9.773 -1.641 -18.719 1 92.38 317 SER A CA 1
ATOM 2487 C C . SER A 1 317 ? 10.461 -1.666 -20.094 1 92.38 317 SER A C 1
ATOM 2489 O O . SER A 1 317 ? 9.805 -1.886 -21.109 1 92.38 317 SER A O 1
ATOM 2491 N N . LYS A 1 318 ? 11.773 -1.435 -20.141 1 92.69 318 LYS A N 1
ATOM 2492 C CA . LYS A 1 318 ? 12.531 -1.529 -21.375 1 92.69 318 LYS A CA 1
ATOM 2493 C C . LYS A 1 318 ? 12.703 -2.984 -21.812 1 92.69 318 LYS A C 1
ATOM 2495 O O . LYS A 1 318 ? 12.859 -3.27 -23 1 92.69 318 LYS A O 1
ATOM 2500 N N . TYR A 1 319 ? 12.664 -3.863 -20.828 1 95.31 319 TYR A N 1
ATOM 2501 C CA . TYR A 1 319 ? 13.047 -5.246 -21.094 1 95.31 319 TYR A CA 1
ATOM 2502 C C . TYR A 1 319 ? 11.852 -6.176 -20.938 1 95.31 319 TYR A C 1
ATOM 2504 O O . TYR A 1 319 ? 11.836 -7.277 -21.484 1 95.31 319 TYR A O 1
ATOM 2512 N N . PHE A 1 320 ? 10.906 -5.758 -20.172 1 95.94 320 PHE A N 1
ATOM 2513 C CA . PHE A 1 320 ? 9.828 -6.652 -19.766 1 95.94 320 PHE A CA 1
ATOM 2514 C C . PHE A 1 320 ? 8.469 -5.984 -19.953 1 95.94 320 PHE A C 1
ATOM 2516 O O . PHE A 1 320 ? 8.383 -4.758 -20.016 1 95.94 320 PHE A O 1
ATOM 2523 N N . ASP A 1 321 ? 7.418 -6.805 -20.047 1 92.12 321 ASP A N 1
ATOM 2524 C CA . ASP A 1 321 ? 6.039 -6.34 -19.984 1 92.12 321 ASP A CA 1
ATOM 2525 C C . ASP A 1 321 ? 5.531 -6.352 -18.531 1 92.12 321 ASP A C 1
ATOM 2527 O O . ASP A 1 321 ? 5.832 -7.273 -17.781 1 92.12 321 ASP A O 1
ATOM 2531 N N . THR A 1 322 ? 4.801 -5.336 -18.25 1 92.69 322 THR A N 1
ATOM 2532 C CA . THR A 1 322 ? 4.293 -5.246 -16.875 1 92.69 322 THR A CA 1
ATOM 2533 C C . THR A 1 322 ? 3.117 -6.199 -16.672 1 92.69 322 THR A C 1
ATOM 2535 O O . THR A 1 322 ? 2.152 -6.172 -17.438 1 92.69 322 THR A O 1
ATOM 2538 N N . VAL A 1 323 ? 3.252 -7.07 -15.703 1 93.44 323 VAL A N 1
ATOM 2539 C CA . VAL A 1 323 ? 2.119 -7.883 -15.273 1 93.44 323 VAL A CA 1
ATOM 2540 C C . VAL A 1 323 ? 1.285 -7.109 -14.25 1 93.44 323 VAL A C 1
ATOM 2542 O O . VAL A 1 323 ? 0.067 -6.988 -14.406 1 93.44 323 VAL A O 1
ATOM 2545 N N . ASP A 1 324 ? 1.945 -6.574 -13.242 1 94.12 324 ASP A N 1
ATOM 2546 C CA . ASP A 1 324 ? 1.265 -5.75 -12.25 1 94.12 324 ASP A CA 1
ATOM 2547 C C . ASP A 1 324 ? 2.266 -5.09 -11.305 1 94.12 324 ASP A C 1
ATOM 2549 O O . ASP A 1 324 ? 3.457 -5.406 -11.336 1 94.12 324 ASP A O 1
ATOM 2553 N N . ILE A 1 325 ? 1.812 -4.098 -10.586 1 95.56 325 ILE A N 1
ATOM 2554 C CA . ILE A 1 325 ? 2.557 -3.439 -9.516 1 95.56 325 ILE A CA 1
ATOM 2555 C C . ILE A 1 325 ? 1.871 -3.691 -8.18 1 95.56 325 ILE A C 1
ATOM 2557 O O . ILE A 1 325 ? 0.698 -3.354 -8 1 95.56 325 ILE A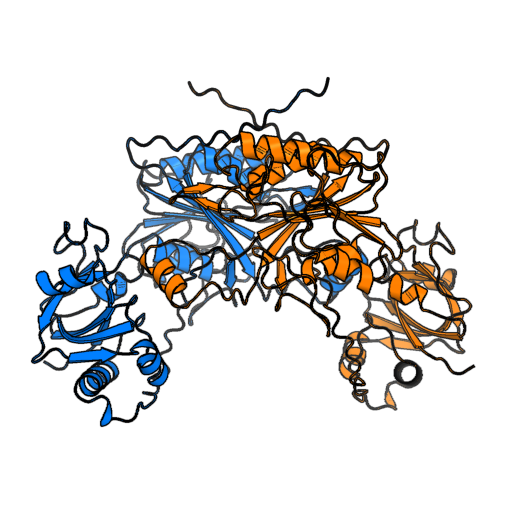 O 1
ATOM 2561 N N . VAL A 1 326 ? 2.6 -4.32 -7.281 1 95.19 326 VAL A N 1
ATOM 2562 C CA . VAL A 1 326 ? 2.062 -4.715 -5.988 1 95.19 326 VAL A CA 1
ATOM 2563 C C . VAL A 1 326 ? 2.674 -3.852 -4.887 1 95.19 326 VAL A C 1
ATOM 2565 O O . VAL A 1 326 ? 3.869 -3.549 -4.918 1 95.19 326 VAL A O 1
ATOM 2568 N N . CYS A 1 327 ? 1.857 -3.379 -4.012 1 94.06 327 CYS A N 1
ATOM 2569 C CA . CYS A 1 327 ? 2.322 -2.734 -2.789 1 94.06 327 CYS A CA 1
ATOM 2570 C C . CYS A 1 327 ? 2.547 -3.758 -1.684 1 94.06 327 CYS A C 1
ATOM 2572 O O . CYS A 1 327 ? 1.618 -4.465 -1.286 1 94.06 327 CYS A O 1
ATOM 2574 N N . VAL A 1 328 ? 3.768 -3.869 -1.225 1 93.62 328 VAL A N 1
ATOM 2575 C CA . VAL A 1 328 ? 4.117 -4.789 -0.147 1 93.62 328 VAL A CA 1
ATOM 2576 C C . VAL A 1 328 ? 4.277 -4.02 1.16 1 93.62 328 VAL A C 1
ATOM 2578 O O . VAL A 1 328 ? 5.121 -3.123 1.26 1 93.62 328 VAL A O 1
ATOM 2581 N N . ALA A 1 329 ? 3.385 -4.277 2.08 1 87.19 329 ALA A N 1
ATOM 2582 C CA . ALA A 1 329 ? 3.404 -3.559 3.352 1 87.19 329 ALA A CA 1
ATOM 2583 C C . ALA A 1 329 ? 3.748 -4.492 4.508 1 87.19 329 ALA A C 1
ATOM 2585 O O . ALA A 1 329 ? 3.391 -5.676 4.484 1 87.19 329 ALA A O 1
ATOM 2586 N N . ARG A 1 330 ? 4.59 -3.969 5.383 1 73.06 330 ARG A N 1
ATOM 2587 C CA . ARG A 1 330 ? 4.859 -4.73 6.602 1 73.06 330 ARG A CA 1
ATOM 2588 C C . ARG A 1 330 ? 4.195 -4.082 7.809 1 73.06 330 ARG A C 1
ATOM 2590 O O . ARG A 1 330 ? 4.461 -2.92 8.125 1 73.06 330 ARG A O 1
ATOM 2597 N N . ARG A 1 331 ? 3.18 -4.629 8.32 1 59.81 331 ARG A N 1
ATOM 2598 C CA . ARG A 1 331 ? 2.465 -4.062 9.461 1 59.81 331 ARG A CA 1
ATOM 2599 C C . ARG A 1 331 ? 3.385 -3.914 10.664 1 59.81 331 ARG A C 1
ATOM 2601 O O . ARG A 1 331 ? 3.268 -2.953 11.43 1 59.81 331 ARG A O 1
ATOM 2608 N N . SER A 1 332 ? 4.16 -4.945 10.969 1 51.88 332 SER A N 1
ATOM 2609 C CA . SER A 1 332 ? 4.887 -4.957 12.234 1 51.88 332 SER A CA 1
ATOM 2610 C C . SER A 1 332 ? 6.281 -4.359 12.078 1 51.88 332 SER A C 1
ATOM 2612 O O . SER A 1 332 ? 7.215 -4.75 12.781 1 51.88 332 SER A O 1
ATOM 2614 N N . GLN A 1 333 ? 6.395 -3.48 11.172 1 50.69 333 GLN A N 1
ATOM 2615 C CA . GLN A 1 333 ? 7.793 -3.078 11.102 1 50.69 333 GLN A CA 1
ATOM 2616 C C . GLN A 1 333 ? 8.266 -2.477 12.422 1 50.69 333 GLN A C 1
ATOM 2618 O O . GLN A 1 333 ? 7.633 -1.558 12.953 1 50.69 333 GLN A O 1
ATOM 2623 N N . THR A 1 334 ? 8.961 -3.254 13.227 1 46.88 334 THR A N 1
ATOM 2624 C CA . THR A 1 334 ? 9.625 -2.963 14.484 1 46.88 334 THR A CA 1
ATOM 2625 C C . THR A 1 334 ? 10.289 -1.587 14.445 1 46.88 334 THR A C 1
ATOM 2627 O O . THR A 1 334 ? 10.516 -0.969 15.484 1 46.88 334 THR A O 1
ATOM 2630 N N . SER A 1 335 ? 10.773 -1.267 13.258 1 48.5 335 SER A N 1
ATOM 2631 C CA . SER A 1 335 ? 11.664 -0.112 13.312 1 48.5 335 SER A CA 1
ATOM 2632 C C . SER A 1 335 ? 10.898 1.162 13.648 1 48.5 335 SER A C 1
ATOM 2634 O O . SER A 1 335 ? 11.492 2.156 14.078 1 48.5 335 SER A O 1
ATOM 2636 N N . ASN A 1 336 ? 9.586 1.021 13.492 1 55.88 336 ASN A N 1
ATOM 2637 C CA . ASN A 1 336 ? 8.922 2.293 13.766 1 55.88 336 ASN A CA 1
ATOM 2638 C C . ASN A 1 336 ? 8.469 2.383 15.219 1 55.88 336 ASN A C 1
ATOM 2640 O O . ASN A 1 336 ? 7.434 1.834 15.586 1 55.88 336 ASN A O 1
ATOM 2644 N N . THR A 1 337 ? 9.609 2.773 16.016 1 62.66 337 THR A N 1
ATOM 2645 C CA . THR A 1 337 ? 9.328 2.988 17.422 1 62.66 337 THR A CA 1
ATOM 2646 C C . THR A 1 337 ? 8.328 4.133 17.609 1 62.66 337 THR A C 1
ATOM 2648 O O . THR A 1 337 ? 8.078 4.898 16.688 1 62.66 337 THR A O 1
ATOM 2651 N N . GLY A 1 338 ? 7.613 4.004 18.562 1 69.81 338 GLY A N 1
ATOM 2652 C CA . GLY A 1 338 ? 6.73 5.094 18.953 1 69.81 338 GLY A CA 1
ATOM 2653 C C . GLY A 1 338 ? 7.367 6.461 18.797 1 69.81 338 GLY A C 1
ATOM 2654 O O . GLY A 1 338 ? 6.711 7.414 18.375 1 69.81 338 GLY A O 1
ATOM 2655 N N . LEU A 1 339 ? 8.633 6.457 18.969 1 69.75 339 LEU A N 1
ATOM 2656 C CA . LEU A 1 339 ? 9.375 7.707 18.844 1 69.75 339 LEU A CA 1
ATOM 2657 C C . LEU A 1 339 ? 9.375 8.211 17.406 1 69.75 339 LEU A C 1
ATOM 2659 O O . LEU A 1 339 ? 9.148 9.398 17.172 1 69.75 339 LEU A O 1
ATOM 2663 N N . TRP A 1 340 ? 9.562 7.332 16.453 1 77.81 340 TRP A N 1
ATOM 2664 C CA . TRP A 1 340 ? 9.664 7.754 15.062 1 77.81 340 TRP A CA 1
ATOM 2665 C C . TRP A 1 340 ? 8.305 8.188 14.531 1 77.81 340 TRP A C 1
ATOM 2667 O O . TRP A 1 340 ? 8.219 9.117 13.719 1 77.81 340 TRP A O 1
ATOM 2677 N N . HIS A 1 341 ? 7.34 7.574 14.984 1 80.56 341 HIS A N 1
ATOM 2678 C CA . HIS A 1 341 ? 6.004 8 14.594 1 80.56 341 HIS A CA 1
ATOM 2679 C C . HIS A 1 341 ? 5.703 9.406 15.102 1 80.56 341 HIS A C 1
ATOM 2681 O O . HIS A 1 341 ? 5.129 10.227 14.375 1 80.56 341 HIS A O 1
ATOM 2687 N N . SER A 1 342 ? 6.117 9.656 16.281 1 75 342 SER A N 1
ATOM 2688 C CA . SER A 1 342 ? 5.938 10.984 16.859 1 75 342 SER A CA 1
ATOM 2689 C C . SER A 1 342 ? 6.758 12.023 16.109 1 75 342 SER A C 1
ATOM 2691 O O . SER A 1 342 ? 6.273 13.125 15.836 1 75 342 SER A O 1
ATOM 2693 N N . ARG A 1 343 ? 7.93 11.617 15.781 1 76.38 343 ARG A N 1
ATOM 2694 C CA . ARG A 1 343 ? 8.789 12.539 15.047 1 76.38 343 ARG A CA 1
ATOM 2695 C C . ARG A 1 343 ? 8.234 12.82 13.656 1 76.38 343 ARG A C 1
ATOM 2697 O O . ARG A 1 343 ? 8.281 13.953 13.18 1 76.38 343 ARG A O 1
ATOM 2704 N N . ALA A 1 344 ? 7.766 11.734 13.07 1 82.56 344 ALA A N 1
ATOM 2705 C CA . ALA A 1 344 ? 7.195 11.875 11.734 1 82.56 344 ALA A CA 1
ATOM 2706 C C . ALA A 1 344 ? 6.055 12.891 11.727 1 82.56 344 ALA A C 1
ATOM 2708 O O . ALA A 1 344 ? 5.957 13.711 10.82 1 82.56 344 ALA A O 1
ATOM 2709 N N . LEU A 1 345 ? 5.266 12.852 12.695 1 79.88 345 LEU A N 1
ATOM 2710 C CA . LEU A 1 345 ? 4.137 13.773 12.797 1 79.88 345 LEU A CA 1
ATOM 2711 C C . LEU A 1 345 ? 4.613 15.172 13.172 1 79.88 345 LEU A C 1
ATOM 2713 O O . LEU A 1 345 ? 4.219 16.156 12.539 1 79.88 345 LEU A O 1
ATOM 2717 N N . ARG A 1 346 ? 5.477 15.203 14.102 1 72.81 346 ARG A N 1
ATOM 2718 C CA . ARG A 1 346 ? 5.949 16.484 14.617 1 72.81 346 ARG A CA 1
ATOM 2719 C C . ARG A 1 346 ? 6.691 17.266 13.539 1 72.81 346 ARG A C 1
ATOM 2721 O O . ARG A 1 346 ? 6.527 18.484 13.422 1 72.81 346 ARG A O 1
ATOM 2728 N N . PHE A 1 347 ? 7.492 16.516 12.719 1 77.56 347 PHE A N 1
ATOM 2729 C CA . PHE A 1 347 ? 8.328 17.188 11.734 1 77.56 347 PHE A CA 1
ATOM 2730 C C . PHE A 1 347 ? 7.742 17.031 10.336 1 77.56 347 PHE A C 1
ATOM 2732 O O . PHE A 1 347 ? 8.383 17.391 9.344 1 77.56 347 PHE A O 1
ATOM 2739 N N . ASN A 1 348 ? 6.648 16.484 10.195 1 83.12 348 ASN A N 1
ATOM 2740 C CA . ASN A 1 348 ? 5.812 16.391 9.008 1 83.12 348 ASN A CA 1
ATOM 2741 C C . ASN A 1 348 ? 6.527 15.648 7.879 1 83.12 348 ASN A C 1
ATOM 2743 O O . ASN A 1 348 ? 6.617 16.156 6.758 1 83.12 348 ASN A O 1
ATOM 2747 N N . PHE A 1 349 ? 7.027 14.547 8.164 1 85.38 349 PHE A N 1
ATOM 2748 C CA . PHE A 1 349 ? 7.5 13.594 7.164 1 85.38 349 PHE A CA 1
ATOM 2749 C C . PHE A 1 349 ? 6.844 12.234 7.355 1 85.38 349 PHE A C 1
ATOM 2751 O O . PHE A 1 349 ? 6.059 12.047 8.289 1 85.38 349 PHE A O 1
ATOM 2758 N N . TYR A 1 350 ? 7.082 11.367 6.426 1 88.56 350 TYR A N 1
ATOM 2759 C CA . TYR A 1 350 ? 6.461 10.055 6.523 1 88.56 350 TYR A CA 1
ATOM 2760 C C . TYR A 1 350 ? 7.512 8.961 6.652 1 88.56 350 TYR A C 1
ATOM 2762 O O . TYR A 1 350 ? 8.555 9.008 5.988 1 88.56 350 TYR A O 1
ATOM 2770 N N . LEU A 1 351 ? 7.207 8.094 7.543 1 86.5 351 LEU A N 1
ATOM 2771 C CA . LEU A 1 351 ? 7.977 6.852 7.562 1 86.5 351 LEU A CA 1
ATOM 2772 C C . LEU A 1 351 ? 7.57 5.941 6.414 1 86.5 351 LEU A C 1
ATOM 2774 O O . LEU A 1 351 ? 6.414 5.949 5.988 1 86.5 351 LEU A O 1
ATOM 2778 N N . ARG A 1 352 ? 8.57 5.16 5.926 1 87.31 352 ARG A N 1
ATOM 2779 C CA . ARG A 1 352 ? 8.266 4.254 4.828 1 87.31 352 ARG A CA 1
ATOM 2780 C C . ARG A 1 352 ? 7.324 3.141 5.277 1 87.31 352 ARG A C 1
ATOM 2782 O O . ARG A 1 352 ? 7.637 2.4 6.215 1 87.31 352 ARG A O 1
ATOM 2789 N N . GLY A 1 353 ? 6.223 3.023 4.578 1 88.25 353 GLY A N 1
ATOM 2790 C CA . GLY A 1 353 ? 5.219 2.057 4.996 1 88.25 353 GLY A CA 1
ATOM 2791 C C . GLY A 1 353 ? 5.043 0.916 4.012 1 88.25 353 GLY A C 1
ATOM 2792 O O . GLY A 1 353 ? 4.309 -0.036 4.281 1 88.25 353 GLY A O 1
ATOM 2793 N N . PHE A 1 354 ? 5.758 1.048 2.855 1 90.81 354 PHE A N 1
ATOM 2794 C CA . PHE A 1 354 ? 5.578 -0.001 1.859 1 90.81 354 PHE A CA 1
ATOM 2795 C C . PHE A 1 354 ? 6.746 -0.024 0.882 1 90.81 354 PHE A C 1
ATOM 2797 O O . PHE A 1 354 ? 7.547 0.913 0.841 1 90.81 354 PHE A O 1
ATOM 2804 N N . LYS A 1 355 ? 6.859 -1.158 0.171 1 93.06 355 LYS A N 1
ATOM 2805 C CA . LYS A 1 355 ? 7.73 -1.334 -0.988 1 93.06 355 LYS A CA 1
ATOM 2806 C C . LYS A 1 355 ? 6.926 -1.708 -2.229 1 93.06 355 LYS A C 1
ATOM 2808 O O . LYS A 1 355 ? 5.781 -2.15 -2.123 1 93.06 355 LYS A O 1
ATOM 2813 N N . TYR A 1 356 ? 7.57 -1.422 -3.332 1 95.44 356 TYR A N 1
ATOM 2814 C CA . TYR A 1 356 ? 6.98 -1.894 -4.582 1 95.44 356 TYR A CA 1
ATOM 2815 C C . TYR A 1 356 ? 7.469 -3.297 -4.918 1 95.44 356 TYR A C 1
ATOM 2817 O O . TYR A 1 356 ? 8.648 -3.613 -4.734 1 95.44 356 TYR A O 1
ATOM 2825 N N . LEU A 1 357 ? 6.582 -4.102 -5.27 1 97.56 357 LEU A N 1
ATOM 2826 C CA . LEU A 1 357 ? 6.914 -5.32 -6 1 97.56 357 LEU A CA 1
ATOM 2827 C C . LEU A 1 357 ? 6.449 -5.234 -7.449 1 97.56 357 LEU A C 1
ATOM 2829 O O . LEU A 1 357 ? 5.246 -5.238 -7.719 1 97.56 357 LEU A O 1
ATOM 2833 N N . PHE A 1 358 ? 7.414 -5.109 -8.336 1 97.62 358 PHE A N 1
ATOM 2834 C CA . PHE A 1 358 ? 7.102 -5.113 -9.766 1 97.62 358 PHE A CA 1
ATOM 2835 C C . PHE A 1 358 ? 7.086 -6.535 -10.312 1 97.62 358 PHE A C 1
ATOM 2837 O O . PHE A 1 358 ? 8.094 -7.238 -10.25 1 97.62 358 PHE A O 1
ATOM 2844 N N . ILE A 1 359 ? 5.941 -6.988 -10.758 1 97.56 359 ILE A N 1
ATOM 2845 C CA . ILE A 1 359 ? 5.832 -8.273 -11.438 1 97.56 359 ILE A CA 1
ATOM 2846 C C . ILE A 1 359 ? 5.875 -8.055 -12.953 1 97.56 359 ILE A C 1
ATOM 2848 O O . ILE A 1 359 ? 4.969 -7.445 -13.523 1 97.56 359 ILE A O 1
ATOM 2852 N N . MET A 1 360 ? 6.938 -8.562 -13.547 1 97.38 360 MET A N 1
ATOM 2853 C CA . MET A 1 360 ? 7.23 -8.305 -14.953 1 97.38 360 MET A CA 1
ATOM 2854 C C . MET A 1 360 ? 7.355 -9.609 -15.734 1 97.38 360 MET A C 1
ATOM 2856 O O . MET A 1 360 ? 7.887 -10.594 -15.227 1 97.38 360 MET A O 1
ATOM 2860 N N . ARG A 1 361 ? 6.906 -9.586 -16.969 1 96.19 361 ARG A N 1
ATOM 2861 C CA . ARG A 1 361 ? 6.965 -10.773 -17.812 1 96.19 361 ARG A CA 1
ATOM 2862 C C . ARG A 1 361 ? 7.883 -10.555 -19.016 1 96.19 361 ARG A C 1
ATOM 2864 O O . ARG A 1 361 ? 7.832 -9.5 -19.656 1 96.19 361 ARG A O 1
ATOM 2871 N N . LYS A 1 362 ? 8.805 -11.5 -19.219 1 96.62 362 LYS A N 1
ATOM 2872 C CA . LYS A 1 362 ? 9.539 -11.484 -20.469 1 96.62 362 LYS A CA 1
ATOM 2873 C C . LYS A 1 362 ? 8.625 -11.82 -21.656 1 96.62 362 LYS A C 1
ATOM 2875 O O . LYS A 1 362 ? 7.926 -12.836 -21.625 1 96.62 362 LYS A O 1
ATOM 2880 N N . PRO A 1 363 ? 8.594 -10.938 -22.625 1 91 363 PRO A N 1
ATOM 2881 C CA . PRO A 1 363 ? 7.73 -11.227 -23.781 1 91 363 PRO A CA 1
ATOM 2882 C C . PRO A 1 363 ? 8.008 -12.594 -24.391 1 91 363 PRO A C 1
ATOM 2884 O O . PRO A 1 363 ? 9.148 -13.07 -24.375 1 91 363 PRO A O 1
ATOM 2887 N N . ALA A 1 364 ? 6.914 -13.258 -24.781 1 82.19 364 ALA A N 1
ATOM 2888 C CA . ALA A 1 364 ? 7.039 -14.57 -25.422 1 82.19 364 ALA A CA 1
ATOM 2889 C C . ALA A 1 364 ? 7.855 -14.477 -26.719 1 82.19 364 ALA A C 1
ATOM 2891 O O . ALA A 1 364 ? 8.016 -13.391 -27.281 1 82.19 364 ALA A O 1
ATOM 2892 N N . ALA A 1 365 ? 8.492 -15.594 -27.016 1 68.44 365 ALA A N 1
ATOM 2893 C CA . ALA A 1 365 ? 9.281 -15.664 -28.234 1 68.44 365 ALA A CA 1
ATOM 2894 C C . ALA A 1 365 ? 8.492 -15.148 -29.438 1 68.44 365 ALA A C 1
ATOM 2896 O O . ALA A 1 365 ? 7.348 -15.562 -29.656 1 68.44 365 ALA A O 1
ATOM 2897 N N . GLY A 1 366 ? 8.914 -14.141 -30.172 1 58.78 366 GLY A N 1
ATOM 2898 C CA . GLY A 1 366 ? 8.281 -13.523 -31.328 1 58.78 366 GLY A CA 1
ATOM 2899 C C . GLY A 1 366 ? 7.504 -12.266 -30.984 1 58.78 366 GLY A C 1
ATOM 2900 O O . GLY A 1 366 ? 7.121 -11.5 -31.875 1 58.78 366 GLY A O 1
ATOM 2901 N N . GLU A 1 367 ? 7.125 -12.172 -29.688 1 52.84 367 GLU A N 1
ATOM 2902 C CA . GLU A 1 367 ? 6.395 -10.977 -29.281 1 52.84 367 GLU A CA 1
ATOM 2903 C C . GLU A 1 367 ? 7.34 -9.914 -28.719 1 52.84 367 GLU A C 1
ATOM 2905 O O . GLU A 1 367 ? 8.281 -10.242 -27.984 1 52.84 367 GLU A O 1
ATOM 2910 N N . GLN A 1 368 ? 7.57 -8.867 -29.453 1 44.41 368 GLN A N 1
ATOM 2911 C CA . GLN A 1 368 ? 8.383 -7.785 -28.922 1 44.41 368 GLN A CA 1
ATOM 2912 C C . GLN A 1 368 ? 7.754 -7.199 -27.656 1 44.41 368 GLN A C 1
ATOM 2914 O O . GLN A 1 368 ? 6.527 -7.098 -27.562 1 44.41 368 GLN A O 1
ATOM 2919 N N . ALA A 1 369 ? 8.547 -7.129 -26.641 1 48.66 369 ALA A N 1
ATOM 2920 C CA . ALA A 1 369 ? 8.055 -6.41 -25.469 1 48.66 369 ALA A CA 1
ATOM 2921 C C . ALA A 1 369 ? 7.246 -5.18 -25.875 1 48.66 369 ALA A C 1
ATOM 2923 O O . ALA A 1 369 ? 7.641 -4.441 -26.766 1 48.66 369 ALA A O 1
ATOM 2924 N N . LEU A 1 370 ? 6.047 -5.039 -25.625 1 42.53 370 LEU A N 1
ATOM 2925 C CA . LEU A 1 370 ? 5.246 -3.857 -25.922 1 42.53 370 LEU A CA 1
ATOM 2926 C C . LEU A 1 370 ? 5.93 -2.594 -25.406 1 42.53 370 LEU A C 1
ATOM 2928 O O . LEU A 1 370 ? 6.207 -2.479 -24.219 1 42.53 370 LEU A O 1
ATOM 2932 N N . LYS A 1 371 ? 6.836 -2.092 -26.281 1 40.72 371 LYS A N 1
ATOM 2933 C CA . LYS A 1 371 ? 7.434 -0.812 -25.922 1 40.72 371 LYS A CA 1
ATOM 2934 C C . LYS A 1 371 ? 6.371 0.186 -25.469 1 40.72 371 LYS A C 1
ATOM 2936 O O . LYS A 1 371 ? 5.66 0.759 -26.297 1 40.72 371 LYS A O 1
ATOM 2941 N N . ARG A 1 372 ? 5.922 -0.073 -24.422 1 34.25 372 ARG A N 1
ATOM 2942 C CA . ARG A 1 372 ? 5.145 1.084 -24 1 34.25 372 ARG A CA 1
ATOM 2943 C C . ARG A 1 372 ? 6.031 2.316 -23.844 1 34.25 372 ARG A C 1
ATOM 2945 O O . ARG A 1 372 ? 6.977 2.318 -23.062 1 34.25 372 ARG A O 1
ATOM 2952 N N . LYS A 1 373 ? 6.246 3.107 -24.922 1 29.38 373 LYS A N 1
ATOM 2953 C CA . LYS A 1 373 ? 6.961 4.375 -24.859 1 29.38 373 LYS A CA 1
ATOM 2954 C C . LYS A 1 373 ? 6.41 5.262 -23.75 1 29.38 373 LYS A C 1
ATOM 2956 O O . LYS A 1 373 ? 5.266 5.719 -23.812 1 29.38 373 LYS A O 1
ATOM 2961 N N . ILE A 1 374 ? 6.754 5.168 -22.625 1 28.33 374 ILE A N 1
ATOM 2962 C CA . ILE A 1 374 ? 6.613 6.316 -21.734 1 28.33 374 ILE A CA 1
ATOM 2963 C C . ILE A 1 374 ? 7.582 7.418 -22.156 1 28.33 374 ILE A C 1
ATOM 2965 O O . ILE A 1 374 ? 8.805 7.246 -22.078 1 28.33 374 ILE A O 1
ATOM 2969 N N . SER A 1 375 ? 7.293 8.094 -23.312 1 25.3 375 SER A N 1
ATOM 2970 C CA . SER A 1 375 ? 8.156 9.211 -23.688 1 25.3 375 SER A CA 1
ATOM 2971 C C . SER A 1 375 ? 8.156 10.297 -22.609 1 25.3 375 SER A C 1
ATOM 2973 O O . SER A 1 375 ? 7.113 10.883 -22.312 1 25.3 375 SER A O 1
ATOM 2975 N N . TRP A 1 376 ? 8.992 10.242 -21.844 1 26.12 376 TRP A N 1
ATOM 2976 C CA . TRP A 1 376 ? 9.234 11.391 -20.969 1 26.12 376 TRP A CA 1
ATOM 2977 C C . TRP A 1 376 ? 9.859 12.539 -21.766 1 26.12 376 TRP A C 1
ATOM 2979 O O . TRP A 1 376 ? 10.992 12.438 -22.234 1 26.12 376 TRP A O 1
ATOM 2989 N N . THR A 1 377 ? 9.203 13.164 -22.734 1 24.36 377 THR A N 1
ATOM 2990 C CA . THR A 1 377 ? 9.75 14.32 -23.422 1 24.36 377 THR A CA 1
ATOM 2991 C C . THR A 1 377 ? 10.258 15.359 -22.422 1 24.36 377 THR A C 1
ATOM 2993 O O . THR A 1 377 ? 9.508 15.812 -21.562 1 24.36 377 THR A O 1
ATOM 2996 N N . GLN A 1 378 ? 11.438 15.406 -22.25 1 24.19 378 GLN A N 1
ATOM 2997 C CA . GLN A 1 378 ? 12.156 16.469 -21.562 1 24.19 378 GLN A CA 1
ATOM 2998 C C . GLN A 1 378 ? 12.008 17.797 -22.312 1 24.19 378 GLN A C 1
ATOM 3000 O O . GLN A 1 378 ? 12.352 17.891 -23.5 1 24.19 378 GLN A O 1
ATOM 3005 N N . TYR A 1 379 ? 11.039 18.547 -22.266 1 22.53 379 TYR A N 1
ATOM 3006 C CA . TYR A 1 379 ? 11.102 19.875 -22.875 1 22.53 379 TYR A CA 1
ATOM 3007 C C . TYR A 1 379 ? 12.305 20.656 -22.359 1 22.53 379 TYR A C 1
ATOM 3009 O O . TYR A 1 379 ? 12.602 20.641 -21.172 1 22.53 379 TYR A O 1
ATOM 3017 N N . PRO A 1 380 ? 13.188 20.984 -23.312 1 21.81 380 PRO A N 1
ATOM 3018 C CA . PRO A 1 380 ? 14.273 21.891 -22.938 1 21.81 380 PRO A CA 1
ATOM 3019 C C . PRO A 1 380 ? 13.773 23.141 -22.219 1 21.81 380 PRO A C 1
ATOM 3021 O O . PRO A 1 380 ? 12.672 23.609 -22.484 1 21.81 380 PRO A O 1
ATOM 3024 N N . ARG A 1 381 ? 14.195 23.359 -21.062 1 21.42 381 ARG A N 1
ATOM 3025 C CA . ARG A 1 381 ? 14.07 24.734 -20.562 1 21.42 381 ARG A CA 1
ATOM 3026 C C . ARG A 1 381 ? 14.594 25.734 -21.594 1 21.42 381 ARG A C 1
ATOM 3028 O O . ARG A 1 381 ? 15.758 25.672 -22 1 21.42 381 ARG A O 1
ATOM 3035 N N . ARG A 1 382 ? 13.727 26.25 -22.547 1 17.91 382 ARG A N 1
ATOM 3036 C CA . ARG A 1 382 ? 14.219 27.516 -23.062 1 17.91 382 ARG A CA 1
ATOM 3037 C C . ARG A 1 382 ? 14.297 28.562 -21.953 1 17.91 382 ARG A C 1
ATOM 3039 O O . ARG A 1 382 ? 13.445 28.609 -21.062 1 17.91 382 ARG A O 1
ATOM 3046 N N . MET B 1 1 ? -8.234 31.219 38.656 1 42.41 1 MET B N 1
ATOM 3047 C CA . MET B 1 1 ? -9.117 30.766 37.562 1 42.41 1 MET B CA 1
ATOM 3048 C C . MET B 1 1 ? -8.914 29.281 37.281 1 42.41 1 MET B C 1
ATOM 3050 O O . MET B 1 1 ? -7.785 28.797 37.281 1 42.41 1 MET B O 1
ATOM 3054 N N . LYS B 1 2 ? -9.906 28.422 37.375 1 54.25 2 LYS B N 1
ATOM 3055 C CA . LYS B 1 2 ? -9.883 26.969 37.219 1 54.25 2 LYS B CA 1
ATOM 3056 C C . LYS B 1 2 ? -9.391 26.578 35.844 1 54.25 2 LYS B C 1
ATOM 3058 O O . LYS B 1 2 ? -9.875 27.094 34.844 1 54.25 2 LYS B O 1
ATOM 3063 N N . ALA B 1 3 ? -8.289 25.938 35.781 1 62.28 3 ALA B N 1
ATOM 3064 C CA . ALA B 1 3 ? -7.781 25.484 34.5 1 62.28 3 ALA B CA 1
ATOM 3065 C C . ALA B 1 3 ? -8.836 24.672 33.75 1 62.28 3 ALA B C 1
ATOM 3067 O O . ALA B 1 3 ? -9.422 23.75 34.312 1 62.28 3 ALA B O 1
ATOM 3068 N N . THR B 1 4 ? -9.195 25.156 32.531 1 71.31 4 THR B N 1
ATOM 3069 C CA . THR B 1 4 ? -10.266 24.547 31.75 1 71.31 4 THR B CA 1
ATOM 3070 C C . THR B 1 4 ? -9.734 23.422 30.891 1 71.31 4 THR B C 1
ATOM 3072 O O . THR B 1 4 ? -10.453 22.469 30.578 1 71.31 4 THR B O 1
ATOM 3075 N N . CYS B 1 5 ? -8.414 23.469 30.516 1 84.31 5 CYS B N 1
ATOM 3076 C CA . CYS B 1 5 ? -7.832 22.438 29.672 1 84.31 5 CYS B CA 1
ATOM 3077 C C . CYS B 1 5 ? -6.336 22.297 29.922 1 84.31 5 CYS B C 1
ATOM 3079 O O . CYS B 1 5 ? -5.766 23.047 30.719 1 84.31 5 CYS B O 1
ATOM 3081 N N . GLY B 1 6 ? -5.723 21.234 29.562 1 90.88 6 GLY B N 1
ATOM 3082 C CA . GLY B 1 6 ? -4.289 21 29.641 1 90.88 6 GLY B CA 1
ATOM 3083 C C . GLY B 1 6 ? -3.682 20.562 28.328 1 90.88 6 GLY B C 1
ATOM 3084 O O . GLY B 1 6 ? -4.391 20.062 27.438 1 90.88 6 GLY B O 1
ATOM 3085 N N . HIS B 1 7 ? -2.455 20.906 28.141 1 93.94 7 HIS B N 1
ATOM 3086 C CA . HIS B 1 7 ? -1.731 20.516 26.938 1 93.94 7 HIS B CA 1
ATOM 3087 C C . HIS B 1 7 ? -0.319 20.047 27.266 1 93.94 7 HIS B C 1
ATOM 3089 O O . HIS B 1 7 ? 0.345 20.625 28.125 1 93.94 7 HIS B O 1
ATOM 3095 N N . ILE B 1 8 ? 0.029 18.969 26.625 1 93.88 8 ILE B N 1
ATOM 3096 C CA . ILE B 1 8 ? 1.407 18.5 26.719 1 93.88 8 ILE B CA 1
ATOM 3097 C C . ILE B 1 8 ? 2.166 18.859 25.438 1 93.88 8 ILE B C 1
ATOM 3099 O O . ILE B 1 8 ? 1.784 18.438 24.344 1 93.88 8 ILE B O 1
ATOM 3103 N N . PHE B 1 9 ? 3.139 19.703 25.547 1 95.5 9 PHE B N 1
ATOM 3104 C CA . PHE B 1 9 ? 4.023 20 24.438 1 95.5 9 PHE B CA 1
ATOM 3105 C C . PHE B 1 9 ? 5.191 19.016 24.391 1 95.5 9 PHE B C 1
ATOM 3107 O O . PHE B 1 9 ? 5.629 18.516 25.438 1 95.5 9 PHE B O 1
ATOM 3114 N N . ALA B 1 10 ? 5.664 18.719 23.234 1 92.62 10 ALA B N 1
ATOM 3115 C CA . ALA B 1 10 ? 6.816 17.828 23.078 1 92.62 10 ALA B CA 1
ATOM 3116 C C . ALA B 1 10 ? 8.047 18.609 22.609 1 92.62 10 ALA B C 1
ATOM 3118 O O . ALA B 1 10 ? 7.934 19.547 21.828 1 92.62 10 ALA B O 1
ATOM 3119 N N . CYS B 1 11 ? 9.148 18.297 23.156 1 91.62 11 CYS B N 1
ATOM 3120 C CA . CYS B 1 11 ? 10.43 18.812 22.703 1 91.62 11 CYS B CA 1
ATOM 3121 C C . CYS B 1 11 ? 11.469 17.703 22.609 1 91.62 11 CYS B C 1
ATOM 3123 O O . CYS B 1 11 ? 11.156 16.531 22.859 1 91.62 11 CYS B O 1
ATOM 3125 N N . THR B 1 12 ? 12.641 17.984 22.016 1 89.56 12 THR B N 1
ATOM 3126 C CA . THR B 1 12 ? 13.812 17.125 22.016 1 89.56 12 THR B CA 1
ATOM 3127 C C . THR B 1 12 ? 14.906 17.688 22.906 1 89.56 12 THR B C 1
ATOM 3129 O O . THR B 1 12 ? 14.766 18.781 23.469 1 89.56 12 THR B O 1
ATOM 3132 N N . SER B 1 13 ? 15.961 16.844 23.047 1 90.94 13 SER B N 1
ATOM 3133 C CA . SER B 1 13 ? 17.078 17.328 23.844 1 90.94 13 SER B CA 1
ATOM 3134 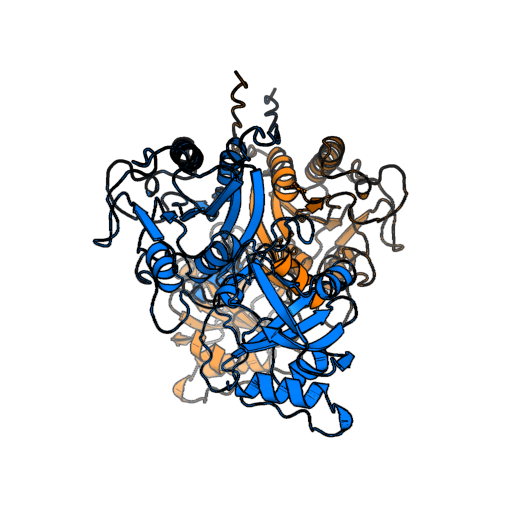C C . SER B 1 13 ? 17.688 18.594 23.234 1 90.94 13 SER B C 1
ATOM 3136 O O . SER B 1 13 ? 18.172 19.469 23.969 1 90.94 13 SER B O 1
ATOM 3138 N N . LYS B 1 14 ? 17.5 18.734 21.953 1 88.88 14 LYS B N 1
ATOM 3139 C CA . LYS B 1 14 ? 18.047 19.891 21.234 1 88.88 14 LYS B CA 1
ATOM 3140 C C . LYS B 1 14 ? 17.203 21.141 21.469 1 88.88 14 LYS B C 1
ATOM 3142 O O . LYS B 1 14 ? 17.734 22.25 21.531 1 88.88 14 LYS B O 1
ATOM 3147 N N . SER B 1 15 ? 15.945 20.984 21.656 1 92.69 15 SER B N 1
ATOM 3148 C CA . SER B 1 15 ? 15.062 22.141 21.703 1 92.69 15 SER B CA 1
ATOM 3149 C C . SER B 1 15 ? 14.625 22.438 23.141 1 92.69 15 SER B C 1
ATOM 3151 O O . SER B 1 15 ? 14.039 23.5 23.406 1 92.69 15 SER B O 1
ATOM 3153 N N . GLU B 1 16 ? 14.969 21.547 24.047 1 94.56 16 GLU B N 1
ATOM 3154 C CA . GLU B 1 16 ? 14.492 21.656 25.422 1 94.56 16 GLU B CA 1
ATOM 3155 C C . GLU B 1 16 ? 15 22.938 26.078 1 94.56 16 GLU B C 1
ATOM 3157 O O . GLU B 1 16 ? 14.234 23.656 26.719 1 94.56 16 GLU B O 1
ATOM 3162 N N . ARG B 1 17 ? 16.281 23.172 25.969 1 93.62 17 ARG B N 1
ATOM 3163 C CA . ARG B 1 17 ? 16.906 24.312 26.641 1 93.62 17 ARG B CA 1
ATOM 3164 C C . ARG B 1 17 ? 16.219 25.609 26.234 1 93.62 17 ARG B C 1
ATOM 3166 O O . ARG B 1 17 ? 15.945 26.469 27.062 1 93.62 17 ARG B O 1
ATOM 3173 N N . GLU B 1 18 ? 15.953 25.734 24.984 1 94.81 18 GLU B N 1
ATOM 3174 C CA . GLU B 1 18 ? 15.328 26.953 24.484 1 94.81 18 GLU B CA 1
ATOM 3175 C C . GLU B 1 18 ? 13.914 27.125 25.031 1 94.81 18 GLU B C 1
ATOM 3177 O O . GLU B 1 18 ? 13.461 28.234 25.25 1 94.81 18 GLU B O 1
ATOM 3182 N N . CYS B 1 19 ? 13.18 26.078 25.25 1 96.62 19 CYS B N 1
ATOM 3183 C CA . CYS B 1 19 ? 11.859 26.141 25.859 1 96.62 19 CYS B CA 1
ATOM 3184 C C . CYS B 1 19 ? 11.938 26.797 27.234 1 96.62 19 CYS B C 1
ATOM 3186 O O . CYS B 1 19 ? 11.148 27.703 27.547 1 96.62 19 CYS B O 1
ATOM 3188 N N . PHE B 1 20 ? 12.914 26.391 28 1 95.56 20 PHE B N 1
ATOM 3189 C CA . PHE B 1 20 ? 13.031 26.859 29.375 1 95.56 20 PHE B CA 1
ATOM 3190 C C . PHE B 1 20 ? 13.617 28.266 29.422 1 95.56 20 PHE B C 1
ATOM 3192 O O . PHE B 1 20 ? 13.234 29.078 30.266 1 95.56 20 PHE B O 1
ATOM 3199 N N . ASP B 1 21 ? 14.562 28.516 28.531 1 95.25 21 ASP B N 1
ATOM 3200 C CA . ASP B 1 21 ? 15.195 29.828 28.5 1 95.25 21 ASP B CA 1
ATOM 3201 C C . ASP B 1 21 ? 14.188 30.906 28.125 1 95.25 21 ASP B C 1
ATOM 3203 O O . ASP B 1 21 ? 14.172 31.984 28.719 1 95.25 21 ASP B O 1
ATOM 3207 N N . ARG B 1 22 ? 13.344 30.562 27.203 1 95.5 22 ARG B N 1
ATOM 3208 C CA . ARG B 1 22 ? 12.391 31.531 26.688 1 95.5 22 ARG B CA 1
ATOM 3209 C C . ARG B 1 22 ? 11.07 31.469 27.453 1 95.5 22 ARG B C 1
ATOM 3211 O O . ARG B 1 22 ? 10.242 32.375 27.359 1 95.5 22 ARG B O 1
ATOM 3218 N N . MET B 1 23 ? 10.93 30.422 28.203 1 96.5 23 MET B N 1
ATOM 3219 C CA . MET B 1 23 ? 9.625 30.109 28.781 1 96.5 23 MET B CA 1
ATOM 3220 C C . MET B 1 23 ? 8.531 30.172 27.719 1 96.5 23 MET B C 1
ATOM 3222 O O . MET B 1 23 ? 7.527 30.859 27.891 1 96.5 23 MET B O 1
ATOM 3226 N N . LEU B 1 24 ? 8.82 29.5 26.656 1 97.44 24 LEU B N 1
ATOM 3227 C CA . LEU B 1 24 ? 8.008 29.406 25.453 1 97.44 24 LEU B CA 1
ATOM 3228 C C . LEU B 1 24 ? 7.879 27.953 25 1 97.44 24 LEU B C 1
ATOM 3230 O O . LEU B 1 24 ? 8.883 27.25 24.828 1 97.44 24 LEU B O 1
ATOM 3234 N N . PHE B 1 25 ? 6.645 27.469 24.953 1 97.69 25 PHE B N 1
ATOM 3235 C CA . PHE B 1 25 ? 6.402 26.141 24.391 1 97.69 25 PHE B CA 1
ATOM 3236 C C . PHE B 1 25 ? 5.809 26.25 23 1 97.69 25 PHE B C 1
ATOM 3238 O O . PHE B 1 25 ? 5.129 27.219 22.672 1 97.69 25 PHE B O 1
ATOM 3245 N N . ALA B 1 26 ? 6.195 25.328 22.141 1 94.19 26 ALA B N 1
ATOM 3246 C CA . ALA B 1 26 ? 5.801 25.453 20.734 1 94.19 26 ALA B CA 1
ATOM 3247 C C . ALA B 1 26 ? 5.656 24.094 20.078 1 94.19 26 ALA B C 1
ATOM 3249 O O . ALA B 1 26 ? 6.121 23.078 20.609 1 94.19 26 ALA B O 1
ATOM 3250 N N . THR B 1 27 ? 4.961 24.016 19.047 1 90.75 27 THR B N 1
ATOM 3251 C CA . THR B 1 27 ? 4.812 22.812 18.234 1 90.75 27 THR B CA 1
ATOM 3252 C C . THR B 1 27 ? 4.695 23.172 16.75 1 90.75 27 THR B C 1
ATOM 3254 O O . THR B 1 27 ? 4.668 24.344 16.391 1 90.75 27 THR B O 1
ATOM 3257 N N . SER B 1 28 ? 4.773 22.109 15.992 1 84.62 28 SER B N 1
ATOM 3258 C CA . SER B 1 28 ? 4.629 22.281 14.547 1 84.62 28 SER B CA 1
ATOM 3259 C C . SER B 1 28 ? 3.162 22.375 14.141 1 84.62 28 SER B C 1
ATOM 3261 O O . SER B 1 28 ? 2.275 22.359 15 1 84.62 28 SER B O 1
ATOM 3263 N N . ARG B 1 29 ? 2.992 22.547 12.891 1 78.06 29 ARG B N 1
ATOM 3264 C CA . ARG B 1 29 ? 1.674 22.781 12.312 1 78.06 29 ARG B CA 1
ATOM 3265 C C . ARG B 1 29 ? 0.719 21.641 12.625 1 78.06 29 ARG B C 1
ATOM 3267 O O . ARG B 1 29 ? -0.479 21.859 12.82 1 78.06 29 ARG B O 1
ATOM 3274 N N . VAL B 1 30 ? 1.247 20.469 12.766 1 77.44 30 VAL B N 1
ATOM 3275 C CA . VAL B 1 30 ? 0.426 19.281 12.938 1 77.44 30 VAL B CA 1
ATOM 3276 C C . VAL B 1 30 ? -0.419 19.406 14.203 1 77.44 30 VAL B C 1
ATOM 3278 O O . VAL B 1 30 ? -1.572 18.969 14.234 1 77.44 30 VAL B O 1
ATOM 3281 N N . TYR B 1 31 ? 0.096 20.078 15.227 1 81 31 TYR B N 1
ATOM 3282 C CA . TYR B 1 31 ? -0.624 20.25 16.484 1 81 31 TYR B CA 1
ATOM 3283 C C . TYR B 1 31 ? -1.006 21.703 16.703 1 81 31 TYR B C 1
ATOM 3285 O O . TYR B 1 31 ? -1.322 22.094 17.828 1 81 31 TYR B O 1
ATOM 3293 N N . GLY B 1 32 ? -0.956 22.422 15.672 1 84 32 GLY B N 1
ATOM 3294 C CA . GLY B 1 32 ? -1.168 23.859 15.773 1 84 32 GLY B CA 1
ATOM 3295 C C . GLY B 1 32 ? -2.559 24.219 16.25 1 84 32 GLY B C 1
ATOM 3296 O O . GLY B 1 32 ? -2.719 25.125 17.078 1 84 32 GLY B O 1
ATOM 3297 N N . GLU B 1 33 ? -3.506 23.5 15.812 1 82.5 33 GLU B N 1
ATOM 3298 C CA . GLU B 1 33 ? -4.887 23.812 16.172 1 82.5 33 GLU B CA 1
ATOM 3299 C C . GLU B 1 33 ? -5.113 23.672 17.672 1 82.5 33 GLU B C 1
ATOM 3301 O O . GLU B 1 33 ? -5.855 24.469 18.266 1 82.5 33 GLU B O 1
ATOM 3306 N N . SER B 1 34 ? -4.516 22.688 18.25 1 85.38 34 SER B N 1
ATOM 3307 C CA . SER B 1 34 ? -4.641 22.5 19.688 1 85.38 34 SER B CA 1
ATOM 3308 C C . SER B 1 34 ? -4.012 23.656 20.453 1 85.38 34 SER B C 1
ATOM 3310 O O . SER B 1 34 ? -4.512 24.062 21.5 1 85.38 34 SER B O 1
ATOM 3312 N N . VAL B 1 35 ? -3.016 24.219 19.922 1 90.31 35 VAL B N 1
ATOM 3313 C CA . VAL B 1 35 ? -2.322 25.312 20.562 1 90.31 35 VAL B CA 1
ATOM 3314 C C . VAL B 1 35 ? -3.18 26.578 20.5 1 90.31 35 VAL B C 1
ATOM 3316 O O . VAL B 1 35 ? -3.25 27.344 21.469 1 90.31 35 VAL B O 1
ATOM 3319 N N . LEU B 1 36 ? -3.842 26.703 19.375 1 86.88 36 LEU B N 1
ATOM 3320 C CA . LEU B 1 36 ? -4.676 27.891 19.172 1 86.88 36 LEU B CA 1
ATOM 3321 C C . LEU B 1 36 ? -5.879 27.859 20.125 1 86.88 36 LEU B C 1
ATOM 3323 O O . LEU B 1 36 ? -6.523 28.891 20.328 1 86.88 36 LEU B O 1
ATOM 3327 N N . LYS B 1 37 ? -6.133 26.781 20.75 1 86.12 37 LYS B N 1
ATOM 3328 C CA . LYS B 1 37 ? -7.258 26.641 21.672 1 86.12 37 LYS B CA 1
ATOM 3329 C C . LYS B 1 37 ? -6.824 26.938 23.094 1 86.12 37 LYS B C 1
ATOM 3331 O O . LYS B 1 37 ? -7.664 27.047 24 1 86.12 37 LYS B O 1
ATOM 3336 N N . ILE B 1 38 ? -5.617 27.109 23.297 1 93.25 38 ILE B N 1
ATOM 3337 C CA . ILE B 1 38 ? -5.09 27.344 24.641 1 93.25 38 ILE B CA 1
ATOM 3338 C C . ILE B 1 38 ? -5.496 28.75 25.109 1 93.25 38 ILE B C 1
ATOM 3340 O O . ILE B 1 38 ? -5.434 29.703 24.328 1 93.25 38 ILE B O 1
ATOM 3344 N N . LYS B 1 39 ? -5.949 28.797 26.297 1 93.69 39 LYS B N 1
ATOM 3345 C CA . LYS B 1 39 ? -6.297 30.062 26.953 1 93.69 39 LYS B CA 1
ATOM 3346 C C . LYS B 1 39 ? -5.359 30.359 28.109 1 93.69 39 LYS B C 1
ATOM 3348 O O . LYS B 1 39 ? -4.746 29.438 28.672 1 93.69 39 LYS B O 1
ATOM 3353 N N . LYS B 1 40 ? -5.379 31.641 28.406 1 94.44 40 LYS B N 1
ATOM 3354 C CA . LYS B 1 40 ? -4.602 32.031 29.562 1 94.44 40 LYS B CA 1
ATOM 3355 C C . LYS B 1 40 ? -5.027 31.266 30.812 1 94.44 40 LYS B C 1
ATOM 3357 O O . LYS B 1 40 ? -6.223 31.109 31.062 1 94.44 40 LYS B O 1
ATOM 3362 N N . GLY B 1 41 ? -4.047 30.734 31.484 1 94 41 GLY B N 1
ATOM 3363 C CA . GLY B 1 41 ? -4.336 30.047 32.75 1 94 41 GLY B CA 1
ATOM 3364 C C . GLY B 1 41 ? -4.363 28.531 32.594 1 94 41 GLY B C 1
ATOM 3365 O O . GLY B 1 41 ? -4.301 27.797 33.562 1 94 41 GLY B O 1
ATOM 3366 N N . ASP B 1 42 ? -4.445 28 31.359 1 95.25 42 ASP B N 1
ATOM 3367 C CA . ASP B 1 42 ? -4.457 26.562 31.125 1 95.25 42 ASP B CA 1
ATOM 3368 C C . ASP B 1 42 ? -3.18 25.922 31.656 1 95.25 42 ASP B C 1
ATOM 3370 O O . ASP B 1 42 ? -2.127 26.562 31.703 1 95.25 42 ASP B O 1
ATOM 3374 N N . LEU B 1 43 ? -3.281 24.656 32.125 1 95.44 43 LEU B N 1
ATOM 3375 C CA . LEU B 1 43 ? -2.121 23.922 32.594 1 95.44 43 LEU B CA 1
ATOM 3376 C C . LEU B 1 43 ? -1.339 23.328 31.453 1 95.44 43 LEU B C 1
ATOM 3378 O O . LEU B 1 43 ? -1.928 22.766 30.516 1 95.44 43 LEU B O 1
ATOM 3382 N N . LEU B 1 44 ? -0.068 23.516 31.484 1 97 44 LEU B N 1
ATOM 3383 C CA . LEU B 1 44 ? 0.783 23.047 30.391 1 97 44 LEU B CA 1
ATOM 3384 C C . LEU B 1 44 ? 1.9 22.156 30.938 1 97 44 LEU B C 1
ATOM 3386 O O . LEU B 1 44 ? 2.293 22.281 32.094 1 97 44 LEU B O 1
ATOM 3390 N N . PHE B 1 45 ? 2.336 21.266 30.094 1 96.88 45 PHE B N 1
ATOM 3391 C CA . PHE B 1 45 ? 3.424 20.328 30.375 1 96.88 45 PHE B CA 1
ATOM 3392 C C . PHE B 1 45 ? 4.402 20.266 29.219 1 96.88 45 PHE B C 1
ATOM 3394 O O . PHE B 1 45 ? 4.055 20.625 28.094 1 96.88 45 PHE B O 1
ATOM 3401 N N . LEU B 1 46 ? 5.598 19.906 29.469 1 97.31 46 LEU B N 1
ATOM 3402 C CA . LEU B 1 46 ? 6.613 19.75 28.438 1 97.31 46 LEU B CA 1
ATOM 3403 C C . LEU B 1 46 ? 7.227 18.344 28.484 1 97.31 46 LEU B C 1
ATOM 3405 O O . LEU B 1 46 ? 7.816 17.953 29.5 1 97.31 46 LEU B O 1
ATOM 3409 N N . LEU B 1 47 ? 7.055 17.609 27.438 1 95.25 47 LEU B N 1
ATOM 3410 C CA . LEU B 1 47 ? 7.57 16.234 27.328 1 95.25 47 LEU B CA 1
ATOM 3411 C C . LEU B 1 47 ? 8.812 16.203 26.438 1 95.25 47 LEU B C 1
ATOM 3413 O O . LEU B 1 47 ? 8.758 16.578 25.266 1 95.25 47 LEU B O 1
ATOM 3417 N N . ASN B 1 48 ? 9.914 15.836 27 1 94.38 48 ASN B N 1
ATOM 3418 C CA . ASN B 1 48 ? 11.094 15.555 26.203 1 94.38 48 ASN B CA 1
ATOM 3419 C C . ASN B 1 48 ? 11.055 14.141 25.625 1 94.38 48 ASN B C 1
ATOM 3421 O O . ASN B 1 48 ? 11.195 13.164 26.359 1 94.38 48 ASN B O 1
ATOM 3425 N N . LEU B 1 49 ? 10.906 14.039 24.312 1 88.38 49 LEU B N 1
ATOM 3426 C CA . LEU B 1 49 ? 10.711 12.758 23.641 1 88.38 49 LEU B CA 1
ATOM 3427 C C . LEU B 1 49 ? 11.992 11.93 23.672 1 88.38 49 LEU B C 1
ATOM 3429 O O . LEU B 1 49 ? 11.938 10.695 23.672 1 88.38 49 LEU B O 1
ATOM 3433 N N . ASP B 1 50 ? 13.164 12.555 23.672 1 86.62 50 ASP B N 1
ATOM 3434 C CA . ASP B 1 50 ? 14.438 11.844 23.656 1 86.62 50 ASP B CA 1
ATOM 3435 C C . ASP B 1 50 ? 14.711 11.156 24.984 1 86.62 50 ASP B C 1
ATOM 3437 O O . ASP B 1 50 ? 15.172 10.016 25.016 1 86.62 50 ASP B O 1
ATOM 3441 N N . THR B 1 51 ? 14.398 11.812 26.078 1 91.62 51 THR B N 1
ATOM 3442 C CA . THR B 1 51 ? 14.742 11.312 27.406 1 91.62 51 THR B CA 1
ATOM 3443 C C . THR B 1 51 ? 13.523 10.688 28.078 1 91.62 51 THR B C 1
ATOM 3445 O O . THR B 1 51 ? 13.641 10.07 29.141 1 91.62 51 THR B O 1
ATOM 3448 N N . ASP B 1 52 ? 12.398 10.867 27.453 1 92.12 52 ASP B N 1
ATOM 3449 C CA . ASP B 1 52 ? 11.133 10.406 28.031 1 92.12 52 ASP B CA 1
ATOM 3450 C C . ASP B 1 52 ? 10.898 11.016 29.406 1 92.12 52 ASP B C 1
ATOM 3452 O O . ASP B 1 52 ? 10.625 10.305 30.359 1 92.12 52 ASP B O 1
ATOM 3456 N N . THR B 1 53 ? 11.062 12.289 29.5 1 95.38 53 THR B N 1
ATOM 3457 C CA . THR B 1 53 ? 10.898 13.039 30.75 1 95.38 53 THR B CA 1
ATOM 3458 C C . THR B 1 53 ? 9.797 14.086 30.594 1 95.38 53 THR B C 1
ATOM 3460 O O . THR B 1 53 ? 9.82 14.891 29.656 1 95.38 53 THR B O 1
ATOM 3463 N N . LEU B 1 54 ? 8.852 14.039 31.469 1 96.38 54 LEU B N 1
ATOM 3464 C CA . LEU B 1 54 ? 7.785 15.031 31.484 1 96.38 54 LEU B CA 1
ATOM 3465 C C . LEU B 1 54 ? 8.047 16.094 32.562 1 96.38 54 LEU B C 1
ATOM 3467 O O . LEU B 1 54 ? 8.305 15.758 33.719 1 96.38 54 LEU B O 1
ATOM 3471 N N . TYR B 1 55 ? 8.039 17.359 32.094 1 96.88 55 TYR B N 1
ATOM 3472 C CA . TYR B 1 55 ? 8.18 18.484 33.031 1 96.88 55 TYR B CA 1
ATOM 3473 C C . TYR B 1 55 ? 6.832 19.172 33.281 1 96.88 55 TYR B C 1
ATOM 3475 O O . TYR B 1 55 ? 6.035 19.328 32.344 1 96.88 55 TYR B O 1
ATOM 3483 N N . GLY B 1 56 ? 6.602 19.594 34.5 1 94.06 56 GLY B N 1
ATOM 3484 C CA . GLY B 1 56 ? 5.395 20.328 34.844 1 94.06 56 GLY B CA 1
ATOM 3485 C C . GLY B 1 56 ? 5.375 20.797 36.281 1 94.06 56 GLY B C 1
ATOM 3486 O O . GLY B 1 56 ? 6.27 20.469 37.062 1 94.06 56 GLY B O 1
ATOM 3487 N N . THR B 1 57 ? 4.527 21.656 36.656 1 93.44 57 THR B N 1
ATOM 3488 C CA . THR B 1 57 ? 3.451 22.156 35.812 1 93.44 57 THR B CA 1
ATOM 3489 C C . THR B 1 57 ? 3.709 23.609 35.406 1 93.44 57 THR B C 1
ATOM 3491 O O . THR B 1 57 ? 4.398 24.344 36.125 1 93.44 57 THR B O 1
ATOM 3494 N N . PHE B 1 58 ? 3.266 23.922 34.281 1 96.62 58 PHE B N 1
ATOM 3495 C CA . PHE B 1 58 ? 3.332 25.297 33.781 1 96.62 58 PHE B CA 1
ATOM 3496 C C . PHE B 1 58 ? 1.934 25.859 33.562 1 96.62 58 PHE B C 1
ATOM 3498 O O . PHE B 1 58 ? 0.953 25.109 33.562 1 96.62 58 PHE B O 1
ATOM 3505 N N . ARG B 1 59 ? 1.875 27.141 33.469 1 96.19 59 ARG B N 1
ATOM 3506 C CA . ARG B 1 59 ? 0.628 27.828 33.125 1 96.19 59 ARG B CA 1
ATOM 3507 C C . ARG B 1 59 ? 0.792 28.703 31.891 1 96.19 59 ARG B C 1
ATOM 3509 O O . ARG B 1 59 ? 1.823 29.359 31.719 1 96.19 59 ARG B O 1
ATOM 3516 N N . ALA B 1 60 ? -0.247 28.734 31.109 1 96.62 60 ALA B N 1
ATOM 3517 C CA . ALA B 1 60 ? -0.249 29.641 29.953 1 96.62 60 ALA B CA 1
ATOM 3518 C C . ALA B 1 60 ? -0.352 31.094 30.391 1 96.62 60 ALA B C 1
ATOM 3520 O O . ALA B 1 60 ? -1.306 31.484 31.078 1 96.62 60 ALA B O 1
ATOM 3521 N N . LYS B 1 61 ? 0.565 31.875 29.969 1 95.44 61 LYS B N 1
ATOM 3522 C CA . LYS B 1 61 ? 0.544 33.312 30.281 1 95.44 61 LYS B CA 1
ATOM 3523 C C . LYS B 1 61 ? -0.37 34.062 29.312 1 95.44 61 LYS B C 1
ATOM 3525 O O . LYS B 1 61 ? -0.813 35.156 29.609 1 95.44 61 LYS B O 1
ATOM 3530 N N . SER B 1 62 ? -0.496 33.5 28.203 1 90.5 62 SER B N 1
ATOM 3531 C CA . SER B 1 62 ? -1.345 34.031 27.141 1 90.5 62 SER B CA 1
ATOM 3532 C C . SER B 1 62 ? -2.062 32.938 26.375 1 90.5 62 SER B C 1
ATOM 3534 O O . SER B 1 62 ? -1.819 31.75 26.625 1 90.5 62 SER B O 1
ATOM 3536 N N . ALA B 1 63 ? -2.912 33.438 25.5 1 93.75 63 ALA B N 1
ATOM 3537 C CA . ALA B 1 63 ? -3.479 32.469 24.562 1 93.75 63 ALA B CA 1
ATOM 3538 C C . ALA B 1 63 ? -2.42 31.969 23.594 1 93.75 63 ALA B C 1
ATOM 3540 O O . ALA B 1 63 ? -1.423 32.656 23.344 1 93.75 63 ALA B O 1
ATOM 3541 N N . GLY B 1 64 ? -2.561 30.719 23.203 1 94.31 64 GLY B N 1
ATOM 3542 C CA . GLY B 1 64 ? -1.709 30.234 22.125 1 94.31 64 GLY B CA 1
ATOM 3543 C C . GLY B 1 64 ? -1.848 31.031 20.844 1 94.31 64 GLY B C 1
ATOM 3544 O O . GLY B 1 64 ? -2.928 31.531 20.531 1 94.31 64 GLY B O 1
ATOM 3545 N N . ALA B 1 65 ? -0.795 31.188 20.156 1 93.25 65 ALA B N 1
ATOM 3546 C CA . ALA B 1 65 ? -0.798 31.969 18.922 1 93.25 65 ALA B CA 1
ATOM 3547 C C . ALA B 1 65 ? 0.304 31.5 17.969 1 93.25 65 ALA B C 1
ATOM 3549 O O . ALA B 1 65 ? 1.188 30.734 18.375 1 93.25 65 ALA B O 1
ATOM 3550 N N . LYS B 1 66 ? 0.157 31.906 16.734 1 91.38 66 LYS B N 1
ATOM 3551 C CA . LYS B 1 66 ? 1.199 31.609 15.75 1 91.38 66 LYS B CA 1
ATOM 3552 C C . LYS B 1 66 ? 2.281 32.688 15.773 1 91.38 66 LYS B C 1
ATOM 3554 O O . LYS B 1 66 ? 1.978 33.875 15.859 1 91.38 66 LYS B O 1
ATOM 3559 N N . ASP B 1 67 ? 3.486 32.25 15.781 1 92.12 67 ASP B N 1
ATOM 3560 C CA . ASP B 1 67 ? 4.676 33.094 15.594 1 92.12 67 ASP B CA 1
ATOM 3561 C C . ASP B 1 67 ? 4.766 34.188 16.656 1 92.12 67 ASP B C 1
ATOM 3563 O O . ASP B 1 67 ? 4.961 35.344 16.344 1 92.12 67 ASP B O 1
ATOM 3567 N N . LEU B 1 68 ? 4.484 33.875 17.938 1 93.88 68 LEU B N 1
ATOM 3568 C CA . LEU B 1 68 ? 4.719 34.812 19.031 1 93.88 68 LEU B CA 1
ATOM 3569 C C . LEU B 1 68 ? 6.172 35.281 19.047 1 93.88 68 LEU B C 1
ATOM 3571 O O . LEU B 1 68 ? 6.441 36.469 19.234 1 93.88 68 LEU B O 1
ATOM 3575 N N . VAL B 1 69 ? 7.066 34.375 18.922 1 94.44 69 VAL B N 1
ATOM 3576 C CA . VAL B 1 69 ? 8.492 34.594 18.734 1 94.44 69 VAL B CA 1
ATOM 3577 C C . VAL B 1 69 ? 8.977 33.906 17.469 1 94.44 69 VAL B C 1
ATOM 3579 O O . VAL B 1 69 ? 9.508 32.781 17.531 1 94.44 69 VAL B O 1
ATOM 3582 N N . PRO B 1 70 ? 8.93 34.562 16.312 1 92.69 70 PRO B N 1
ATOM 3583 C CA . PRO B 1 70 ? 9.133 33.938 15.016 1 92.69 70 PRO B CA 1
ATOM 3584 C C . PRO B 1 70 ? 10.516 33.281 14.883 1 92.69 70 PRO B C 1
ATOM 3586 O O . PRO B 1 70 ? 10.68 32.281 14.18 1 92.69 70 PRO B O 1
ATOM 3589 N N . GLU B 1 71 ? 11.508 33.844 15.625 1 92.25 71 GLU B N 1
ATOM 3590 C CA . GLU B 1 71 ? 12.883 33.406 15.438 1 92.25 71 GLU B CA 1
ATOM 3591 C C . GLU B 1 71 ? 13.188 32.188 16.328 1 92.25 71 GLU B C 1
ATOM 3593 O O . GLU B 1 71 ? 14.219 31.531 16.156 1 92.25 71 GLU B O 1
ATOM 3598 N N . ALA B 1 72 ? 12.312 31.891 17.297 1 93.94 72 ALA B N 1
ATOM 3599 C CA . ALA B 1 72 ? 12.547 30.766 18.203 1 93.94 72 ALA B CA 1
ATOM 3600 C C . ALA B 1 72 ? 12.703 29.469 17.406 1 93.94 72 ALA B C 1
ATOM 3602 O O . ALA B 1 72 ? 12 29.234 16.422 1 93.94 72 ALA B O 1
ATOM 3603 N N . TRP B 1 73 ? 13.703 28.594 17.812 1 93.25 73 TRP B N 1
ATOM 3604 C CA . TRP B 1 73 ? 14.055 27.312 17.188 1 93.25 73 TRP B CA 1
ATOM 3605 C C . TRP B 1 73 ? 14.211 27.484 15.672 1 93.25 73 TRP B C 1
ATOM 3607 O O . TRP B 1 73 ? 13.758 26.625 14.906 1 93.25 73 TRP B O 1
ATOM 3617 N N . ASN B 1 74 ? 14.625 28.625 15.266 1 89.56 74 ASN B N 1
ATOM 3618 C CA . ASN B 1 74 ? 14.875 28.938 13.859 1 89.56 74 ASN B CA 1
ATOM 3619 C C . ASN B 1 74 ? 13.594 28.812 13.031 1 89.56 74 ASN B C 1
ATOM 3621 O O . ASN B 1 74 ? 13.633 28.344 11.891 1 89.56 74 ASN B O 1
ATOM 3625 N N . GLY B 1 75 ? 12.492 29.109 13.664 1 88.19 75 GLY B N 1
ATOM 3626 C CA . GLY B 1 75 ? 11.227 29.172 12.953 1 88.19 75 GLY B CA 1
ATOM 3627 C C . GLY B 1 75 ? 10.578 27.812 12.781 1 88.19 75 GLY B C 1
ATOM 3628 O O . GLY B 1 75 ? 9.523 27.688 12.148 1 88.19 75 GLY B O 1
ATOM 3629 N N . LYS B 1 76 ? 11.055 26.75 13.391 1 86.44 76 LYS B N 1
ATOM 3630 C CA . LYS B 1 76 ? 10.609 25.375 13.148 1 86.44 76 LYS B CA 1
ATOM 3631 C C . LYS B 1 76 ? 9.266 25.109 13.82 1 86.44 76 LYS B C 1
ATOM 3633 O O . LYS B 1 76 ? 8.508 24.25 13.359 1 86.44 76 LYS B O 1
ATOM 3638 N N . TYR B 1 77 ? 8.984 25.844 14.898 1 91.31 77 TYR B N 1
ATOM 3639 C CA . TYR B 1 77 ? 7.777 25.594 15.68 1 91.31 77 TYR B CA 1
ATOM 3640 C C . TYR B 1 77 ? 6.957 26.859 15.836 1 91.31 77 TYR B C 1
ATOM 3642 O O . TYR B 1 77 ? 7.012 27.531 16.875 1 91.31 77 TYR B O 1
ATOM 3650 N N . PRO B 1 78 ? 6.102 27.156 14.852 1 90.81 78 PRO B N 1
ATOM 3651 C CA . PRO B 1 78 ? 5.453 28.469 14.805 1 90.81 78 PRO B CA 1
ATOM 3652 C C . PRO B 1 78 ? 4.254 28.562 15.742 1 90.81 78 PRO B C 1
ATOM 3654 O O . PRO B 1 78 ? 3.787 29.672 16.047 1 90.81 78 PRO B O 1
ATOM 3657 N N . TYR B 1 79 ? 3.732 27.531 16.172 1 92.75 79 TYR B N 1
ATOM 3658 C CA . TYR B 1 79 ? 2.609 27.609 17.109 1 92.75 79 TYR B CA 1
ATOM 3659 C C . TYR B 1 79 ? 3.096 27.594 18.547 1 92.75 79 TYR B C 1
ATOM 3661 O O . TYR B 1 79 ? 3.643 26.594 19.016 1 92.75 79 TYR B O 1
ATOM 3669 N N . GLN B 1 80 ? 2.844 28.672 19.188 1 96.38 80 GLN B N 1
ATOM 3670 C CA . GLN B 1 80 ? 3.58 28.938 20.422 1 96.38 80 GLN B CA 1
ATOM 3671 C C . GLN B 1 80 ? 2.645 29.422 21.531 1 96.38 80 GLN B C 1
ATOM 3673 O O . GLN B 1 80 ? 1.533 29.875 21.266 1 96.38 80 GLN B O 1
ATOM 3678 N N . VAL B 1 81 ? 3.078 29.266 22.75 1 96.88 81 VAL B N 1
ATOM 3679 C CA . VAL B 1 81 ? 2.408 29.812 23.922 1 96.88 81 VAL B CA 1
ATOM 3680 C C . VAL B 1 81 ? 3.443 30.234 24.969 1 96.88 81 VAL B C 1
ATOM 3682 O O . VAL B 1 81 ? 4.391 29.484 25.25 1 96.88 81 VAL B O 1
ATOM 3685 N N . GLN B 1 82 ? 3.291 31.453 25.391 1 97.19 82 GLN B N 1
ATOM 3686 C CA . GLN B 1 82 ? 4.125 31.891 26.5 1 97.19 82 GLN B CA 1
ATOM 3687 C C . GLN B 1 82 ? 3.701 31.219 27.797 1 97.19 82 GLN B C 1
ATOM 3689 O O . GLN B 1 82 ? 2.508 31.109 28.094 1 97.19 82 GLN B O 1
ATOM 3694 N N . VAL B 1 83 ? 4.746 30.781 28.547 1 97.06 83 VAL B N 1
ATOM 3695 C CA . VAL B 1 83 ? 4.395 30.016 29.734 1 97.06 83 VAL B CA 1
ATOM 3696 C C . VAL B 1 83 ? 5.098 30.594 30.953 1 97.06 83 VAL B C 1
ATOM 3698 O O . VAL B 1 83 ? 6.055 31.359 30.828 1 97.06 83 VAL B O 1
ATOM 3701 N N . SER B 1 84 ? 4.496 30.359 32.062 1 96.31 84 SER B N 1
ATOM 3702 C CA . SER B 1 84 ? 5.102 30.625 33.375 1 96.31 84 SER B CA 1
ATOM 3703 C C . SER B 1 84 ? 5.066 29.391 34.25 1 96.31 84 SER B C 1
ATOM 3705 O O . SER B 1 84 ? 4.242 28.5 34.062 1 96.31 84 SER B O 1
ATOM 3707 N N . ARG B 1 85 ? 6 29.312 35.156 1 94.69 85 ARG B N 1
ATOM 3708 C CA . ARG B 1 85 ? 6 28.203 36.094 1 94.69 85 ARG B CA 1
ATOM 3709 C C . ARG B 1 85 ? 4.793 28.281 37.031 1 94.69 85 ARG B C 1
ATOM 3711 O O . ARG B 1 85 ? 4.395 29.359 37.469 1 94.69 85 ARG B O 1
ATOM 3718 N N . ASN B 1 86 ? 4.191 27.219 37.219 1 91.88 86 ASN B N 1
ATOM 3719 C CA . ASN B 1 86 ? 3.148 27.094 38.219 1 91.88 86 ASN B CA 1
ATOM 3720 C C . ASN B 1 86 ? 3.699 26.516 39.531 1 91.88 86 ASN B C 1
ATOM 3722 O O . ASN B 1 86 ? 3.428 25.359 39.844 1 91.88 86 ASN B O 1
ATOM 3726 N N . GLY B 1 87 ? 4.387 27.344 40.312 1 89.38 87 GLY B N 1
ATOM 3727 C CA . GLY B 1 87 ? 5.125 26.828 41.438 1 89.38 87 GLY B CA 1
ATOM 3728 C C . GLY B 1 87 ? 6.41 26.125 41.062 1 89.38 87 GLY B C 1
ATOM 3729 O O . GLY B 1 87 ? 7.105 26.547 40.125 1 89.38 87 GLY B O 1
ATOM 3730 N N . ALA B 1 88 ? 6.738 25.156 41.844 1 91.69 88 ALA B N 1
ATOM 3731 C CA . ALA B 1 88 ? 7.934 24.375 41.531 1 91.69 88 ALA B CA 1
ATOM 3732 C C . ALA B 1 88 ? 7.691 23.453 40.344 1 91.69 88 ALA B C 1
ATOM 3734 O O . ALA B 1 88 ? 6.625 22.844 40.25 1 91.69 88 ALA B O 1
ATOM 3735 N N . VAL B 1 89 ? 8.578 23.484 39.438 1 93.25 89 VAL B N 1
ATOM 3736 C CA . VAL B 1 89 ? 8.484 22.578 38.281 1 93.25 89 VAL B CA 1
ATOM 3737 C C . VAL B 1 89 ? 9.117 21.234 38.625 1 93.25 89 VAL B C 1
ATOM 3739 O O . VAL B 1 89 ? 10.25 21.172 39.125 1 93.25 89 VAL B O 1
ATOM 3742 N N . HIS B 1 90 ? 8.383 20.203 38.438 1 94.31 90 HIS B N 1
ATOM 3743 C CA . HIS B 1 90 ? 8.844 18.844 38.719 1 94.31 90 HIS B CA 1
ATOM 3744 C C . HIS B 1 90 ? 9.094 18.078 37.438 1 94.31 90 HIS B C 1
ATOM 3746 O O . HIS B 1 90 ? 8.648 18.5 36.344 1 94.31 90 HIS B O 1
ATOM 3752 N N . SER B 1 91 ? 9.867 17 37.562 1 94.5 91 SER B N 1
ATOM 3753 C CA . SER B 1 91 ? 10.133 16.141 36.406 1 94.5 91 SER B CA 1
ATOM 3754 C C . SER B 1 91 ? 9.711 14.695 36.688 1 94.5 91 SER B C 1
ATOM 3756 O O . SER B 1 91 ? 9.859 14.211 37.812 1 94.5 91 SER B O 1
ATOM 3758 N N . LEU B 1 92 ? 9.141 14.078 35.656 1 93.06 92 LEU B N 1
ATOM 3759 C CA . LEU B 1 92 ? 8.719 12.68 35.75 1 93.06 92 LEU B CA 1
ATOM 3760 C C . LEU B 1 92 ? 9.406 11.852 34.656 1 93.06 92 LEU B C 1
ATOM 3762 O O . LEU B 1 92 ? 9.195 12.07 33.469 1 93.06 92 LEU B O 1
ATOM 3766 N N . ALA B 1 93 ? 10.25 10.922 35.125 1 92.06 93 ALA B N 1
ATOM 3767 C CA . ALA B 1 93 ? 10.898 10 34.188 1 92.06 93 ALA B CA 1
ATOM 3768 C C . ALA B 1 93 ? 9.945 8.875 33.812 1 92.06 93 ALA B C 1
ATOM 3770 O O . ALA B 1 93 ? 9.039 8.523 34.562 1 92.06 93 ALA B O 1
ATOM 3771 N N . GLY B 1 94 ? 10.188 8.289 32.594 1 90.94 94 GLY B N 1
ATOM 3772 C CA . GLY B 1 94 ? 9.305 7.242 32.094 1 90.94 94 GLY B CA 1
ATOM 3773 C C . GLY B 1 94 ? 7.891 7.73 31.844 1 90.94 94 GLY B C 1
ATOM 3774 O O . GLY B 1 94 ? 6.922 7.078 32.25 1 90.94 94 GLY B O 1
ATOM 3775 N N . ALA B 1 95 ? 7.809 8.93 31.312 1 92.06 95 ALA B N 1
ATOM 3776 C CA . ALA B 1 95 ? 6.543 9.633 31.125 1 92.06 95 ALA B CA 1
ATOM 3777 C C . ALA B 1 95 ? 5.602 8.852 30.219 1 92.06 95 ALA B C 1
ATOM 3779 O O . ALA B 1 95 ? 4.391 8.805 30.469 1 92.06 95 ALA B O 1
ATOM 3780 N N . LYS B 1 96 ? 6.121 8.219 29.203 1 86.06 96 LYS B N 1
ATOM 3781 C CA . LYS B 1 96 ? 5.293 7.508 28.234 1 86.06 96 LYS B CA 1
ATOM 3782 C C . LYS B 1 96 ? 4.504 6.387 28.906 1 86.06 96 LYS B C 1
ATOM 3784 O O . LYS B 1 96 ? 3.311 6.215 28.641 1 86.06 96 LYS B O 1
ATOM 3789 N N . LYS B 1 97 ? 5.184 5.637 29.641 1 86.38 97 LYS B N 1
ATOM 3790 C CA . LYS B 1 97 ? 4.527 4.543 30.344 1 86.38 97 LYS B CA 1
ATOM 3791 C C . LYS B 1 97 ? 3.453 5.07 31.297 1 86.38 97 LYS B C 1
ATOM 3793 O O . LYS B 1 97 ? 2.367 4.496 31.391 1 86.38 97 LYS B O 1
ATOM 3798 N N . VAL B 1 98 ? 3.76 6.109 31.984 1 88 98 VAL B N 1
ATOM 3799 C CA . VAL B 1 98 ? 2.838 6.703 32.938 1 88 98 VAL B CA 1
ATOM 3800 C C . VAL B 1 98 ? 1.605 7.238 32.219 1 88 98 VAL B C 1
ATOM 3802 O O . VAL B 1 98 ? 0.473 6.977 32.625 1 88 98 VAL B O 1
ATOM 3805 N N . LEU B 1 99 ? 1.85 7.961 31.172 1 89.62 99 LEU B N 1
ATOM 3806 C CA . LEU B 1 99 ? 0.74 8.516 30.406 1 89.62 99 LEU B CA 1
ATOM 3807 C C . LEU B 1 99 ? -0.146 7.406 29.844 1 89.62 99 LEU B C 1
ATOM 3809 O O . LEU B 1 99 ? -1.374 7.484 29.922 1 89.62 99 LEU B O 1
ATOM 3813 N N . SER B 1 100 ? 0.523 6.422 29.297 1 84.25 100 SER B N 1
ATOM 3814 C CA . SER B 1 100 ? -0.223 5.281 28.781 1 84.25 100 SER B CA 1
ATOM 3815 C C . SER B 1 100 ? -1.053 4.621 29.875 1 84.25 100 SER B C 1
ATOM 3817 O O . SER B 1 100 ? -2.201 4.234 29.641 1 84.25 100 SER B O 1
ATOM 3819 N N . GLY B 1 101 ? -0.462 4.469 31.016 1 82.94 101 GLY B N 1
ATOM 3820 C CA . GLY B 1 101 ? -1.168 3.893 32.156 1 82.94 101 GLY B CA 1
ATOM 3821 C C . GLY B 1 101 ? -2.375 4.707 32.562 1 82.94 101 GLY B C 1
ATOM 3822 O O . GLY B 1 101 ? -3.354 4.156 33.094 1 82.94 101 GLY B O 1
ATOM 3823 N N . MET B 1 102 ? -2.326 6.012 32.375 1 86.38 102 MET B N 1
ATOM 3824 C CA . MET B 1 102 ? -3.422 6.914 32.719 1 86.38 102 MET B CA 1
ATOM 3825 C C . MET B 1 102 ? -4.434 7.008 31.594 1 86.38 102 MET B C 1
ATOM 3827 O O . MET B 1 102 ? -5.48 7.641 31.734 1 86.38 102 MET B O 1
ATOM 3831 N N . GLY B 1 103 ? -4.016 6.387 30.438 1 81.94 103 GLY B N 1
ATOM 3832 C CA . GLY B 1 103 ? -4.863 6.508 29.266 1 81.94 103 GLY B CA 1
ATOM 3833 C C . GLY B 1 103 ? -4.742 7.852 28.578 1 81.94 103 GLY B C 1
ATOM 3834 O O . GLY B 1 103 ? -5.688 8.312 27.938 1 81.94 103 GLY B O 1
ATOM 3835 N N . LEU B 1 104 ? -3.645 8.492 28.828 1 85.62 104 LEU B N 1
ATOM 3836 C CA . LEU B 1 104 ? -3.408 9.797 28.234 1 85.62 104 LEU B CA 1
ATOM 3837 C C . LEU B 1 104 ? -2.396 9.695 27.094 1 85.62 104 LEU B C 1
ATOM 3839 O O . LEU B 1 104 ? -1.511 8.844 27.109 1 85.62 104 LEU B O 1
ATOM 3843 N N . SER B 1 105 ? -2.637 10.516 26.125 1 83.44 105 SER B N 1
ATOM 3844 C CA . SER B 1 105 ? -1.66 10.711 25.047 1 83.44 105 SER B CA 1
ATOM 3845 C C . SER B 1 105 ? -1.149 12.148 25.031 1 83.44 105 SER B C 1
ATOM 3847 O O . SER B 1 105 ? -1.929 13.094 25.172 1 83.44 105 SER B O 1
ATOM 3849 N N . TRP B 1 106 ? 0.116 12.258 24.891 1 87.31 106 TRP B N 1
ATOM 3850 C CA . TRP B 1 106 ? 0.661 13.609 24.859 1 87.31 106 TRP B CA 1
ATOM 3851 C C . TRP B 1 106 ? 0.211 14.352 23.609 1 87.31 106 TRP B C 1
ATOM 3853 O O . TRP B 1 106 ? 0.35 15.57 23.516 1 87.31 106 TRP B O 1
ATOM 3863 N N . ARG B 1 107 ? -0.371 13.633 22.766 1 81.19 107 ARG B N 1
ATOM 3864 C CA . ARG B 1 107 ? -0.819 14.219 21.5 1 81.19 107 ARG B CA 1
ATOM 3865 C C . ARG B 1 107 ? -2.219 14.805 21.641 1 81.19 107 ARG B C 1
ATOM 3867 O O . ARG B 1 107 ? -2.682 15.531 20.766 1 81.19 107 ARG B O 1
ATOM 3874 N N . ASP B 1 108 ? -2.771 14.555 22.734 1 80.94 108 ASP B N 1
ATOM 3875 C CA . ASP B 1 108 ? -4.16 14.969 22.922 1 80.94 108 ASP B CA 1
ATOM 3876 C C . ASP B 1 108 ? -4.25 16.188 23.844 1 80.94 108 ASP B C 1
ATOM 3878 O O . ASP B 1 108 ? -3.35 16.438 24.641 1 80.94 108 ASP B O 1
ATOM 3882 N N . THR B 1 109 ? -5.371 16.906 23.594 1 86.81 109 THR B N 1
ATOM 3883 C CA . THR B 1 109 ? -5.715 17.938 24.578 1 86.81 109 THR B CA 1
ATOM 3884 C C . THR B 1 109 ? -6.297 17.297 25.844 1 86.81 109 THR B C 1
ATOM 3886 O O . THR B 1 109 ? -7.148 16.406 25.75 1 86.81 109 THR B O 1
ATOM 3889 N N . LEU B 1 110 ? -5.82 17.766 26.953 1 88.56 110 LEU B N 1
ATOM 3890 C CA . LEU B 1 110 ? -6.332 17.281 28.234 1 88.56 110 LEU B CA 1
ATOM 3891 C C . LEU B 1 110 ? -7.484 18.141 28.734 1 88.56 110 LEU B C 1
ATOM 3893 O O . LEU B 1 110 ? -7.449 19.359 28.594 1 88.56 110 LEU B O 1
ATOM 3897 N N . ASP B 1 111 ? -8.484 17.469 29.234 1 86.19 111 ASP B N 1
ATOM 3898 C CA . ASP B 1 111 ? -9.484 18.281 29.906 1 86.19 111 ASP B CA 1
ATOM 3899 C C . ASP B 1 111 ? -8.992 18.75 31.281 1 86.19 111 ASP B C 1
ATOM 3901 O O . ASP B 1 111 ? -7.887 18.391 31.688 1 86.19 111 ASP B O 1
ATOM 3905 N N . GLY B 1 112 ? -9.828 19.609 31.891 1 87.12 112 GLY B N 1
ATOM 3906 C CA . GLY B 1 112 ? -9.422 20.219 33.156 1 87.12 112 GLY B CA 1
ATOM 3907 C C . GLY B 1 112 ? -9.102 19.188 34.219 1 87.12 112 GLY B C 1
ATOM 3908 O O . GLY B 1 112 ? -8.133 19.344 34.969 1 87.12 112 GLY B O 1
ATOM 3909 N N . GLU B 1 113 ? -9.867 18.141 34.25 1 85.5 113 GLU B N 1
ATOM 3910 C CA . GLU B 1 113 ? -9.656 17.094 35.25 1 85.5 113 GLU B CA 1
ATOM 3911 C C . GLU B 1 113 ? -8.375 16.312 34.969 1 85.5 113 GLU B C 1
ATOM 3913 O O . GLU B 1 113 ? -7.602 16.047 35.875 1 85.5 113 GLU B O 1
ATOM 3918 N N . GLN B 1 114 ? -8.188 15.953 33.75 1 88.56 114 GLN B N 1
ATOM 3919 C CA . GLN B 1 114 ? -6.992 15.227 33.375 1 88.56 114 GLN B CA 1
ATOM 3920 C C . GLN B 1 114 ? -5.734 16.031 33.656 1 88.56 114 GLN B C 1
ATOM 3922 O O . GLN B 1 114 ? -4.746 15.5 34.156 1 88.56 114 GLN B O 1
ATOM 3927 N N . ALA B 1 115 ? -5.832 17.312 33.344 1 91.56 115 ALA B N 1
ATOM 3928 C CA . ALA B 1 115 ? -4.688 18.203 33.531 1 91.56 115 ALA B CA 1
ATOM 3929 C C . ALA B 1 115 ? -4.34 18.328 35 1 91.56 115 ALA B C 1
ATOM 3931 O O . ALA B 1 115 ? -3.164 18.297 35.375 1 91.56 115 ALA B O 1
ATOM 3932 N N . ARG B 1 116 ? -5.316 18.484 35.781 1 89.38 116 ARG B N 1
ATOM 3933 C CA . ARG B 1 116 ? -5.098 18.625 37.219 1 89.38 116 ARG B CA 1
ATOM 3934 C C . ARG B 1 116 ? -4.535 17.344 37.812 1 89.38 116 ARG B C 1
ATOM 3936 O O . ARG B 1 116 ? -3.643 17.375 38.656 1 89.38 116 ARG B O 1
ATOM 3943 N N . PHE B 1 117 ? -5.113 16.328 37.344 1 88.25 117 PHE B N 1
ATOM 3944 C CA . PHE B 1 117 ? -4.641 15.031 37.844 1 88.25 117 PHE B CA 1
ATOM 3945 C C . PHE B 1 117 ? -3.174 14.82 37.5 1 88.25 117 PHE B C 1
ATOM 3947 O O . PHE B 1 117 ? -2.381 14.391 38.312 1 88.25 117 PHE B O 1
ATOM 3954 N N . LEU B 1 118 ? -2.865 15.023 36.25 1 91.25 118 LEU B N 1
ATOM 3955 C CA . LEU B 1 118 ? -1.484 14.875 35.812 1 91.25 118 LEU B CA 1
ATOM 3956 C C . LEU B 1 118 ? -0.557 15.797 36.594 1 91.25 118 LEU B C 1
ATOM 3958 O O . LEU B 1 118 ? 0.563 15.414 36.938 1 91.25 118 LEU B O 1
ATOM 3962 N N . SER B 1 119 ? -1.012 17 36.844 1 91.38 119 SER B N 1
ATOM 3963 C CA . SER B 1 119 ? -0.249 17.969 37.625 1 91.38 119 SER B CA 1
ATOM 3964 C C . SER B 1 119 ? 0.03 17.438 39.031 1 91.38 119 SER B C 1
ATOM 3966 O O . SER B 1 119 ? 1.157 17.531 39.531 1 91.38 119 SER B O 1
ATOM 3968 N N . GLN B 1 120 ? -0.943 16.875 39.594 1 88.5 120 GLN B N 1
ATOM 3969 C CA . GLN B 1 120 ? -0.801 16.328 40.938 1 88.5 120 GLN B CA 1
ATOM 3970 C C . GLN B 1 120 ? 0.133 15.125 40.938 1 88.5 120 GLN B C 1
ATOM 3972 O O . GLN B 1 120 ? 0.931 14.961 41.875 1 88.5 120 GLN B O 1
ATOM 3977 N N . TYR B 1 121 ? -0.03 14.406 39.938 1 90.5 121 TYR B N 1
ATOM 3978 C CA . TYR B 1 121 ? 0.787 13.203 39.844 1 90.5 121 TYR B CA 1
ATOM 3979 C C . TYR B 1 121 ? 2.264 13.555 39.719 1 90.5 121 TYR B C 1
ATOM 3981 O O . TYR B 1 121 ? 3.119 12.914 40.344 1 90.5 121 TYR B O 1
ATOM 3989 N N . ILE B 1 122 ? 2.59 14.484 38.906 1 90.81 122 ILE B N 1
ATOM 3990 C CA . ILE B 1 122 ? 3.979 14.867 38.656 1 90.81 122 ILE B CA 1
ATOM 3991 C C . ILE B 1 122 ? 4.602 15.406 39.938 1 90.81 122 ILE B C 1
ATOM 3993 O O . ILE B 1 122 ? 5.801 15.227 40.188 1 90.81 122 ILE B O 1
ATOM 3997 N N . GLU B 1 123 ? 3.828 15.953 40.75 1 87.62 123 GLU B N 1
ATOM 3998 C CA . GLU B 1 123 ? 4.297 16.516 42 1 87.62 123 GLU B CA 1
ATOM 3999 C C . GLU B 1 123 ? 4.594 15.414 43.031 1 87.62 123 GLU B C 1
ATOM 4001 O O . GLU B 1 123 ? 5.496 15.555 43.844 1 87.62 123 GLU B O 1
ATOM 4006 N N . ASN B 1 124 ? 3.783 14.344 42.938 1 85.56 124 ASN B N 1
ATOM 4007 C CA . ASN B 1 124 ? 3.969 13.227 43.875 1 85.56 124 ASN B CA 1
ATOM 4008 C C . ASN B 1 124 ? 3.705 11.891 43.188 1 85.56 124 ASN B C 1
ATOM 4010 O O . ASN B 1 124 ? 2.688 11.242 43.438 1 85.56 124 ASN B O 1
ATOM 4014 N N . PRO B 1 125 ? 4.672 11.359 42.375 1 80 125 PRO B N 1
ATOM 4015 C CA . PRO B 1 125 ? 4.441 10.156 41.594 1 80 125 PRO B CA 1
ATOM 4016 C C . PRO B 1 125 ? 4.238 8.914 42.438 1 80 125 PRO B C 1
ATOM 4018 O O . PRO B 1 125 ? 3.566 7.965 42 1 80 125 PRO B O 1
ATOM 4021 N N . ASP B 1 126 ? 4.934 8.68 43.562 1 67.38 126 ASP B N 1
ATOM 4022 C CA . ASP B 1 126 ? 4.871 7.508 44.438 1 67.38 126 ASP B CA 1
ATOM 4023 C C . ASP B 1 126 ? 3.541 7.449 45.188 1 67.38 126 ASP B C 1
ATOM 4025 O O . ASP B 1 126 ? 3.143 6.391 45.656 1 67.38 126 ASP B O 1
ATOM 4029 N N . GLY B 1 127 ? 2.908 8.477 45.375 1 60.78 127 GLY B N 1
ATOM 4030 C CA . GLY B 1 127 ? 1.745 8.562 46.25 1 60.78 127 GLY B CA 1
ATOM 4031 C C . GLY B 1 127 ? 0.438 8.312 45.5 1 60.78 127 GLY B C 1
ATOM 4032 O O . GLY B 1 127 ? -0.611 8.172 46.156 1 60.78 127 GLY B O 1
ATOM 4033 N N . LYS B 1 128 ? 0.498 8.336 44.188 1 62.25 128 LYS B N 1
ATOM 4034 C CA . LYS B 1 128 ? -0.794 8.188 43.5 1 62.25 128 LYS B CA 1
ATOM 4035 C C . LYS B 1 128 ? -0.773 7.023 42.531 1 62.25 128 LYS B C 1
ATOM 4037 O O . LYS B 1 128 ? 0.227 6.805 41.844 1 62.25 128 LYS B O 1
ATOM 4042 N N . ALA B 1 129 ? -1.701 6.191 42.75 1 59.28 129 ALA B N 1
ATOM 4043 C CA . ALA B 1 129 ? -1.915 5.086 41.844 1 59.28 129 ALA B CA 1
ATOM 4044 C C . ALA B 1 129 ? -2.213 5.598 40.438 1 59.28 129 ALA B C 1
ATOM 4046 O O . ALA B 1 129 ? -2.869 6.629 40.25 1 59.28 129 ALA B O 1
ATOM 4047 N N . ILE B 1 130 ? -1.422 5.133 39.5 1 66.56 130 ILE B N 1
ATOM 4048 C CA . ILE B 1 130 ? -1.777 5.363 38.094 1 66.56 130 ILE B CA 1
ATOM 4049 C C . ILE B 1 130 ? -3.197 4.867 37.844 1 66.56 130 ILE B C 1
ATOM 4051 O O . ILE B 1 130 ? -3.488 3.682 38 1 66.56 130 ILE B O 1
ATOM 4055 N N . ILE B 1 131 ? -4.137 5.75 37.969 1 62 131 ILE B N 1
ATOM 4056 C CA . ILE B 1 131 ? -5.512 5.367 37.656 1 62 131 ILE B CA 1
ATOM 4057 C C . ILE B 1 131 ? -5.855 5.781 36.219 1 62 131 ILE B C 1
ATOM 4059 O O . ILE B 1 131 ? -5.438 6.844 35.75 1 62 131 ILE B O 1
ATOM 4063 N N . LYS B 1 132 ? -6.355 4.711 35.531 1 62.69 132 LYS B N 1
ATOM 4064 C CA . LYS B 1 132 ? -6.891 5.07 34.219 1 62.69 132 LYS B CA 1
ATOM 4065 C C . LYS B 1 132 ? -7.973 6.141 34.344 1 62.69 132 LYS B C 1
ATOM 4067 O O . LYS B 1 132 ? -8.938 5.973 35.094 1 62.69 132 LYS B O 1
ATOM 4072 N N . ILE B 1 133 ? -7.629 7.32 34.031 1 62.78 133 ILE B N 1
ATOM 4073 C CA . ILE B 1 133 ? -8.625 8.383 34.031 1 62.78 133 ILE B CA 1
ATOM 4074 C C . ILE B 1 133 ? -9.594 8.18 32.875 1 62.78 133 ILE B C 1
ATOM 4076 O O . ILE B 1 133 ? -9.172 8.055 31.734 1 62.78 133 ILE B O 1
ATOM 4080 N N . ALA B 1 134 ? -10.766 7.5 33.094 1 52.44 134 ALA B N 1
ATOM 4081 C CA . ALA B 1 134 ? -11.797 7.148 32.094 1 52.44 134 ALA B CA 1
ATOM 4082 C C . ALA B 1 134 ? -11.914 8.219 31.031 1 52.44 134 ALA B C 1
ATOM 4084 O O . ALA B 1 134 ? -11.93 9.414 31.328 1 52.44 134 ALA B O 1
ATOM 4085 N N . LYS B 1 135 ? -11.523 7.898 29.922 1 53.16 135 LYS B N 1
ATOM 4086 C CA . LYS B 1 135 ? -11.852 8.766 28.797 1 53.16 135 LYS B CA 1
ATOM 4087 C C . LYS B 1 135 ? -13.336 9.125 28.797 1 53.16 135 LYS B C 1
ATOM 4089 O O . LYS B 1 135 ? -14.195 8.242 28.828 1 53.16 135 LYS B O 1
ATOM 4094 N N . LYS B 1 136 ? -13.758 10.305 29.344 1 44.09 136 LYS B N 1
ATOM 4095 C CA . LYS B 1 136 ? -15.109 10.664 28.922 1 44.09 136 LYS B CA 1
ATOM 4096 C C . LYS B 1 136 ? -15.328 10.344 27.438 1 44.09 136 LYS B C 1
ATOM 4098 O O . LYS B 1 136 ? -14.383 10.391 26.641 1 44.09 136 LYS B O 1
ATOM 4103 N N . ASP B 1 137 ? -16.312 9.656 27.125 1 42.5 137 ASP B N 1
ATOM 4104 C CA . ASP B 1 137 ? -16.859 9.219 25.844 1 42.5 137 ASP B CA 1
ATOM 4105 C C . ASP B 1 137 ? -16.547 10.227 24.734 1 42.5 137 ASP B C 1
ATOM 4107 O O . ASP B 1 137 ? -17.172 10.195 23.672 1 42.5 137 ASP B O 1
ATOM 4111 N N . VAL B 1 138 ? -16.172 11.422 25.078 1 43.38 138 VAL B N 1
ATOM 4112 C CA . VAL B 1 138 ? -16.219 12.305 23.922 1 43.38 138 VAL B CA 1
ATOM 4113 C C . VAL B 1 138 ? -15.195 11.867 22.891 1 43.38 138 VAL B C 1
ATOM 4115 O O . VAL B 1 138 ? -14.039 12.289 22.938 1 43.38 138 VAL B O 1
ATOM 4118 N N . ILE B 1 139 ? -14.938 10.695 22.812 1 45.28 139 ILE B N 1
ATOM 4119 C CA . ILE B 1 139 ? -14.023 10.328 21.734 1 45.28 139 ILE B CA 1
ATOM 4120 C C . ILE B 1 139 ? -14.359 11.133 20.484 1 45.28 139 ILE B C 1
ATOM 4122 O O . ILE B 1 139 ? -15.406 10.914 19.859 1 45.28 139 ILE B O 1
ATOM 4126 N N . GLU B 1 140 ? -14.258 12.383 20.531 1 52.16 140 GLU B N 1
ATOM 4127 C CA . GLU B 1 140 ? -14.297 12.922 19.188 1 52.16 140 GLU B CA 1
ATOM 4128 C C . GLU B 1 140 ? -13.609 11.977 18.188 1 52.16 140 GLU B C 1
ATOM 4130 O O . GLU B 1 140 ? -12.469 11.578 18.406 1 52.16 140 GLU B O 1
ATOM 4135 N N . ASP B 1 141 ? -14.359 11.195 17.484 1 63.94 141 ASP B N 1
ATOM 4136 C CA . ASP B 1 141 ? -14.125 10.164 16.484 1 63.94 141 ASP B CA 1
ATOM 4137 C C . ASP B 1 141 ? -13.297 10.711 15.32 1 63.94 141 ASP B C 1
ATOM 4139 O O . ASP B 1 141 ? -13.727 10.648 14.164 1 63.94 141 ASP B O 1
ATOM 4143 N N . LYS B 1 142 ? -12.383 11.656 15.664 1 74.94 142 LYS B N 1
ATOM 4144 C CA . LYS B 1 142 ? -11.523 12.086 14.555 1 74.94 142 LYS B CA 1
ATOM 4145 C C . LYS B 1 142 ? -10.469 11.031 14.242 1 74.94 142 LYS B C 1
ATOM 4147 O O . LYS B 1 142 ? -9.977 10.352 15.148 1 74.94 142 LYS B O 1
ATOM 4152 N N . PRO B 1 143 ? -10.188 11.008 12.922 1 78.44 143 PRO B N 1
ATOM 4153 C CA . PRO B 1 143 ? -9.172 10.023 12.539 1 78.44 143 PRO B CA 1
ATOM 4154 C C . PRO B 1 143 ? -7.781 10.375 13.062 1 78.44 143 PRO B C 1
ATOM 4156 O O . PRO B 1 143 ? -7.496 11.547 13.328 1 78.44 143 PRO B O 1
ATOM 4159 N N . ARG B 1 144 ? -7.02 9.406 13.336 1 76.44 144 ARG B N 1
ATOM 4160 C CA . ARG B 1 144 ? -5.609 9.617 13.641 1 76.44 144 ARG B CA 1
ATOM 4161 C C . ARG B 1 144 ? -4.844 10.07 12.398 1 76.44 144 ARG B C 1
ATOM 4163 O O . ARG B 1 144 ? -5.188 9.695 11.281 1 76.44 144 ARG B O 1
ATOM 4170 N N . LEU B 1 145 ? -3.865 10.906 12.648 1 87.25 145 LEU B N 1
ATOM 4171 C CA . LEU B 1 145 ? -2.984 11.297 11.555 1 87.25 145 LEU B CA 1
ATOM 4172 C C . LEU B 1 145 ? -2.025 10.164 11.195 1 87.25 145 LEU B C 1
ATOM 4174 O O . LEU B 1 145 ? -1.497 9.484 12.078 1 87.25 145 LEU B O 1
ATOM 4178 N N . GLU B 1 146 ? -1.875 9.977 9.93 1 88.69 146 GLU B N 1
ATOM 4179 C CA . GLU B 1 146 ? -0.996 8.914 9.445 1 88.69 146 GLU B CA 1
ATOM 4180 C C . GLU B 1 146 ? 0.469 9.336 9.508 1 88.69 146 GLU B C 1
ATOM 4182 O O . GLU B 1 146 ? 0.805 10.477 9.172 1 88.69 146 GLU B O 1
ATOM 4187 N N . SER B 1 147 ? 1.313 8.438 9.977 1 88.38 147 SER B N 1
ATOM 4188 C CA . SER B 1 147 ? 2.734 8.75 10.109 1 88.38 147 SER B CA 1
ATOM 4189 C C . SER B 1 147 ? 3.564 7.984 9.078 1 88.38 147 SER B C 1
ATOM 4191 O O . SER B 1 147 ? 4.781 8.172 9 1 88.38 147 SER B O 1
ATOM 4193 N N . THR B 1 148 ? 2.975 7.09 8.305 1 89.88 148 THR B N 1
ATOM 4194 C CA . THR B 1 148 ? 3.691 6.309 7.301 1 89.88 148 THR B CA 1
ATOM 4195 C C . THR B 1 148 ? 3.119 6.559 5.906 1 89.88 148 THR B C 1
ATOM 4197 O O . THR B 1 148 ? 2.094 7.227 5.762 1 89.88 148 THR B O 1
ATOM 4200 N N . THR B 1 149 ? 3.814 5.977 4.91 1 92.25 149 THR B N 1
ATOM 4201 C CA . THR B 1 149 ? 3.361 6.141 3.535 1 92.25 149 THR B CA 1
ATOM 4202 C C . THR B 1 149 ? 2.285 5.109 3.195 1 92.25 149 THR B C 1
ATOM 4204 O O . THR B 1 149 ? 1.834 5.031 2.051 1 92.25 149 THR B O 1
ATOM 4207 N N . LEU B 1 150 ? 1.873 4.355 4.074 1 91.81 150 LEU B N 1
ATOM 4208 C CA . LEU B 1 150 ? 0.725 3.471 3.906 1 91.81 150 LEU B CA 1
ATOM 4209 C C . LEU B 1 150 ? -0.475 3.982 4.695 1 91.81 150 LEU B C 1
ATOM 4211 O O . LEU B 1 150 ? -0.454 3.986 5.93 1 91.81 150 LEU B O 1
ATOM 4215 N N . TRP B 1 151 ? -1.458 4.469 3.984 1 91.19 151 TRP B N 1
ATOM 4216 C CA . TRP B 1 151 ? -2.688 4.949 4.605 1 91.19 151 TRP B CA 1
ATOM 4217 C C . TRP B 1 151 ? -3.812 3.932 4.438 1 91.19 151 TRP B C 1
ATOM 4219 O O . TRP B 1 151 ? -4.344 3.76 3.338 1 91.19 151 TRP B O 1
ATOM 4229 N N . ASP B 1 152 ? -4.102 3.178 5.453 1 84.12 152 ASP B N 1
ATOM 4230 C CA . ASP B 1 152 ? -5.16 2.17 5.453 1 84.12 152 ASP B CA 1
ATOM 4231 C C . ASP B 1 152 ? -6.41 2.686 6.16 1 84.12 152 ASP B C 1
ATOM 4233 O O . ASP B 1 152 ? -6.402 2.893 7.375 1 84.12 152 ASP B O 1
ATOM 4237 N N . TYR B 1 153 ? -7.449 3.012 5.402 1 77.06 153 TYR B N 1
ATOM 4238 C CA . TYR B 1 153 ? -8.617 3.613 6.031 1 77.06 153 TYR B CA 1
ATOM 4239 C C . TYR B 1 153 ? -9.719 2.58 6.25 1 77.06 153 TYR B C 1
ATOM 4241 O O . TYR B 1 153 ? -9.984 1.76 5.367 1 77.06 153 TYR B O 1
ATOM 4249 N N . PRO B 1 154 ? -10.25 2.604 7.398 1 69.31 154 PRO B N 1
ATOM 4250 C CA . PRO B 1 154 ? -11.211 1.574 7.801 1 69.31 154 PRO B CA 1
ATOM 42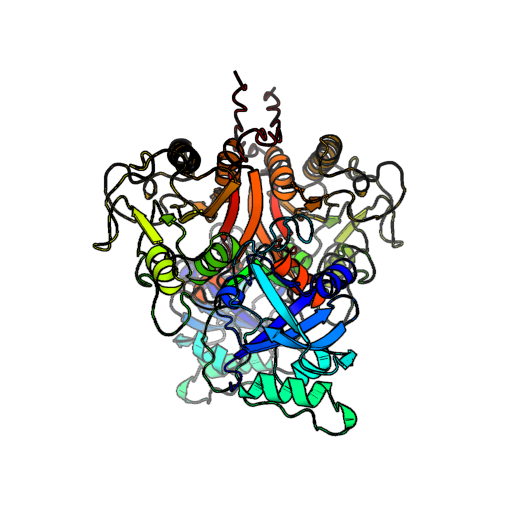51 C C . PRO B 1 154 ? -12.594 1.781 7.176 1 69.31 154 PRO B C 1
ATOM 4253 O O . PRO B 1 154 ? -13.375 0.832 7.062 1 69.31 154 PRO B O 1
ATOM 4256 N N . ARG B 1 155 ? -12.945 3.027 6.934 1 76.69 155 ARG B N 1
ATOM 4257 C CA . ARG B 1 155 ? -14.258 3.373 6.406 1 76.69 155 ARG B CA 1
ATOM 4258 C C . ARG B 1 155 ? -14.188 4.621 5.531 1 76.69 155 ARG B C 1
ATOM 4260 O O . ARG B 1 155 ? -13.164 5.309 5.504 1 76.69 155 ARG B O 1
ATOM 4267 N N . GLN B 1 156 ? -15.242 4.883 4.898 1 79.75 156 GLN B N 1
ATOM 4268 C CA . GLN B 1 156 ? -15.305 5.973 3.932 1 79.75 156 GLN B CA 1
ATOM 4269 C C . GLN B 1 156 ? -15.289 7.328 4.629 1 79.75 156 GLN B C 1
ATOM 4271 O O . GLN B 1 156 ? -14.773 8.305 4.082 1 79.75 156 GLN B O 1
ATOM 4276 N N . SER B 1 157 ? -15.898 7.363 5.762 1 84.62 157 SER B N 1
ATOM 4277 C CA . SER B 1 157 ? -16.016 8.625 6.488 1 84.62 157 SER B CA 1
ATOM 4278 C C . SER B 1 157 ? -15.648 8.445 7.961 1 84.62 157 SER B C 1
ATOM 4280 O O . SER B 1 157 ? -15.383 7.332 8.406 1 84.62 157 SER B O 1
ATOM 4282 N N . TYR B 1 158 ? -15.523 9.578 8.625 1 82.06 158 TYR B N 1
ATOM 4283 C CA . TYR B 1 158 ? -15.266 9.578 10.062 1 82.06 158 TYR B CA 1
ATOM 4284 C C . TYR B 1 158 ? -16.25 10.469 10.797 1 82.06 158 TYR B C 1
ATOM 4286 O O . TYR B 1 158 ? -16.984 11.242 10.172 1 82.06 158 TYR B O 1
ATOM 4294 N N . GLY B 1 159 ? -16.328 10.25 12.039 1 78.69 159 GLY B N 1
ATOM 4295 C CA . GLY B 1 159 ? -17.266 11.047 12.828 1 78.69 159 GLY B CA 1
ATOM 4296 C C . GLY B 1 159 ? -18.703 10.641 12.641 1 78.69 159 GLY B C 1
ATOM 4297 O O . GLY B 1 159 ? -19 9.547 12.141 1 78.69 159 GLY B O 1
ATOM 4298 N N . LYS B 1 160 ? -19.578 11.523 12.961 1 75.81 160 LYS B N 1
ATOM 4299 C CA . LYS B 1 160 ? -21 11.203 12.969 1 75.81 160 LYS B CA 1
ATOM 4300 C C . LYS B 1 160 ? -21.656 11.57 11.641 1 75.81 160 LYS B C 1
ATOM 4302 O O . LYS B 1 160 ? -22.734 11.07 11.312 1 75.81 160 LYS B O 1
ATOM 4307 N N . THR B 1 161 ? -20.984 12.398 10.914 1 81.25 161 THR B N 1
ATOM 4308 C CA . THR B 1 161 ? -21.578 12.883 9.68 1 81.25 161 THR B CA 1
ATOM 4309 C C . THR B 1 161 ? -20.891 12.281 8.469 1 81.25 161 THR B C 1
ATOM 4311 O O . THR B 1 161 ? -19.656 12.203 8.422 1 81.25 161 THR B O 1
ATOM 4314 N N . GLN B 1 162 ? -21.75 11.859 7.52 1 86.5 162 GLN B N 1
ATOM 4315 C CA . GLN B 1 162 ? -21.219 11.352 6.262 1 86.5 162 GLN B CA 1
ATOM 4316 C C . GLN B 1 162 ? -20.609 12.477 5.426 1 86.5 162 GLN B C 1
ATOM 4318 O O . GLN B 1 162 ? -21.172 13.57 5.348 1 86.5 162 GLN B O 1
ATOM 4323 N N . LYS B 1 163 ? -19.469 12.242 4.945 1 90.38 163 LYS B N 1
ATOM 4324 C CA . LYS B 1 163 ? -18.812 13.172 4.023 1 90.38 163 LYS B CA 1
ATOM 4325 C C . LYS B 1 163 ? -18.953 12.695 2.578 1 90.38 163 LYS B C 1
ATOM 4327 O O . LYS B 1 163 ? -18.625 11.555 2.266 1 90.38 163 LYS B O 1
ATOM 4332 N N . GLY B 1 164 ? -19.344 13.625 1.709 1 90.69 164 GLY B N 1
ATOM 4333 C CA . GLY B 1 164 ? -19.625 13.227 0.339 1 90.69 164 GLY B CA 1
ATOM 4334 C C . GLY B 1 164 ? -20.844 12.328 0.223 1 90.69 164 GLY B C 1
ATOM 4335 O O . GLY B 1 164 ? -21.781 12.438 1.012 1 90.69 164 GLY B O 1
ATOM 4336 N N . ASN B 1 165 ? -20.875 11.656 -0.882 1 86.69 165 ASN B N 1
ATOM 4337 C CA . ASN B 1 165 ? -21.953 10.703 -1.156 1 86.69 165 ASN B CA 1
ATOM 4338 C C . ASN B 1 165 ? -21.391 9.32 -1.49 1 86.69 165 ASN B C 1
ATOM 4340 O O . ASN B 1 165 ? -20.828 9.125 -2.562 1 86.69 165 ASN B O 1
ATOM 4344 N N . ASN B 1 166 ? -21.656 8.352 -0.628 1 79 166 ASN B N 1
ATOM 4345 C CA . ASN B 1 166 ? -21.109 7.004 -0.782 1 79 166 ASN B CA 1
ATOM 4346 C C . ASN B 1 166 ? -21.656 6.316 -2.027 1 79 166 ASN B C 1
ATOM 4348 O O . ASN B 1 166 ? -21.078 5.336 -2.506 1 79 166 ASN B O 1
ATOM 4352 N N . LYS B 1 167 ? -22.75 6.773 -2.52 1 76.94 167 LYS B N 1
ATOM 4353 C CA . LYS B 1 167 ? -23.344 6.172 -3.707 1 76.94 167 LYS B CA 1
ATOM 4354 C C . LYS B 1 167 ? -22.672 6.68 -4.98 1 76.94 167 LYS B C 1
ATOM 4356 O O . LYS B 1 167 ? -22.859 6.109 -6.059 1 76.94 167 LYS B O 1
ATOM 4361 N N . TYR B 1 168 ? -21.969 7.773 -4.746 1 81.56 168 TYR B N 1
ATOM 4362 C CA . TYR B 1 168 ? -21.219 8.305 -5.883 1 81.56 168 TYR B CA 1
ATOM 4363 C C . TYR B 1 168 ? -20.047 7.383 -6.242 1 81.56 168 TYR B C 1
ATOM 4365 O O . TYR B 1 168 ? -19.328 6.926 -5.363 1 81.56 168 TYR B O 1
ATOM 4373 N N . ALA B 1 169 ? -19.953 7.008 -7.527 1 77.31 169 ALA B N 1
ATOM 4374 C CA . ALA B 1 169 ? -18.859 6.137 -7.98 1 77.31 169 ALA B CA 1
ATOM 4375 C C . ALA B 1 169 ? -17.5 6.805 -7.797 1 77.31 169 ALA B C 1
ATOM 4377 O O . ALA B 1 169 ? -17.312 7.957 -8.195 1 77.31 169 ALA B O 1
ATOM 4378 N N . GLY B 1 170 ? -16.641 6.105 -7.102 1 77.25 170 GLY B N 1
ATOM 4379 C CA . GLY B 1 170 ? -15.273 6.605 -6.969 1 77.25 170 GLY B CA 1
ATOM 4380 C C . GLY B 1 170 ? -15.117 7.617 -5.848 1 77.25 170 GLY B C 1
ATOM 4381 O O . GLY B 1 170 ? -14.305 8.539 -5.941 1 77.25 170 GLY B O 1
ATOM 4382 N N . VAL B 1 171 ? -15.891 7.551 -4.906 1 82.56 171 VAL B N 1
ATOM 4383 C CA . VAL B 1 171 ? -15.859 8.492 -3.787 1 82.56 171 VAL B CA 1
ATOM 4384 C C . VAL B 1 171 ? -14.523 8.367 -3.057 1 82.56 171 VAL B C 1
ATOM 4386 O O . VAL B 1 171 ? -14.023 7.266 -2.84 1 82.56 171 VAL B O 1
ATOM 4389 N N . THR B 1 172 ? -13.953 9.539 -2.75 1 88.38 172 THR B N 1
ATOM 4390 C CA . THR B 1 172 ? -12.695 9.602 -2.008 1 88.38 172 THR B CA 1
ATOM 4391 C C . THR B 1 172 ? -12.938 9.383 -0.517 1 88.38 172 THR B C 1
ATOM 4393 O O . THR B 1 172 ? -13.828 10.008 0.073 1 88.38 172 THR B O 1
ATOM 4396 N N . PRO B 1 173 ? -12.172 8.539 0.084 1 88.94 173 PRO B N 1
ATOM 4397 C CA . PRO B 1 173 ? -12.289 8.438 1.54 1 88.94 173 PRO B CA 1
ATOM 4398 C C . PRO B 1 173 ? -11.961 9.75 2.248 1 88.94 173 PRO B C 1
ATOM 4400 O O . PRO B 1 173 ? -10.906 10.344 2 1 88.94 173 PRO B O 1
ATOM 4403 N N . ALA B 1 174 ? -12.812 10.141 3.152 1 92.94 174 ALA B N 1
ATOM 4404 C CA . ALA B 1 174 ? -12.656 11.414 3.854 1 92.94 174 ALA B CA 1
ATOM 4405 C C . ALA B 1 174 ? -11.352 11.453 4.637 1 92.94 174 ALA B C 1
ATOM 4407 O O . ALA B 1 174 ? -10.742 12.516 4.785 1 92.94 174 ALA B O 1
ATOM 4408 N N . PHE B 1 175 ? -10.906 10.281 5.059 1 91.25 175 PHE B N 1
ATOM 4409 C CA . PHE B 1 175 ? -9.703 10.164 5.875 1 91.25 175 PHE B CA 1
ATOM 4410 C C . PHE B 1 175 ? -8.484 10.688 5.117 1 91.25 175 PHE B C 1
ATOM 4412 O O . PHE B 1 175 ? -7.57 11.25 5.715 1 91.25 175 PHE B O 1
ATOM 4419 N N . VAL B 1 176 ? -8.492 10.477 3.852 1 94.62 176 VAL B N 1
ATOM 4420 C CA . VAL B 1 176 ? -7.363 10.906 3.031 1 94.62 176 VAL B CA 1
ATOM 4421 C C . VAL B 1 176 ? -7.289 12.43 3.016 1 94.62 176 VAL B C 1
ATOM 4423 O O . VAL B 1 176 ? -6.223 13.008 3.238 1 94.62 176 VAL B O 1
ATOM 4426 N N . ILE B 1 177 ? -8.391 13.039 2.809 1 95.94 177 ILE B N 1
ATOM 4427 C CA . ILE B 1 177 ? -8.469 14.5 2.744 1 95.94 177 ILE B CA 1
ATOM 4428 C C . ILE B 1 177 ? -8.18 15.086 4.121 1 95.94 177 ILE B C 1
ATOM 4430 O O . ILE B 1 177 ? -7.484 16.109 4.234 1 95.94 177 ILE B O 1
ATOM 4434 N N . TYR B 1 178 ? -8.711 14.422 5.184 1 93.75 178 TYR B N 1
ATOM 4435 C CA . TYR B 1 178 ? -8.469 14.852 6.555 1 93.75 178 TYR B CA 1
ATOM 4436 C C . TYR B 1 178 ? -6.969 14.93 6.84 1 93.75 178 TYR B C 1
ATOM 4438 O O . TYR B 1 178 ? -6.484 15.93 7.363 1 93.75 178 TYR B O 1
ATOM 4446 N N . ASN B 1 179 ? -6.277 13.875 6.508 1 93.75 179 ASN B N 1
ATOM 4447 C CA . ASN B 1 179 ? -4.836 13.844 6.738 1 93.75 179 ASN B CA 1
ATOM 4448 C C . ASN B 1 179 ? -4.121 14.938 5.949 1 93.75 179 ASN B C 1
ATOM 4450 O O . ASN B 1 179 ? -3.217 15.594 6.469 1 93.75 179 ASN B O 1
ATOM 4454 N N . MET B 1 180 ? -4.543 15.18 4.742 1 95.88 180 MET B N 1
ATOM 4455 C CA . MET B 1 180 ? -3.947 16.219 3.91 1 95.88 180 MET B CA 1
ATOM 4456 C C . MET B 1 180 ? -4.188 17.609 4.508 1 95.88 180 MET B C 1
ATOM 4458 O O . MET B 1 180 ? -3.258 18.406 4.641 1 95.88 180 MET B O 1
ATOM 4462 N N . VAL B 1 181 ? -5.402 17.844 4.879 1 93.94 181 VAL B N 1
ATOM 4463 C CA . VAL B 1 181 ? -5.805 19.141 5.391 1 93.94 181 VAL B CA 1
ATOM 4464 C C . VAL B 1 181 ? -5.094 19.422 6.715 1 93.94 181 VAL B C 1
ATOM 4466 O O . VAL B 1 181 ? -4.562 20.516 6.922 1 93.94 181 VAL B O 1
ATOM 4469 N N . LYS B 1 182 ? -5.023 18.469 7.547 1 90.12 182 LYS B N 1
ATOM 4470 C CA . LYS B 1 182 ? -4.438 18.641 8.867 1 90.12 182 LYS B CA 1
ATOM 4471 C C . LYS B 1 182 ? -2.926 18.828 8.781 1 90.12 182 LYS B C 1
ATOM 4473 O O . LYS B 1 182 ? -2.336 19.578 9.562 1 90.12 182 LYS B O 1
ATOM 4478 N N . ARG B 1 183 ? -2.357 18.25 7.836 1 90 183 ARG B N 1
ATOM 4479 C CA . ARG B 1 183 ? -0.9 18.25 7.762 1 90 183 ARG B CA 1
ATOM 4480 C C . ARG B 1 183 ? -0.4 19.453 6.961 1 90 183 ARG B C 1
ATOM 4482 O O . ARG B 1 183 ? 0.692 19.953 7.215 1 90 183 ARG B O 1
ATOM 4489 N N . TYR B 1 184 ? -1.227 19.938 6.016 1 93.25 184 TYR B N 1
ATOM 4490 C CA . TYR B 1 184 ? -0.616 20.828 5.039 1 93.25 184 TYR B CA 1
ATOM 4491 C C . TYR B 1 184 ? -1.367 22.156 4.965 1 93.25 184 TYR B C 1
ATOM 4493 O O . TYR B 1 184 ? -1.073 22.984 4.109 1 93.25 184 TYR B O 1
ATOM 4501 N N . THR B 1 185 ? -2.359 22.359 5.773 1 90.81 185 THR B N 1
ATOM 4502 C CA . THR B 1 185 ? -3.074 23.625 5.824 1 90.81 185 THR B CA 1
ATOM 4503 C C . THR B 1 185 ? -3.264 24.078 7.266 1 90.81 185 THR B C 1
ATOM 4505 O O . THR B 1 185 ? -2.924 23.359 8.203 1 90.81 185 THR B O 1
ATOM 4508 N N . GLU B 1 186 ? -3.723 25.312 7.383 1 83.12 186 GLU B N 1
ATOM 4509 C CA . GLU B 1 186 ? -4.137 25.922 8.641 1 83.12 186 GLU B CA 1
ATOM 4510 C C . GLU B 1 186 ? -5.605 26.328 8.602 1 83.12 186 GLU B C 1
ATOM 4512 O O . GLU B 1 186 ? -6.176 26.516 7.523 1 83.12 186 GLU B O 1
ATOM 4517 N N . PRO B 1 187 ? -6.199 26.406 9.852 1 82.62 187 PRO B N 1
ATOM 4518 C CA . PRO B 1 187 ? -7.582 26.891 9.852 1 82.62 187 PRO B CA 1
ATOM 4519 C C . PRO B 1 187 ? -7.742 28.203 9.086 1 82.62 187 PRO B C 1
ATOM 4521 O O . PRO B 1 187 ? -6.895 29.094 9.188 1 82.62 187 PRO B O 1
ATOM 4524 N N . GLY B 1 188 ? -8.766 28.203 8.234 1 87.69 188 GLY B N 1
ATOM 4525 C CA . GLY B 1 188 ? -9.031 29.406 7.449 1 87.69 188 GLY B CA 1
ATOM 4526 C C . GLY B 1 188 ? -8.414 29.359 6.062 1 87.69 188 GLY B C 1
ATOM 4527 O O . GLY B 1 188 ? -8.789 30.141 5.184 1 87.69 188 GLY B O 1
ATOM 4528 N N . ASP B 1 189 ? -7.512 28.438 5.773 1 92.94 189 ASP B N 1
ATOM 4529 C CA . ASP B 1 189 ? -6.883 28.297 4.465 1 92.94 189 ASP B CA 1
ATOM 4530 C C . ASP B 1 189 ? -7.906 27.922 3.398 1 92.94 189 ASP B C 1
ATOM 4532 O O . ASP B 1 189 ? -8.961 27.359 3.713 1 92.94 189 ASP B O 1
ATOM 4536 N N . LEU B 1 190 ? -7.559 28.266 2.182 1 97.81 190 LEU B N 1
ATOM 4537 C CA . LEU B 1 190 ? -8.422 27.969 1.048 1 97.81 190 LEU B CA 1
ATOM 4538 C C . LEU B 1 190 ? -7.965 26.719 0.325 1 97.81 190 LEU B C 1
ATOM 4540 O O . LEU B 1 190 ? -6.844 26.656 -0.187 1 97.81 190 LEU B O 1
ATOM 4544 N N . VAL B 1 191 ? -8.828 25.703 0.276 1 98.5 191 VAL B N 1
ATOM 4545 C CA . VAL B 1 191 ? -8.57 24.438 -0.401 1 98.5 191 VAL B CA 1
ATOM 4546 C C . VAL B 1 191 ? -9.367 24.359 -1.7 1 98.5 191 VAL B C 1
ATOM 4548 O O . VAL B 1 191 ? -10.547 24.734 -1.731 1 98.5 191 VAL B O 1
ATOM 4551 N N . LEU B 1 192 ? -8.688 23.953 -2.764 1 98.75 192 LEU B N 1
ATOM 4552 C CA . LEU B 1 192 ? -9.344 23.781 -4.059 1 98.75 192 LEU B CA 1
ATOM 4553 C C . LEU B 1 192 ? -9.484 22.312 -4.402 1 98.75 192 LEU B C 1
ATOM 4555 O O . LEU B 1 192 ? -8.547 21.531 -4.234 1 98.75 192 LEU B O 1
ATOM 4559 N N . ASP B 1 193 ? -10.656 21.906 -4.852 1 98.62 193 ASP B N 1
ATOM 4560 C CA . ASP B 1 193 ? -10.906 20.625 -5.516 1 98.62 193 ASP B CA 1
ATOM 4561 C C . ASP B 1 193 ? -11.508 20.844 -6.902 1 98.62 193 ASP B C 1
ATOM 4563 O O . ASP B 1 193 ? -12.695 21.141 -7.035 1 98.62 193 ASP B O 1
ATOM 4567 N N . PRO B 1 194 ? -10.695 20.703 -7.934 1 98.12 194 PRO B N 1
ATOM 4568 C CA . PRO B 1 194 ? -11.188 21 -9.281 1 98.12 194 PRO B CA 1
ATOM 4569 C C . PRO B 1 194 ? -11.984 19.844 -9.891 1 98.12 194 PRO B C 1
ATOM 4571 O O . PRO B 1 194 ? -12.508 19.969 -10.992 1 98.12 194 PRO B O 1
ATOM 4574 N N . MET B 1 195 ? -12.062 18.734 -9.219 1 96.5 195 MET B N 1
ATOM 4575 C CA . MET B 1 195 ? -12.852 17.547 -9.57 1 96.5 195 MET B CA 1
ATOM 4576 C C . MET B 1 195 ? -13.562 16.984 -8.352 1 96.5 195 MET B C 1
ATOM 4578 O O . MET B 1 195 ? -13.273 15.859 -7.93 1 96.5 195 MET B O 1
ATOM 4582 N N . ALA B 1 196 ? -14.562 17.625 -7.941 1 95.69 196 ALA B N 1
ATOM 4583 C CA . ALA B 1 196 ? -15.031 17.5 -6.566 1 95.69 196 ALA B CA 1
ATOM 4584 C C . ALA B 1 196 ? -15.992 16.328 -6.422 1 95.69 196 ALA B C 1
ATOM 4586 O O . ALA B 1 196 ? -16.266 15.875 -5.305 1 95.69 196 ALA B O 1
ATOM 4587 N N . GLY B 1 197 ? -16.562 15.852 -7.57 1 93.19 197 GLY B N 1
ATOM 4588 C CA . GLY B 1 197 ? -17.453 14.703 -7.5 1 93.19 197 GLY B CA 1
ATOM 4589 C C . GLY B 1 197 ? -18.578 14.875 -6.508 1 93.19 197 GLY B C 1
ATOM 4590 O O . GLY B 1 197 ? -19.375 15.82 -6.613 1 93.19 197 GLY B O 1
ATOM 4591 N N . SER B 1 198 ? -18.562 14.109 -5.43 1 93.12 198 SER B N 1
ATOM 4592 C CA . SER B 1 198 ? -19.672 14.117 -4.477 1 93.12 198 SER B CA 1
ATOM 4593 C C . SER B 1 198 ? -19.453 15.164 -3.387 1 93.12 198 SER B C 1
ATOM 4595 O O . SER B 1 198 ? -20.312 15.367 -2.533 1 93.12 198 SER B O 1
ATOM 4597 N N . GLY B 1 199 ? -18.281 15.789 -3.355 1 95.38 199 GLY B N 1
ATOM 4598 C CA . GLY B 1 199 ? -18.078 16.922 -2.473 1 95.38 199 GLY B CA 1
ATOM 4599 C C . GLY B 1 199 ? -17.438 16.547 -1.149 1 95.38 199 GLY B C 1
ATOM 4600 O O . GLY B 1 199 ? -17.578 17.266 -0.158 1 95.38 199 GLY B O 1
ATOM 4601 N N . THR B 1 200 ? -16.734 15.422 -1.091 1 95.62 200 THR B N 1
ATOM 4602 C CA . THR B 1 200 ? -16.078 14.977 0.137 1 95.62 200 THR B CA 1
ATOM 4603 C C . THR B 1 200 ? -15.094 16.031 0.636 1 95.62 200 THR B C 1
ATOM 4605 O O . THR B 1 200 ? -15.031 16.312 1.835 1 95.62 200 THR B O 1
ATOM 4608 N N . THR B 1 201 ? -14.359 16.672 -0.262 1 97.44 201 THR B N 1
ATOM 4609 C CA . THR B 1 201 ? -13.391 17.688 0.107 1 97.44 201 THR B CA 1
ATOM 4610 C C . THR B 1 201 ? -14.086 18.859 0.803 1 97.44 201 THR B C 1
ATOM 4612 O O . THR B 1 201 ? -13.594 19.375 1.812 1 97.44 201 THR B O 1
ATOM 4615 N N . ILE B 1 202 ? -15.195 19.281 0.318 1 96.88 202 ILE B N 1
ATOM 4616 C CA . ILE B 1 202 ? -15.953 20.375 0.888 1 96.88 202 ILE B CA 1
ATOM 4617 C C . ILE B 1 202 ? -16.344 20.047 2.326 1 96.88 202 ILE B C 1
ATOM 4619 O O . ILE B 1 202 ? -16.141 20.859 3.232 1 96.88 202 ILE B O 1
ATOM 4623 N N . ASP B 1 203 ? -16.859 18.875 2.49 1 96.31 203 ASP B N 1
ATOM 4624 C CA . ASP B 1 203 ? -17.391 18.484 3.793 1 96.31 203 ASP B CA 1
ATOM 4625 C C . ASP B 1 203 ? -16.266 18.391 4.828 1 96.31 203 ASP B C 1
ATOM 4627 O O . ASP B 1 203 ? -16.438 18.812 5.977 1 96.31 203 ASP B O 1
ATOM 4631 N N . VAL B 1 204 ? -15.148 17.812 4.453 1 95.44 204 VAL B N 1
ATOM 4632 C CA . VAL B 1 204 ? -14.008 17.703 5.363 1 95.44 204 VAL B CA 1
ATOM 4633 C C . VAL B 1 204 ? -13.516 19.109 5.727 1 95.44 204 VAL B C 1
ATOM 4635 O O . VAL B 1 204 ? -13.25 19.406 6.895 1 95.44 204 VAL B O 1
ATOM 4638 N N . CYS B 1 205 ? -13.398 20 4.734 1 95.5 205 CYS B N 1
ATOM 4639 C CA . CYS B 1 205 ? -12.914 21.359 4.969 1 95.5 205 CYS B CA 1
ATOM 4640 C C . CYS B 1 205 ? -13.852 22.109 5.902 1 95.5 205 CYS B C 1
ATOM 4642 O O . CYS B 1 205 ? -13.398 22.781 6.836 1 95.5 205 CYS B O 1
ATOM 4644 N N . LYS B 1 206 ? -15.102 21.984 5.656 1 94.38 206 LYS B N 1
ATOM 4645 C CA . LYS B 1 206 ? -16.094 22.641 6.512 1 94.38 206 LYS B CA 1
ATOM 4646 C C . LYS B 1 206 ? -15.945 22.172 7.961 1 94.38 206 LYS B C 1
ATOM 4648 O O . LYS B 1 206 ? -15.922 23 8.883 1 94.38 206 LYS B O 1
ATOM 4653 N N . GLU B 1 207 ? -15.875 20.922 8.125 1 90.75 207 GLU B N 1
ATOM 4654 C CA . GLU B 1 207 ? -15.789 20.344 9.461 1 90.75 207 GLU B CA 1
ATOM 4655 C C . GLU B 1 207 ? -14.484 20.75 10.148 1 90.75 207 GLU B C 1
ATOM 4657 O O . GLU B 1 207 ? -14.461 20.969 11.367 1 90.75 207 GLU B O 1
ATOM 4662 N N . GLU B 1 208 ? -13.422 20.844 9.352 1 89 208 GLU B N 1
ATOM 4663 C CA . GLU B 1 208 ? -12.102 21.062 9.938 1 89 208 GLU B CA 1
ATOM 4664 C C . GLU B 1 208 ? -11.711 22.531 9.891 1 89 208 GLU B C 1
ATOM 4666 O O . GLU B 1 208 ? -10.562 22.891 10.164 1 89 208 GLU B O 1
ATOM 4671 N N . GLY B 1 209 ? -12.555 23.375 9.516 1 89.88 209 GLY B N 1
ATOM 4672 C CA . GLY B 1 209 ? -12.367 24.812 9.609 1 89.88 209 GLY B CA 1
ATOM 4673 C C . GLY B 1 209 ? -11.5 25.375 8.5 1 89.88 209 GLY B C 1
ATOM 4674 O O . GLY B 1 209 ? -10.641 26.234 8.75 1 89.88 209 GLY B O 1
ATOM 4675 N N . ARG B 1 210 ? -11.641 24.844 7.328 1 92.81 210 ARG B N 1
ATOM 4676 C CA . ARG B 1 210 ? -11 25.391 6.137 1 92.81 210 ARG B CA 1
ATOM 4677 C C . ARG B 1 210 ? -12.039 25.922 5.152 1 92.81 210 ARG B C 1
ATOM 4679 O O . ARG B 1 210 ? -13.188 25.469 5.152 1 92.81 210 ARG B O 1
ATOM 4686 N N . ARG B 1 211 ? -11.641 26.938 4.402 1 96.62 211 ARG B N 1
ATOM 4687 C CA . ARG B 1 211 ? -12.445 27.328 3.25 1 96.62 211 ARG B CA 1
ATOM 4688 C C . ARG B 1 211 ? -12.211 26.391 2.07 1 96.62 211 ARG B C 1
ATOM 4690 O O . ARG B 1 211 ? -11.156 25.766 1.964 1 96.62 211 ARG B O 1
ATOM 4697 N N . CYS B 1 212 ? -13.281 26.203 1.251 1 98.06 212 CYS B N 1
ATOM 4698 C CA . CYS B 1 212 ? -13.148 25.297 0.123 1 98.06 212 CYS B CA 1
ATOM 4699 C C . CYS B 1 212 ? -13.844 25.844 -1.115 1 98.06 212 CYS B C 1
ATOM 4701 O O . CYS B 1 212 ? -14.953 26.375 -1.022 1 98.06 212 CYS B O 1
ATOM 4703 N N . ILE B 1 213 ? -13.156 25.891 -2.193 1 98.19 213 ILE B N 1
ATOM 4704 C CA . ILE B 1 213 ? -13.766 26.094 -3.506 1 98.19 213 ILE B CA 1
ATOM 4705 C C . ILE B 1 213 ? -13.688 24.812 -4.316 1 98.19 213 ILE B C 1
ATOM 4707 O O . ILE B 1 213 ? -12.625 24.188 -4.426 1 98.19 213 ILE B O 1
ATOM 4711 N N . ALA B 1 214 ? -14.797 24.375 -4.844 1 98.12 214 ALA B N 1
ATOM 4712 C CA . ALA B 1 214 ? -14.883 23.094 -5.527 1 98.12 214 ALA B CA 1
ATOM 4713 C C . ALA B 1 214 ? -15.523 23.25 -6.906 1 98.12 214 ALA B C 1
ATOM 4715 O O . ALA B 1 214 ? -16.484 24.016 -7.07 1 98.12 214 ALA B O 1
ATOM 4716 N N . TYR B 1 215 ? -14.969 22.594 -7.879 1 97 215 TYR B N 1
ATOM 4717 C CA . TYR B 1 215 ? -15.477 22.562 -9.25 1 97 215 TYR B CA 1
ATOM 4718 C C . TYR B 1 215 ? -15.688 21.125 -9.727 1 97 215 TYR B C 1
ATOM 4720 O O . TYR B 1 215 ? -15.094 20.203 -9.188 1 97 215 TYR B O 1
ATOM 4728 N N . ASP B 1 216 ? -16.5 20.922 -10.633 1 95.5 216 ASP B N 1
ATOM 4729 C CA . ASP B 1 216 ? -16.688 19.688 -11.383 1 95.5 216 ASP B CA 1
ATOM 4730 C C . ASP B 1 216 ? -17.312 19.953 -12.742 1 95.5 216 ASP B C 1
ATOM 4732 O O . ASP B 1 216 ? -18.047 20.938 -12.914 1 95.5 216 ASP B O 1
ATOM 4736 N N . ILE B 1 217 ? -16.969 19.109 -13.68 1 94.19 217 ILE B N 1
ATOM 4737 C CA . ILE B 1 217 ? -17.562 19.25 -15.008 1 94.19 217 ILE B CA 1
ATOM 4738 C C . ILE B 1 217 ? -19.062 19 -14.938 1 94.19 217 ILE B C 1
ATOM 4740 O O . ILE B 1 217 ? -19.828 19.562 -15.727 1 94.19 217 ILE B O 1
ATOM 4744 N N . SER B 1 218 ? -19.484 18.188 -13.992 1 92.12 218 SER B N 1
ATOM 4745 C CA . SER B 1 218 ? -20.875 17.875 -13.711 1 92.12 218 SER B CA 1
ATOM 4746 C C . SER B 1 218 ? -21.172 17.969 -12.219 1 92.12 218 SER B C 1
ATOM 4748 O O . SER B 1 218 ? -21.141 16.953 -11.508 1 92.12 218 SER B O 1
ATOM 4750 N N . PRO B 1 219 ? -21.562 19.156 -11.773 1 93.62 219 PRO B N 1
ATOM 4751 C CA . PRO B 1 219 ? -21.797 19.344 -10.336 1 93.62 219 PRO B CA 1
ATOM 4752 C C . PRO B 1 219 ? -22.891 18.422 -9.789 1 93.62 219 PRO B C 1
ATOM 4754 O O . PRO B 1 219 ? -23.922 18.219 -10.453 1 93.62 219 PRO B O 1
ATOM 4757 N N . THR B 1 220 ? -22.625 17.859 -8.625 1 92.44 220 THR B N 1
ATOM 4758 C CA . THR B 1 220 ? -23.578 16.969 -7.984 1 92.44 220 THR B CA 1
ATOM 4759 C C . THR B 1 220 ? -24.297 17.672 -6.844 1 92.44 220 THR B C 1
ATOM 4761 O O . THR B 1 220 ? -25.312 17.172 -6.336 1 92.44 220 THR B O 1
ATOM 4764 N N . ARG B 1 221 ? -23.766 18.859 -6.434 1 93.19 221 ARG B N 1
ATOM 4765 C CA . ARG B 1 221 ? -24.25 19.672 -5.328 1 93.19 221 ARG B CA 1
ATOM 4766 C C . ARG B 1 221 ? -24.25 21.156 -5.695 1 93.19 221 ARG B C 1
ATOM 4768 O O . ARG B 1 221 ? -23.5 21.578 -6.574 1 93.19 221 ARG B O 1
ATOM 4775 N N . PRO B 1 222 ? -25.109 21.922 -4.945 1 94.56 222 PRO B N 1
ATOM 4776 C CA . PRO B 1 222 ? -25.172 23.359 -5.242 1 94.56 222 PRO B CA 1
ATOM 4777 C C . PRO B 1 222 ? -23.859 24.078 -4.91 1 94.56 222 PRO B C 1
ATOM 4779 O O . PRO B 1 222 ? -23.562 25.109 -5.504 1 94.56 222 PRO B O 1
ATOM 4782 N N . ASP B 1 223 ? -23.078 23.578 -3.969 1 96.12 223 ASP B N 1
ATOM 4783 C CA . ASP B 1 223 ? -21.859 24.266 -3.559 1 96.12 223 ASP B CA 1
ATOM 4784 C C . ASP B 1 223 ? -20.672 23.812 -4.395 1 96.12 223 ASP B C 1
ATOM 4786 O O . ASP B 1 223 ? -19.516 24.156 -4.102 1 96.12 223 ASP B O 1
ATOM 4790 N N . ILE B 1 224 ? -20.922 23.031 -5.438 1 97 224 ILE B N 1
ATOM 4791 C CA . ILE B 1 224 ? -19.938 22.688 -6.453 1 97 224 ILE B CA 1
ATOM 4792 C C . ILE B 1 224 ? -20.234 23.453 -7.738 1 97 224 ILE B C 1
ATOM 4794 O O . ILE B 1 224 ? -21.328 23.344 -8.297 1 97 224 ILE B O 1
ATOM 4798 N N . LYS B 1 225 ? -19.312 24.25 -8.195 1 97.12 225 LYS B N 1
ATOM 4799 C CA . LYS B 1 225 ? -19.484 25.047 -9.406 1 97.12 225 LYS B CA 1
ATOM 4800 C C . LYS B 1 225 ? -19.094 24.25 -10.648 1 97.12 225 LYS B C 1
ATOM 4802 O O . LYS B 1 225 ? -18.094 23.516 -10.633 1 97.12 225 LYS B O 1
ATOM 4807 N N . GLN B 1 226 ? -19.844 24.375 -11.688 1 96.38 226 GLN B N 1
ATOM 4808 C CA . GLN B 1 226 ? -19.516 23.703 -12.938 1 96.38 226 GLN B CA 1
ATOM 4809 C C . GLN B 1 226 ? -18.297 24.344 -13.602 1 96.38 226 GLN B C 1
ATOM 4811 O O . GLN B 1 226 ? -18.266 25.562 -13.805 1 96.38 226 GLN B O 1
ATOM 4816 N N . ASN B 1 227 ? -17.281 23.609 -13.898 1 96.44 227 ASN B N 1
ATOM 4817 C CA . ASN B 1 227 ? -16.094 24.094 -14.578 1 96.44 227 ASN B CA 1
ATOM 4818 C C . ASN B 1 227 ? -15.234 22.938 -15.094 1 96.44 227 ASN B C 1
ATOM 4820 O O . ASN B 1 227 ? -15.297 21.828 -14.562 1 96.44 227 ASN B O 1
ATOM 4824 N N . ASP B 1 228 ? -14.562 23.203 -16.203 1 96.06 228 ASP B N 1
ATOM 4825 C CA . ASP B 1 228 ? -13.531 22.312 -16.719 1 96.06 228 ASP B CA 1
ATOM 4826 C C . ASP B 1 228 ? -12.211 22.531 -15.984 1 96.06 228 ASP B C 1
ATOM 4828 O O . ASP B 1 228 ? -11.68 23.641 -15.969 1 96.06 228 ASP B O 1
ATOM 4832 N N . ALA B 1 229 ? -11.656 21.438 -15.383 1 96.88 229 ALA B N 1
ATOM 4833 C CA . ALA B 1 229 ? -10.461 21.531 -14.555 1 96.88 229 ALA B CA 1
ATOM 4834 C C . ALA B 1 229 ? -9.258 21.984 -15.383 1 96.88 229 ALA B C 1
ATOM 4836 O O . ALA B 1 229 ? -8.234 22.406 -14.828 1 96.88 229 ALA B O 1
ATOM 4837 N N . ARG B 1 230 ? -9.305 21.938 -16.703 1 96.69 230 ARG B N 1
ATOM 4838 C CA . ARG B 1 230 ? -8.219 22.344 -17.594 1 96.69 230 ARG B CA 1
ATOM 4839 C C . ARG B 1 230 ? -8.109 23.859 -17.688 1 96.69 230 ARG B C 1
ATOM 4841 O O . ARG B 1 230 ? -7.125 24.391 -18.188 1 96.69 230 ARG B O 1
ATOM 4848 N N . LYS B 1 231 ? -9.102 24.5 -17.188 1 96.94 231 LYS B N 1
ATOM 4849 C CA . LYS B 1 231 ? -9.125 25.969 -17.109 1 96.94 231 LYS B CA 1
ATOM 4850 C C . LYS B 1 231 ? -9.82 26.438 -15.828 1 96.94 231 LYS B C 1
ATOM 4852 O O . LYS B 1 231 ? -11.016 26.734 -15.844 1 96.94 231 LYS B O 1
ATOM 4857 N N . ILE B 1 232 ? -9.102 26.609 -14.82 1 97.31 232 ILE B N 1
ATOM 4858 C CA . ILE B 1 232 ? -9.656 26.938 -13.508 1 97.31 232 ILE B CA 1
ATOM 4859 C C . ILE B 1 232 ? -9.828 28.453 -13.383 1 97.31 232 ILE B C 1
ATOM 4861 O O . ILE B 1 232 ? -8.875 29.203 -13.539 1 97.31 232 ILE B O 1
ATOM 4865 N N . PRO B 1 233 ? -10.984 28.922 -13.07 1 97.81 233 PRO B N 1
ATOM 4866 C CA . PRO B 1 233 ? -11.266 30.359 -13.016 1 97.81 233 PRO B CA 1
ATOM 4867 C C . PRO B 1 233 ? -10.852 30.984 -11.688 1 97.81 233 PRO B C 1
ATOM 4869 O O . PRO B 1 233 ? -11.672 31.594 -11.008 1 97.81 233 PRO B O 1
ATOM 4872 N N . LEU B 1 234 ? -9.672 30.859 -11.312 1 98.06 234 LEU B N 1
ATOM 4873 C CA . LEU B 1 234 ? -9.078 31.453 -10.117 1 98.06 234 LEU B CA 1
ATOM 4874 C C . LEU B 1 234 ? -7.789 32.219 -10.461 1 98.06 234 LEU B C 1
ATOM 4876 O O . LEU B 1 234 ? -7.133 31.891 -11.453 1 98.06 234 LEU B O 1
ATOM 4880 N N . ALA B 1 235 ? -7.477 33.219 -9.688 1 97.94 235 ALA B N 1
ATOM 4881 C CA . ALA B 1 235 ? -6.258 33.969 -9.891 1 97.94 235 ALA B CA 1
ATOM 4882 C C . ALA B 1 235 ? -5.016 33.125 -9.609 1 97.94 235 ALA B C 1
ATOM 4884 O O . ALA B 1 235 ? -5.098 32.125 -8.922 1 97.94 235 ALA B O 1
ATOM 4885 N N . ASP B 1 236 ? -3.881 33.562 -10.211 1 97.88 236 ASP B N 1
ATOM 4886 C CA . ASP B 1 236 ? -2.604 32.906 -9.93 1 97.88 236 ASP B CA 1
ATOM 4887 C C . ASP B 1 236 ? -2.301 32.906 -8.438 1 97.88 236 ASP B C 1
ATOM 4889 O O . ASP B 1 236 ? -2.57 33.875 -7.746 1 97.88 236 ASP B O 1
ATOM 4893 N N . GLU B 1 237 ? -1.754 31.766 -7.941 1 97.56 237 GLU B N 1
ATOM 4894 C CA . GLU B 1 237 ? -1.224 31.656 -6.586 1 97.56 237 GLU B CA 1
ATOM 4895 C C . GLU B 1 237 ? -2.242 32.156 -5.555 1 97.56 237 GLU B C 1
ATOM 4897 O O . GLU B 1 237 ? -1.923 32.969 -4.699 1 97.56 237 GLU B O 1
ATOM 4902 N N . SER B 1 238 ? -3.469 31.609 -5.625 1 98 238 SER B N 1
ATOM 4903 C CA . SER B 1 238 ? -4.562 32.094 -4.801 1 98 238 SER B CA 1
ATOM 4904 C C . SER B 1 238 ? -5.023 31.062 -3.799 1 98 238 SER B C 1
ATOM 4906 O O . SER B 1 238 ? -5.781 31.359 -2.875 1 98 238 SER B O 1
ATOM 4908 N N . VAL B 1 239 ? -4.598 29.797 -3.936 1 98.12 239 VAL B N 1
ATOM 4909 C CA . VAL B 1 239 ? -5.125 28.766 -3.055 1 98.12 239 VAL B CA 1
ATOM 4910 C C . VAL B 1 239 ? -3.998 28.188 -2.205 1 98.12 239 VAL B C 1
ATOM 4912 O O . VAL B 1 239 ? -2.828 28.234 -2.592 1 98.12 239 VAL B O 1
ATOM 4915 N N . ASP B 1 240 ? -4.379 27.562 -1.059 1 96.94 240 ASP B N 1
ATOM 4916 C CA . ASP B 1 240 ? -3.408 27.141 -0.057 1 96.94 240 ASP B CA 1
ATOM 4917 C C . ASP B 1 240 ? -3.154 25.641 -0.151 1 96.94 240 ASP B C 1
ATOM 4919 O O . ASP B 1 240 ? -2.178 25.125 0.406 1 96.94 240 ASP B O 1
ATOM 4923 N N . MET B 1 241 ? -3.953 24.906 -0.822 1 98.44 241 MET B N 1
ATOM 4924 C CA . MET B 1 241 ? -3.807 23.469 -1.07 1 98.44 241 MET B CA 1
ATOM 4925 C C . MET B 1 241 ? -4.766 23.016 -2.164 1 98.44 241 MET B C 1
ATOM 4927 O O . MET B 1 241 ? -5.844 23.578 -2.332 1 98.44 241 MET B O 1
ATOM 4931 N N . ILE B 1 242 ? -4.352 22.062 -2.889 1 98.88 242 ILE B N 1
ATOM 4932 C CA . ILE B 1 242 ? -5.219 21.438 -3.881 1 98.88 242 ILE B CA 1
ATOM 4933 C C . ILE B 1 242 ? -5.316 19.938 -3.609 1 98.88 242 ILE B C 1
ATOM 4935 O O . ILE B 1 242 ? -4.32 19.281 -3.283 1 98.88 242 ILE B O 1
ATOM 4939 N N . PHE B 1 243 ? -6.469 19.391 -3.623 1 98.62 243 PHE B N 1
ATOM 4940 C CA . PHE B 1 243 ? -6.68 17.953 -3.623 1 98.62 243 PHE B CA 1
ATOM 4941 C C . PHE B 1 243 ? -7.48 17.516 -4.848 1 98.62 243 PHE B C 1
ATOM 4943 O O . PHE B 1 243 ? -8.492 18.141 -5.18 1 98.62 243 PHE B O 1
ATOM 4950 N N . ILE B 1 244 ? -7.004 16.5 -5.492 1 97.44 244 ILE B N 1
ATOM 4951 C CA . ILE B 1 244 ? -7.664 16.031 -6.703 1 97.44 244 ILE B CA 1
ATOM 4952 C C . ILE B 1 244 ? -7.754 14.5 -6.676 1 97.44 244 ILE B C 1
ATOM 4954 O O . ILE B 1 244 ? -6.785 13.82 -6.328 1 97.44 244 ILE B O 1
ATOM 4958 N N . ASP B 1 245 ? -8.891 13.961 -6.859 1 95.62 245 ASP B N 1
ATOM 4959 C CA . ASP B 1 245 ? -9.133 12.562 -7.203 1 95.62 245 ASP B CA 1
ATOM 4960 C C . ASP B 1 245 ? -9.602 12.43 -8.648 1 95.62 245 ASP B C 1
ATOM 4962 O O . ASP B 1 245 ? -10.805 12.398 -8.922 1 95.62 245 ASP B O 1
ATOM 4966 N N . SER B 1 246 ? -8.648 12.375 -9.555 1 93.38 246 SER B N 1
ATOM 4967 C CA . SER B 1 246 ? -8.977 12.43 -10.977 1 93.38 246 SER B CA 1
ATOM 4968 C C . SER B 1 246 ? -9.461 11.086 -11.492 1 93.38 246 SER B C 1
ATOM 4970 O O . SER B 1 246 ? -9.234 10.055 -10.852 1 93.38 246 SER B O 1
ATOM 4972 N N . PRO B 1 247 ? -10.164 11.133 -12.594 1 86.25 247 PRO B N 1
ATOM 4973 C CA . PRO B 1 247 ? -10.492 9.852 -13.234 1 86.25 247 PRO B CA 1
ATOM 4974 C C . PRO B 1 247 ? -9.25 9.086 -13.68 1 86.25 247 PRO B C 1
ATOM 4976 O O . PRO B 1 247 ? -8.211 9.688 -13.961 1 86.25 247 PRO B O 1
ATOM 4979 N N . TYR B 1 248 ? -9.281 7.789 -13.633 1 75.19 248 TYR B N 1
ATOM 4980 C CA . TYR B 1 248 ? -8.148 6.996 -14.109 1 75.19 248 TYR B CA 1
ATOM 4981 C C . TYR B 1 248 ? -8.531 6.188 -15.344 1 75.19 248 TYR B C 1
ATOM 4983 O O . TYR B 1 248 ? -8.273 4.98 -15.406 1 75.19 248 TYR B O 1
ATOM 4991 N N . GLY B 1 249 ? -9.148 6.863 -16.203 1 72.75 249 GLY B N 1
ATOM 4992 C CA . GLY B 1 249 ? -9.555 6.32 -17.484 1 72.75 249 GLY B CA 1
ATOM 4993 C C . GLY B 1 249 ? -11.062 6.293 -17.672 1 72.75 249 GLY B C 1
ATOM 4994 O O . GLY B 1 249 ? -11.773 7.148 -17.141 1 72.75 249 GLY B O 1
ATOM 4995 N N . ASP B 1 250 ? -11.398 5.414 -18.531 1 72.19 250 ASP B N 1
ATOM 4996 C CA . ASP B 1 250 ? -12.82 5.363 -18.891 1 72.19 250 ASP B CA 1
ATOM 4997 C C . ASP B 1 250 ? -13.523 4.215 -18.172 1 72.19 250 ASP B C 1
ATOM 4999 O O . ASP B 1 250 ? -14.586 3.77 -18.594 1 72.19 250 ASP B O 1
ATOM 5003 N N . ASN B 1 251 ? -12.922 3.783 -17.094 1 66.19 251 ASN B N 1
ATOM 5004 C CA . ASN B 1 251 ? -13.461 2.633 -16.375 1 66.19 251 ASN B CA 1
ATOM 5005 C C . ASN B 1 251 ? -14.742 2.994 -15.633 1 66.19 251 ASN B C 1
ATOM 5007 O O . ASN B 1 251 ? -15.547 2.119 -15.312 1 66.19 251 ASN B O 1
ATOM 5011 N N . ILE B 1 252 ? -14.805 4.219 -15.281 1 66.12 252 ILE B N 1
ATOM 5012 C CA . ILE B 1 252 ? -15.992 4.711 -14.594 1 66.12 252 ILE B CA 1
ATOM 5013 C C . ILE B 1 252 ? -16.75 5.688 -15.492 1 66.12 252 ILE B C 1
ATOM 5015 O O . ILE B 1 252 ? -16.141 6.551 -16.125 1 66.12 252 ILE B O 1
ATOM 5019 N N . ASP B 1 253 ? -17.984 5.379 -15.633 1 68.81 253 ASP B N 1
ATOM 5020 C CA . ASP B 1 253 ? -18.812 6.297 -16.406 1 68.81 253 ASP B CA 1
ATOM 5021 C C . ASP B 1 253 ? -19.359 7.418 -15.531 1 68.81 253 ASP B C 1
ATOM 5023 O O . ASP B 1 253 ? -20.406 7.27 -14.906 1 68.81 253 ASP B O 1
ATOM 5027 N N . TYR B 1 254 ? -18.703 8.5 -15.516 1 68.06 254 TYR B N 1
ATOM 5028 C CA . TYR B 1 254 ? -19.094 9.609 -14.648 1 68.06 254 TYR B CA 1
ATOM 5029 C C . TYR B 1 254 ? -20.234 10.398 -15.258 1 68.06 254 TYR B C 1
ATOM 5031 O O . TYR B 1 254 ? -21.234 10.68 -14.594 1 68.06 254 TYR B O 1
ATOM 5039 N N . ASN B 1 255 ? -20.094 10.883 -16.422 1 72.69 255 ASN B N 1
ATOM 5040 C CA . ASN B 1 255 ? -21.094 11.672 -17.125 1 72.69 255 ASN B CA 1
ATOM 5041 C C . ASN B 1 255 ? -20.766 11.805 -18.609 1 72.69 255 ASN B C 1
ATOM 5043 O O . ASN B 1 255 ? -19.688 11.383 -19.047 1 72.69 255 ASN B O 1
ATOM 5047 N N . ASP B 1 256 ? -21.75 12.344 -19.375 1 77 256 ASP B N 1
ATOM 5048 C CA . ASP B 1 256 ? -21.594 12.43 -20.828 1 77 256 ASP B CA 1
ATOM 5049 C C . ASP B 1 256 ? -21.266 13.859 -21.266 1 77 256 ASP B C 1
ATOM 5051 O O . ASP B 1 256 ? -21.484 14.227 -22.422 1 77 256 ASP B O 1
ATOM 5055 N N . LYS B 1 257 ? -20.859 14.664 -20.375 1 80.75 257 LYS B N 1
ATOM 5056 C CA . LYS B 1 257 ? -20.531 16.031 -20.734 1 80.75 257 LYS B CA 1
ATOM 5057 C C . LYS B 1 257 ? -19.312 16.094 -21.641 1 80.75 257 LYS B C 1
ATOM 5059 O O . LYS B 1 257 ? -18.344 15.344 -21.453 1 80.75 257 LYS B O 1
ATOM 5064 N N . PRO B 1 258 ? -19.438 17.062 -22.625 1 76.56 258 PRO B N 1
ATOM 5065 C CA . PRO B 1 258 ? -18.25 17.25 -23.469 1 76.56 258 PRO B CA 1
ATOM 5066 C C . PRO B 1 258 ? -17.031 17.703 -22.656 1 76.56 258 PRO B C 1
ATOM 5068 O O . PRO B 1 258 ? -17.156 18.469 -21.703 1 76.56 258 PRO B O 1
ATOM 5071 N N . GLY B 1 259 ? -15.906 17.062 -22.906 1 79.38 259 GLY B N 1
ATOM 5072 C CA . GLY B 1 259 ? -14.688 17.453 -22.219 1 79.38 259 GLY B CA 1
ATOM 5073 C C . GLY B 1 259 ? -14.398 16.594 -21 1 79.38 259 GLY B C 1
ATOM 5074 O O . GLY B 1 259 ? -13.383 16.781 -20.328 1 79.38 259 GLY B O 1
ATOM 5075 N N . ASN B 1 260 ? -15.289 15.734 -20.766 1 84.06 260 ASN B N 1
ATOM 5076 C CA . ASN B 1 260 ? -15.094 14.844 -19.625 1 84.06 260 ASN B CA 1
ATOM 5077 C C . ASN B 1 260 ? -13.859 13.969 -19.812 1 84.06 260 ASN B C 1
ATOM 5079 O O . ASN B 1 260 ? -13.859 13.039 -20.609 1 84.06 260 ASN B O 1
ATOM 5083 N N . ILE B 1 261 ? -12.883 14.258 -19 1 87.44 261 ILE B N 1
ATOM 5084 C CA . ILE B 1 261 ? -11.617 13.539 -19.078 1 87.44 261 ILE B CA 1
ATOM 5085 C C . ILE B 1 261 ? -11.844 12.062 -18.766 1 87.44 261 ILE B C 1
ATOM 5087 O O . ILE B 1 261 ? -11.133 11.195 -19.281 1 87.44 261 ILE B O 1
ATOM 5091 N N . GLY B 1 262 ? -12.867 11.766 -17.922 1 85.06 262 GLY B N 1
ATOM 5092 C CA . GLY B 1 262 ? -13.188 10.398 -17.547 1 85.06 262 GLY B CA 1
ATOM 5093 C C . GLY B 1 262 ? -13.648 9.547 -18.703 1 85.06 262 GLY B C 1
ATOM 5094 O O . GLY B 1 262 ? -13.75 8.328 -18.594 1 85.06 262 GLY B O 1
ATOM 5095 N N . LYS B 1 263 ? -13.852 10.109 -19.844 1 83.5 263 LYS B N 1
ATOM 5096 C CA . LYS B 1 263 ? -14.281 9.367 -21.031 1 83.5 263 LYS B CA 1
ATOM 5097 C C . LYS B 1 263 ? -13.094 9.023 -21.922 1 83.5 263 LYS B C 1
ATOM 5099 O O . LYS B 1 263 ? -13.227 8.266 -22.875 1 83.5 263 LYS B O 1
ATOM 5104 N N . LEU B 1 264 ? -12.023 9.586 -21.578 1 85.31 264 LEU B N 1
ATOM 5105 C CA . LEU B 1 264 ? -10.812 9.297 -22.328 1 85.31 264 LEU B CA 1
ATOM 5106 C C . LEU B 1 264 ? -10.148 8.023 -21.812 1 85.31 264 LEU B C 1
ATOM 5108 O O . LEU B 1 264 ? -10.078 7.801 -20.609 1 85.31 264 LEU B O 1
ATOM 5112 N N . SER B 1 265 ? -9.688 7.262 -22.797 1 81.62 265 SER B N 1
ATOM 5113 C CA . SER B 1 265 ? -9.008 6.027 -22.422 1 81.62 265 SER B CA 1
ATOM 5114 C C . SER B 1 265 ? -7.621 6.316 -21.844 1 81.62 265 SER B C 1
ATOM 5116 O O . SER B 1 265 ? -6.863 7.109 -22.406 1 81.62 265 SER B O 1
ATOM 5118 N N . ALA B 1 266 ? -7.277 5.602 -20.734 1 83 266 ALA B N 1
ATOM 5119 C CA . ALA B 1 266 ? -5.977 5.762 -20.094 1 83 266 ALA B CA 1
ATOM 5120 C C . ALA B 1 266 ? -4.867 5.152 -20.938 1 83 266 ALA B C 1
ATOM 5122 O O . ALA B 1 266 ? -3.684 5.293 -20.625 1 83 266 ALA B O 1
ATOM 5123 N N . GLU B 1 267 ? -5.238 4.555 -21.953 1 82.06 267 GLU B N 1
ATOM 5124 C CA . GLU B 1 267 ? -4.254 3.963 -22.859 1 82.06 267 GLU B CA 1
ATOM 5125 C C . GLU B 1 267 ? -3.814 4.961 -23.922 1 82.06 267 GLU B C 1
ATOM 5127 O O . GLU B 1 267 ? -2.895 4.684 -24.703 1 82.06 267 GLU B O 1
ATOM 5132 N N . THR B 1 268 ? -4.41 6.137 -23.906 1 83.06 268 THR B N 1
ATOM 5133 C CA . THR B 1 268 ? -4.156 7.09 -24.984 1 83.06 268 THR B CA 1
ATOM 5134 C C . THR B 1 268 ? -3.354 8.281 -24.469 1 83.06 268 THR B C 1
ATOM 5136 O O . THR B 1 268 ? -3.459 8.648 -23.297 1 83.06 268 THR B O 1
ATOM 5139 N N . ASP B 1 269 ? -2.717 8.875 -25.391 1 89.38 269 ASP B N 1
ATOM 5140 C CA . ASP B 1 269 ? -1.975 10.094 -25.062 1 89.38 269 ASP B CA 1
ATOM 5141 C C . ASP B 1 269 ? -2.92 11.242 -24.734 1 89.38 269 ASP B C 1
ATOM 5143 O O . ASP B 1 269 ? -2.578 12.133 -23.953 1 89.38 269 ASP B O 1
ATOM 5147 N N . GLU B 1 270 ? -4.055 11.242 -25.375 1 90.06 270 GLU B N 1
ATOM 5148 C CA . GLU B 1 270 ? -5.039 12.305 -25.156 1 90.06 270 GLU B CA 1
ATOM 5149 C C . GLU B 1 270 ? -5.418 12.414 -23.688 1 90.06 270 GLU B C 1
ATOM 5151 O O . GLU B 1 270 ? -5.605 13.516 -23.172 1 90.06 270 GLU B O 1
ATOM 5156 N N . PHE B 1 271 ? -5.555 11.266 -23.094 1 91.19 271 PHE B N 1
ATOM 5157 C CA . PHE B 1 271 ? -5.879 11.227 -21.672 1 91.19 271 PHE B CA 1
ATOM 5158 C C . PHE B 1 271 ? -4.816 11.953 -20.859 1 91.19 271 PHE B C 1
ATOM 5160 O O . PHE B 1 271 ? -5.137 12.828 -20.047 1 91.19 271 PHE B O 1
ATOM 5167 N N . TYR B 1 272 ? -3.617 11.703 -21.078 1 92.56 272 TYR B N 1
ATOM 5168 C CA . TYR B 1 272 ? -2.52 12.258 -20.297 1 92.56 272 TYR B CA 1
ATOM 5169 C C . TYR B 1 272 ? -2.277 13.719 -20.656 1 92.56 272 TYR B C 1
ATOM 5171 O O . TYR B 1 272 ? -1.876 14.523 -19.812 1 92.56 272 TYR B O 1
ATOM 5179 N N . LYS B 1 273 ? -2.549 14.07 -21.906 1 93.75 273 LYS B N 1
ATOM 5180 C CA . LYS B 1 273 ? -2.477 15.469 -22.312 1 93.75 273 LYS B CA 1
ATOM 5181 C C . LYS B 1 273 ? -3.514 16.312 -21.562 1 93.75 273 LYS B C 1
ATOM 5183 O O . LYS B 1 273 ? -3.225 17.422 -21.141 1 93.75 273 LYS B O 1
ATOM 5188 N N . ALA B 1 274 ? -4.66 15.75 -21.5 1 94.81 274 ALA B N 1
ATOM 5189 C CA . ALA B 1 274 ? -5.715 16.438 -20.75 1 94.81 274 ALA B CA 1
ATOM 5190 C C . ALA B 1 274 ? -5.316 16.625 -19.297 1 94.81 274 ALA B C 1
ATOM 5192 O O . ALA B 1 274 ? -5.496 17.719 -18.734 1 94.81 274 ALA B O 1
ATOM 5193 N N . LEU B 1 275 ? -4.805 15.602 -18.672 1 96 275 LEU B N 1
ATOM 5194 C CA . LEU B 1 275 ? -4.387 15.695 -17.266 1 96 275 LEU B CA 1
ATOM 5195 C C . LEU B 1 275 ? -3.225 16.672 -17.125 1 96 275 LEU B C 1
ATOM 5197 O O . LEU B 1 275 ? -3.115 17.359 -16.094 1 96 275 LEU B O 1
ATOM 5201 N N . ASP B 1 276 ? -2.369 16.703 -18.094 1 96.44 276 ASP B N 1
ATOM 5202 C CA . ASP B 1 276 ? -1.248 17.625 -18.078 1 96.44 276 ASP B CA 1
ATOM 5203 C C . ASP B 1 276 ? -1.739 19.078 -18.016 1 96.44 276 ASP B C 1
ATOM 5205 O O . ASP B 1 276 ? -1.17 19.891 -17.297 1 96.44 276 ASP B O 1
ATOM 5209 N N . MET B 1 277 ? -2.738 19.375 -18.766 1 97.25 277 MET B N 1
ATOM 5210 C CA . MET B 1 277 ? -3.338 20.703 -18.719 1 97.25 277 MET B CA 1
ATOM 5211 C C . MET B 1 277 ? -3.867 21.016 -17.328 1 97.25 277 MET B C 1
ATOM 5213 O O . MET B 1 277 ? -3.725 22.125 -16.844 1 97.25 277 MET B O 1
ATOM 5217 N N . VAL B 1 278 ? -4.477 20.047 -16.719 1 98 278 VAL B N 1
ATOM 5218 C CA . VAL B 1 278 ? -4.996 20.203 -15.359 1 98 278 VAL B CA 1
ATOM 5219 C C . VAL B 1 278 ? -3.842 20.469 -14.391 1 98 278 VAL B C 1
ATOM 5221 O O . VAL B 1 278 ? -3.941 21.328 -13.516 1 98 278 VAL B O 1
ATOM 5224 N N . MET B 1 279 ? -2.775 19.688 -14.539 1 98.31 279 MET B N 1
ATOM 5225 C CA . MET B 1 279 ? -1.601 19.859 -13.695 1 98.31 279 MET B CA 1
ATOM 5226 C C . MET B 1 279 ? -1.044 21.281 -13.805 1 98.31 279 MET B C 1
ATOM 5228 O O . MET B 1 279 ? -0.684 21.891 -12.805 1 98.31 279 MET B O 1
ATOM 5232 N N . ALA B 1 280 ? -0.966 21.766 -15.008 1 97.94 280 ALA B N 1
ATOM 5233 C CA . ALA B 1 280 ? -0.477 23.109 -15.25 1 97.94 280 ALA B CA 1
ATOM 5234 C C . ALA B 1 280 ? -1.36 24.141 -14.555 1 97.94 280 ALA B C 1
ATOM 5236 O O . ALA B 1 280 ? -0.858 25.109 -13.977 1 97.94 280 ALA B O 1
ATOM 5237 N N . GLU B 1 281 ? -2.623 23.984 -14.633 1 98.44 281 GLU B N 1
ATOM 5238 C CA . GLU B 1 281 ? -3.566 24.891 -13.977 1 98.44 281 GLU B CA 1
ATOM 5239 C C . GLU B 1 281 ? -3.428 24.828 -12.461 1 98.44 281 GLU B C 1
ATOM 5241 O O . GLU B 1 281 ? -3.502 25.859 -11.781 1 98.44 281 GLU B O 1
ATOM 5246 N N . CYS B 1 282 ? -3.309 23.625 -11.953 1 98.56 282 CYS B N 1
ATOM 5247 C CA . CYS B 1 282 ? -3.092 23.469 -10.516 1 98.56 282 CYS B CA 1
ATOM 5248 C C . CYS B 1 282 ? -1.84 24.219 -10.07 1 98.56 282 CYS B C 1
ATOM 5250 O O . CYS B 1 282 ? -1.845 24.891 -9.031 1 98.56 282 CYS B O 1
ATOM 5252 N N . HIS B 1 283 ? -0.795 24.031 -10.883 1 98.44 283 HIS B N 1
ATOM 5253 C CA . HIS B 1 283 ? 0.435 24.766 -10.578 1 98.44 283 HIS B CA 1
ATOM 5254 C C . HIS B 1 283 ? 0.203 26.266 -10.578 1 98.44 283 HIS B C 1
ATOM 5256 O O . HIS B 1 283 ? 0.709 26.969 -9.703 1 98.44 283 HIS B O 1
ATOM 5262 N N . ARG B 1 284 ? -0.52 26.766 -11.523 1 98.31 284 ARG B N 1
ATOM 5263 C CA . ARG B 1 284 ? -0.779 28.203 -11.664 1 98.31 284 ARG B CA 1
ATOM 5264 C C . ARG B 1 284 ? -1.507 28.75 -10.445 1 98.31 284 ARG B C 1
ATOM 5266 O O . ARG B 1 284 ? -1.115 29.781 -9.891 1 98.31 284 ARG B O 1
ATOM 5273 N N . VAL B 1 285 ? -2.484 28.109 -9.922 1 98.5 285 VAL B N 1
ATOM 5274 C CA . VAL B 1 285 ? -3.381 28.672 -8.922 1 98.5 285 VAL B CA 1
ATOM 5275 C C . VAL B 1 285 ? -2.834 28.391 -7.523 1 98.5 285 VAL B C 1
ATOM 5277 O O . VAL B 1 285 ? -3.203 29.078 -6.562 1 98.5 285 VAL B O 1
ATOM 5280 N N . LEU B 1 286 ? -2.018 27.344 -7.363 1 98.56 286 LEU B N 1
ATOM 5281 C CA . LEU B 1 286 ? -1.451 26.984 -6.066 1 98.56 286 LEU B CA 1
ATOM 5282 C C . LEU B 1 286 ? -0.379 27.984 -5.648 1 98.56 286 LEU B C 1
ATOM 5284 O O . LEU B 1 286 ? 0.46 28.391 -6.461 1 98.56 286 LEU B O 1
ATOM 5288 N N . LYS B 1 287 ? -0.439 28.5 -4.387 1 97.19 287 LYS B N 1
ATOM 5289 C CA . LYS B 1 287 ? 0.599 29.375 -3.863 1 97.19 287 LYS B CA 1
ATOM 5290 C C . LYS B 1 287 ? 1.948 28.672 -3.807 1 97.19 287 LYS B C 1
ATOM 5292 O O . LYS B 1 287 ? 2.01 27.469 -3.547 1 97.19 287 LYS B O 1
ATOM 5297 N N . PRO B 1 288 ? 3.074 29.438 -4.039 1 96.12 288 PRO B N 1
ATOM 5298 C CA . PRO B 1 288 ? 4.395 28.828 -3.891 1 96.12 288 PRO B CA 1
ATOM 5299 C C . PRO B 1 288 ? 4.605 28.203 -2.518 1 96.12 288 PRO B C 1
ATOM 5301 O O . PRO B 1 288 ? 4.176 28.75 -1.505 1 96.12 288 PRO B O 1
ATOM 5304 N N . GLY B 1 289 ? 5.215 27 -2.514 1 94.5 289 GLY B N 1
ATOM 5305 C CA . GLY B 1 289 ? 5.512 26.312 -1.27 1 94.5 289 GLY B CA 1
ATOM 5306 C C . GLY B 1 289 ? 4.355 25.469 -0.764 1 94.5 289 GLY B C 1
ATOM 5307 O O . GLY B 1 289 ? 4.527 24.656 0.149 1 94.5 289 GLY B O 1
ATOM 5308 N N . LYS B 1 290 ? 3.182 25.625 -1.345 1 96.94 290 LYS B N 1
ATOM 5309 C CA . LYS B 1 290 ? 2.004 24.875 -0.91 1 96.94 290 LYS B CA 1
ATOM 5310 C C . LYS B 1 290 ? 1.898 23.547 -1.642 1 96.94 290 LYS B C 1
ATOM 5312 O O . LYS B 1 290 ? 2.684 23.266 -2.549 1 96.94 290 LYS B O 1
ATOM 5317 N N . VAL B 1 291 ? 0.936 22.734 -1.191 1 97.44 291 VAL B N 1
ATOM 5318 C CA . VAL B 1 291 ? 0.999 21.328 -1.601 1 97.44 291 VAL B CA 1
ATOM 5319 C C . VAL B 1 291 ? -0.254 20.969 -2.395 1 97.44 291 VAL B C 1
ATOM 5321 O O . VAL B 1 291 ? -1.319 21.562 -2.188 1 97.44 291 VAL B O 1
ATOM 5324 N N . LEU B 1 292 ? -0.042 20.047 -3.285 1 98.44 292 LEU B N 1
ATOM 5325 C CA . LEU B 1 292 ? -1.076 19.359 -4.051 1 98.44 292 LEU B CA 1
ATOM 5326 C C . LEU B 1 292 ? -1.104 17.859 -3.707 1 98.44 292 LEU B C 1
ATOM 5328 O O . LEU B 1 292 ? -0.056 17.219 -3.629 1 98.44 292 LEU B O 1
ATOM 5332 N N . GLY B 1 293 ? -2.266 17.359 -3.309 1 98.62 293 GLY B N 1
ATOM 5333 C CA . GLY B 1 293 ? -2.502 15.93 -3.24 1 98.62 293 GLY B CA 1
ATOM 5334 C C . GLY B 1 293 ? -3.264 15.391 -4.438 1 98.62 293 GLY B C 1
ATOM 5335 O O . GLY B 1 293 ? -4.363 15.859 -4.738 1 98.62 293 GLY B O 1
ATOM 5336 N N . TRP B 1 294 ? -2.713 14.453 -5.156 1 98.5 294 TRP B N 1
ATOM 5337 C CA . TRP B 1 294 ? -3.338 13.844 -6.324 1 98.5 294 TRP B CA 1
ATOM 5338 C C . TRP B 1 294 ? -3.553 12.352 -6.113 1 98.5 294 TRP B C 1
ATOM 5340 O O . TRP B 1 294 ? -2.592 11.578 -6.039 1 98.5 294 TRP B O 1
ATOM 5350 N N . LEU B 1 295 ? -4.773 11.945 -6 1 96.81 295 LEU B N 1
ATOM 5351 C CA . LEU B 1 295 ? -5.145 10.547 -5.809 1 96.81 295 LEU B CA 1
ATOM 5352 C C . LEU B 1 295 ? -5.445 9.875 -7.145 1 96.81 295 LEU B C 1
ATOM 5354 O O . LEU B 1 295 ? -6.215 10.406 -7.949 1 96.81 295 LEU B O 1
ATOM 5358 N N . ILE B 1 296 ? -4.785 8.703 -7.398 1 94.62 296 ILE B N 1
ATOM 5359 C CA . ILE B 1 296 ? -4.973 8.047 -8.688 1 94.62 296 ILE B CA 1
ATOM 5360 C C . ILE B 1 296 ? -4.672 6.555 -8.555 1 94.62 296 ILE B C 1
ATOM 5362 O O . ILE B 1 296 ? -3.844 6.152 -7.734 1 94.62 296 ILE B O 1
ATOM 5366 N N . GLY B 1 297 ? -5.395 5.746 -9.227 1 90.69 297 GLY B N 1
ATOM 5367 C CA . GLY B 1 297 ? -5.145 4.316 -9.289 1 90.69 297 GLY B CA 1
ATOM 5368 C C . GLY B 1 297 ? -4.707 3.848 -10.664 1 90.69 297 GLY B C 1
ATOM 5369 O O . GLY B 1 297 ? -4.875 4.566 -11.656 1 90.69 297 GLY B O 1
ATOM 5370 N N . ASP B 1 298 ? -4.066 2.662 -10.688 1 90.06 298 ASP B N 1
ATOM 5371 C CA . ASP B 1 298 ? -3.758 2.018 -11.961 1 90.06 298 ASP B CA 1
ATOM 5372 C C . ASP B 1 298 ? -4.988 1.321 -12.531 1 90.06 298 ASP B C 1
ATOM 5374 O O . ASP B 1 298 ? -6.012 1.198 -11.859 1 90.06 298 ASP B O 1
ATOM 5378 N N . GLN B 1 299 ? -4.844 1.018 -13.812 1 82.62 299 GLN B N 1
ATOM 5379 C CA . GLN B 1 299 ? -5.992 0.403 -14.469 1 82.62 299 GLN B CA 1
ATOM 5380 C C . GLN B 1 299 ? -5.594 -0.876 -15.195 1 82.62 299 GLN B C 1
ATOM 5382 O O . GLN B 1 299 ? -4.477 -0.981 -15.711 1 82.62 299 GLN B O 1
ATOM 5387 N N . TRP B 1 300 ? -6.465 -1.878 -15.023 1 75.75 300 TRP B N 1
ATOM 5388 C CA . TRP B 1 300 ? -6.406 -3.051 -15.891 1 75.75 300 TRP B CA 1
ATOM 5389 C C . TRP B 1 300 ? -7.469 -2.975 -16.984 1 75.75 300 TRP B C 1
ATOM 5391 O O . TRP B 1 300 ? -8.664 -2.939 -16.688 1 75.75 300 TRP B O 1
ATOM 5401 N N . VAL B 1 301 ? -7.07 -2.584 -18.172 1 64.25 301 VAL B N 1
ATOM 5402 C CA . VAL B 1 301 ? -7.992 -2.49 -19.297 1 64.25 301 VAL B CA 1
ATOM 5403 C C . VAL B 1 301 ? -7.754 -3.652 -20.25 1 64.25 301 VAL B C 1
ATOM 5405 O O . VAL B 1 301 ? -6.641 -3.826 -20.766 1 64.25 301 VAL B O 1
ATOM 5408 N N . LYS B 1 302 ? -8.828 -4.34 -20.531 1 59.22 302 LYS B N 1
ATOM 5409 C CA . LYS B 1 302 ? -8.789 -5.41 -21.516 1 59.22 302 LYS B CA 1
ATOM 5410 C C . LYS B 1 302 ? -7.57 -6.305 -21.328 1 59.22 302 LYS B C 1
ATOM 5412 O O . LYS B 1 302 ? -6.832 -6.574 -22.266 1 59.22 302 LYS B O 1
ATOM 5417 N N . LYS B 1 303 ? -7.27 -6.598 -20.141 1 62.81 303 LYS B N 1
ATOM 5418 C CA . LYS B 1 303 ? -6.262 -7.594 -19.797 1 62.81 303 LYS B CA 1
ATOM 5419 C C . LYS B 1 303 ? -4.855 -7.008 -19.891 1 62.81 303 LYS B C 1
ATOM 5421 O O . LYS B 1 303 ? -3.881 -7.746 -20.062 1 62.81 303 LYS B O 1
ATOM 5426 N N . LYS B 1 304 ? -4.863 -5.773 -20.125 1 74.5 304 LYS B N 1
ATOM 5427 C CA . LYS B 1 304 ? -3.551 -5.141 -20.141 1 74.5 304 LYS B CA 1
ATOM 5428 C C . LYS B 1 304 ? -3.406 -4.148 -18.984 1 74.5 304 LYS B C 1
ATOM 5430 O O . LYS B 1 304 ? -4.305 -3.342 -18.734 1 74.5 304 LYS B O 1
ATOM 5435 N N . PHE B 1 305 ? -2.322 -4.34 -18.328 1 81.19 305 PHE B N 1
ATOM 5436 C CA . PHE B 1 305 ? -2.021 -3.416 -17.25 1 81.19 305 PHE B CA 1
ATOM 5437 C C . PHE B 1 305 ? -1.566 -2.068 -17.797 1 81.19 305 PHE B C 1
ATOM 5439 O O . PHE B 1 305 ? -0.715 -2.006 -18.688 1 81.19 305 PHE B O 1
ATOM 5446 N N . THR B 1 306 ? -2.188 -0.979 -17.344 1 80.62 306 THR B N 1
ATOM 5447 C CA . THR B 1 306 ? -1.775 0.384 -17.656 1 80.62 306 THR B CA 1
ATOM 5448 C C . THR B 1 306 ? -1.303 1.109 -16.406 1 80.62 306 THR B C 1
ATOM 5450 O O . THR B 1 306 ? -2.076 1.301 -15.461 1 80.62 306 THR B O 1
ATOM 5453 N N . PRO B 1 307 ? -0.045 1.487 -16.391 1 88.38 307 PRO B N 1
ATOM 5454 C CA . PRO B 1 307 ? 0.504 2.164 -15.211 1 88.38 307 PRO B CA 1
ATOM 5455 C C . PRO B 1 307 ? 0.125 3.643 -15.156 1 88.38 307 PRO B C 1
ATOM 5457 O O . PRO B 1 307 ? 0.999 4.512 -15.227 1 88.38 307 PRO B O 1
ATOM 5460 N N . VAL B 1 308 ? -1.12 3.93 -14.938 1 91 308 VAL B N 1
ATOM 5461 C CA . VAL B 1 308 ? -1.656 5.289 -14.914 1 91 308 VAL B CA 1
ATOM 5462 C C . VAL B 1 308 ? -0.938 6.109 -13.852 1 91 308 VAL B C 1
ATOM 5464 O O . VAL B 1 308 ? -0.569 7.262 -14.086 1 91 308 VAL B O 1
ATOM 5467 N N . GLY B 1 309 ? -0.749 5.516 -12.648 1 93.19 309 GLY B N 1
ATOM 5468 C CA . GLY B 1 309 ? -0.094 6.207 -11.547 1 93.19 309 GLY B CA 1
ATOM 5469 C C . GLY B 1 309 ? 1.293 6.711 -11.906 1 93.19 309 GLY B C 1
ATOM 5470 O O . GLY B 1 309 ? 1.614 7.875 -11.664 1 93.19 309 GLY B O 1
ATOM 5471 N N . PHE B 1 310 ? 2.031 5.895 -12.438 1 90.81 310 PHE B N 1
ATOM 5472 C CA . PHE B 1 310 ? 3.396 6.262 -12.797 1 90.81 310 PHE B CA 1
ATOM 5473 C C . PHE B 1 310 ? 3.404 7.344 -13.867 1 90.81 310 PHE B C 1
ATOM 5475 O O . PHE B 1 310 ? 4.211 8.273 -13.812 1 90.81 310 PHE B O 1
ATOM 5482 N N . ASN B 1 311 ? 2.525 7.242 -14.859 1 90.81 311 ASN B N 1
ATOM 5483 C CA . ASN B 1 311 ? 2.422 8.258 -15.906 1 90.81 311 ASN B CA 1
ATOM 5484 C C . ASN B 1 311 ? 2.006 9.609 -15.336 1 90.81 311 ASN B C 1
ATOM 5486 O O . ASN B 1 311 ? 2.559 10.641 -15.719 1 90.81 311 ASN B O 1
ATOM 5490 N N . VAL B 1 312 ? 1.072 9.555 -14.461 1 94.44 312 VAL B N 1
ATOM 5491 C CA . VAL B 1 312 ? 0.598 10.781 -13.836 1 94.44 312 VAL B CA 1
ATOM 5492 C C . VAL B 1 312 ? 1.713 11.398 -12.992 1 94.44 312 VAL B C 1
ATOM 5494 O O . VAL B 1 312 ? 1.925 12.609 -13.016 1 94.44 312 VAL B O 1
ATOM 5497 N N . TYR B 1 313 ? 2.4 10.57 -12.258 1 95 313 TYR B N 1
ATOM 5498 C CA . TYR B 1 313 ? 3.512 11.055 -11.445 1 95 313 TYR B CA 1
ATOM 5499 C C . TYR B 1 313 ? 4.555 11.75 -12.305 1 95 313 TYR B C 1
ATOM 5501 O O . TYR B 1 313 ? 5.074 12.805 -11.938 1 95 313 TYR B O 1
ATOM 5509 N N . GLU B 1 314 ? 4.828 11.156 -13.352 1 91.38 314 GLU B N 1
ATOM 5510 C CA . GLU B 1 314 ? 5.781 11.758 -14.281 1 91.38 314 GLU B CA 1
ATOM 5511 C C . GLU B 1 314 ? 5.316 13.141 -14.734 1 91.38 314 GLU B C 1
ATOM 5513 O O . GLU B 1 314 ? 6.113 14.078 -14.789 1 91.38 314 GLU B O 1
ATOM 5518 N N . GLY B 1 315 ? 4.109 13.266 -15.086 1 93.88 315 GLY B N 1
ATOM 5519 C CA . GLY B 1 315 ? 3.553 14.555 -15.461 1 93.88 315 GLY B CA 1
ATOM 5520 C C . GLY B 1 315 ? 3.637 15.586 -14.352 1 93.88 315 GLY B C 1
ATOM 5521 O O . GLY B 1 315 ? 4.043 16.719 -14.586 1 93.88 315 GLY B O 1
ATOM 5522 N N . LEU B 1 316 ? 3.252 15.164 -13.156 1 96.75 316 LEU B N 1
ATOM 5523 C CA . LEU B 1 316 ? 3.256 16.062 -12.008 1 96.75 316 LEU B CA 1
ATOM 5524 C C . LEU B 1 316 ? 4.664 16.562 -11.711 1 96.75 316 LEU B C 1
ATOM 5526 O O . LEU B 1 316 ? 4.844 17.703 -11.281 1 96.75 316 LEU B O 1
ATOM 5530 N N . SER B 1 317 ? 5.641 15.695 -11.945 1 92.62 317 SER B N 1
ATOM 5531 C CA . SER B 1 317 ? 7.027 16 -11.609 1 92.62 317 SER B CA 1
ATOM 5532 C C . SER B 1 317 ? 7.578 17.125 -12.492 1 92.62 317 SER B C 1
ATOM 5534 O O . SER B 1 317 ? 8.625 17.688 -12.188 1 92.62 317 SER B O 1
ATOM 5536 N N . LYS B 1 318 ? 6.883 17.438 -13.586 1 93 318 LYS B N 1
ATOM 5537 C CA . LYS B 1 318 ? 7.273 18.562 -14.445 1 93 318 LYS B CA 1
ATOM 5538 C C . LYS B 1 318 ? 6.973 19.891 -13.773 1 93 318 LYS B C 1
ATOM 5540 O O . LYS B 1 318 ? 7.625 20.906 -14.062 1 93 318 LYS B O 1
ATOM 5545 N N . TYR B 1 319 ? 5.984 19.875 -12.906 1 95.69 319 TYR B N 1
ATOM 5546 C CA . TYR B 1 319 ? 5.465 21.141 -12.383 1 95.69 319 TYR B CA 1
ATOM 5547 C C . TYR B 1 319 ? 5.754 21.266 -10.891 1 95.69 319 TYR B C 1
ATOM 5549 O O . TYR B 1 319 ? 5.777 22.375 -10.344 1 95.69 319 TYR B O 1
ATOM 5557 N N . PHE B 1 320 ? 5.949 20.156 -10.242 1 96 320 PHE B N 1
ATOM 5558 C CA . PHE B 1 320 ? 6.004 20.156 -8.789 1 96 320 PHE B CA 1
ATOM 5559 C C . PHE B 1 320 ? 7.188 19.328 -8.297 1 96 320 PHE B C 1
ATOM 5561 O O . PHE B 1 320 ? 7.719 18.5 -9.031 1 96 320 PHE B O 1
ATOM 5568 N N . ASP B 1 321 ? 7.625 19.625 -7.07 1 92.25 321 ASP B N 1
ATOM 5569 C CA . ASP B 1 321 ? 8.57 18.766 -6.355 1 92.25 321 ASP B CA 1
ATOM 5570 C C . ASP B 1 321 ? 7.852 17.688 -5.555 1 92.25 321 ASP B C 1
ATOM 5572 O O . ASP B 1 321 ? 6.805 17.953 -4.961 1 92.25 321 ASP B O 1
ATOM 5576 N N . THR B 1 322 ? 8.445 16.531 -5.57 1 92.69 322 THR B N 1
ATOM 5577 C CA . THR B 1 322 ? 7.809 15.43 -4.855 1 92.69 322 THR B CA 1
ATOM 5578 C C . THR B 1 322 ? 8.039 15.547 -3.354 1 92.69 322 THR B C 1
ATOM 5580 O O . THR B 1 322 ? 9.18 15.68 -2.906 1 92.69 322 THR B O 1
ATOM 5583 N N . VAL B 1 323 ? 6.957 15.594 -2.621 1 93.44 323 VAL B N 1
ATOM 5584 C CA . VAL B 1 323 ? 7.055 15.492 -1.168 1 93.44 323 VAL B CA 1
ATOM 5585 C C . VAL B 1 323 ? 7.105 14.023 -0.754 1 93.44 323 VAL B C 1
ATOM 5587 O O . VAL B 1 323 ? 7.992 13.609 -0.002 1 93.44 323 VAL B O 1
ATOM 5590 N N . ASP B 1 324 ? 6.176 13.242 -1.252 1 94.12 324 ASP B N 1
ATOM 5591 C CA . ASP B 1 324 ? 6.172 11.805 -0.991 1 94.12 324 ASP B CA 1
ATOM 5592 C C . ASP B 1 324 ? 5.121 11.094 -1.841 1 94.12 324 ASP B C 1
ATOM 5594 O O . ASP B 1 324 ? 4.309 11.742 -2.502 1 94.12 324 ASP B O 1
ATOM 5598 N N . ILE B 1 325 ? 5.227 9.789 -1.927 1 95.38 325 ILE B N 1
ATOM 5599 C CA . ILE B 1 325 ? 4.242 8.914 -2.557 1 95.38 325 ILE B CA 1
ATOM 5600 C C . ILE B 1 325 ? 3.617 8 -1.507 1 95.38 325 ILE B C 1
ATOM 5602 O O . ILE B 1 325 ? 4.324 7.25 -0.83 1 95.38 325 ILE B O 1
ATOM 5606 N N . VAL B 1 326 ? 2.311 8.125 -1.371 1 95.19 326 VAL B N 1
ATOM 5607 C CA . VAL B 1 326 ? 1.576 7.391 -0.344 1 95.19 326 VAL B CA 1
ATOM 5608 C C . VAL B 1 326 ? 0.721 6.305 -0.995 1 95.19 326 VAL B C 1
ATOM 5610 O O . VAL B 1 326 ? 0.116 6.531 -2.045 1 95.19 326 VAL B O 1
ATOM 5613 N N . CYS B 1 327 ? 0.758 5.137 -0.46 1 94.12 327 CYS B N 1
ATOM 5614 C CA . CYS B 1 327 ? -0.171 4.074 -0.827 1 94.12 327 CYS B CA 1
ATOM 5615 C C . CYS B 1 327 ? -1.451 4.16 -0.004 1 94.12 327 CYS B C 1
ATOM 5617 O O . CYS B 1 327 ? -1.412 4.07 1.224 1 94.12 327 CYS B O 1
ATOM 5619 N N . VAL B 1 328 ? -2.555 4.379 -0.671 1 93.56 328 VAL B N 1
ATOM 5620 C CA . VAL B 1 328 ? -3.854 4.453 -0.011 1 93.56 328 VAL B CA 1
ATOM 5621 C C . VAL B 1 328 ? -4.617 3.146 -0.22 1 93.56 328 VAL B C 1
ATOM 5623 O O . VAL B 1 328 ? -4.895 2.758 -1.356 1 93.56 328 VAL B O 1
ATOM 5626 N N . ALA B 1 329 ? -4.824 2.432 0.859 1 87.12 329 ALA B N 1
ATOM 5627 C CA . ALA B 1 329 ? -5.496 1.136 0.777 1 87.12 329 ALA B CA 1
ATOM 5628 C C . ALA B 1 329 ? -6.859 1.18 1.462 1 87.12 329 ALA B C 1
ATOM 5630 O O . ALA B 1 329 ? -7.043 1.901 2.443 1 87.12 329 ALA B O 1
ATOM 5631 N N . ARG B 1 330 ? -7.809 0.545 0.793 1 72.88 330 ARG B N 1
ATOM 5632 C CA . ARG B 1 330 ? -9.109 0.397 1.438 1 72.88 330 ARG B CA 1
ATOM 5633 C C . ARG B 1 330 ? -9.352 -1.051 1.851 1 72.88 330 ARG B C 1
ATOM 5635 O O . ARG B 1 330 ? -9.375 -1.947 1.006 1 72.88 330 ARG B O 1
ATOM 5642 N N . ARG B 1 331 ? -9.273 -1.372 3.057 1 60.03 331 ARG B N 1
ATOM 5643 C CA . ARG B 1 331 ? -9.461 -2.742 3.521 1 60.03 331 ARG B CA 1
ATOM 5644 C C . ARG B 1 331 ? -10.852 -3.256 3.178 1 60.03 331 ARG B C 1
ATOM 5646 O O . ARG B 1 331 ? -11.031 -4.438 2.879 1 60.03 331 ARG B O 1
ATOM 5653 N N . SER B 1 332 ? -11.859 -2.424 3.414 1 51.88 332 SER B N 1
ATOM 5654 C CA . SER B 1 332 ? -13.227 -2.936 3.309 1 51.88 332 SER B CA 1
ATOM 5655 C C . SER B 1 332 ? -13.758 -2.793 1.889 1 51.88 332 SER B C 1
ATOM 5657 O O . SER B 1 332 ? -14.977 -2.734 1.681 1 51.88 332 SER B O 1
ATOM 5659 N N . GLN B 1 333 ? -12.875 -2.768 0.98 1 50.56 333 GLN B N 1
ATOM 5660 C CA . GLN B 1 333 ? -13.547 -2.533 -0.293 1 50.56 333 GLN B CA 1
ATOM 5661 C C . GLN B 1 333 ? -14.547 -3.645 -0.599 1 50.56 333 GLN B C 1
ATOM 5663 O O . GLN B 1 333 ? -14.195 -4.828 -0.566 1 50.56 333 GLN B O 1
ATOM 5668 N N . THR B 1 334 ? -15.805 -3.379 -0.34 1 46.84 334 THR B N 1
ATOM 5669 C CA . THR B 1 334 ? -17 -4.16 -0.613 1 46.84 334 THR B CA 1
ATOM 5670 C C . THR B 1 334 ? -16.906 -4.84 -1.976 1 46.84 334 THR B C 1
ATOM 5672 O O . THR B 1 334 ? -17.609 -5.824 -2.234 1 46.84 334 THR B O 1
ATOM 5675 N N . SER B 1 335 ? -16.234 -4.133 -2.881 1 48.22 335 SER B N 1
ATOM 5676 C CA . SER B 1 335 ? -16.453 -4.637 -4.234 1 48.22 335 SER B CA 1
ATOM 5677 C C . SER B 1 335 ? -15.812 -6.004 -4.426 1 48.22 335 SER B C 1
ATOM 5679 O O . SER B 1 335 ? -16.172 -6.738 -5.352 1 48.22 335 SER B O 1
ATOM 5681 N N . ASN B 1 336 ? -14.922 -6.277 -3.486 1 55.69 336 ASN B N 1
ATOM 5682 C CA . ASN B 1 336 ? -14.297 -7.562 -3.791 1 55.69 336 ASN B CA 1
ATOM 5683 C C . ASN B 1 336 ? -15.016 -8.711 -3.088 1 55.69 336 ASN B C 1
ATOM 5685 O O . ASN B 1 336 ? -14.836 -8.922 -1.887 1 55.69 336 ASN B O 1
ATOM 5689 N N . THR B 1 337 ? -16.125 -9.094 -3.889 1 62.16 337 THR B N 1
ATOM 5690 C CA . THR B 1 337 ? -16.891 -10.242 -3.398 1 62.16 337 THR B CA 1
ATOM 5691 C C . THR B 1 337 ? -16 -11.492 -3.352 1 62.16 337 THR B C 1
ATOM 5693 O O . THR B 1 337 ? -14.914 -11.508 -3.93 1 62.16 337 THR B O 1
ATOM 5696 N N . GLY B 1 338 ? -16.297 -12.258 -2.471 1 69.69 338 GLY B N 1
ATOM 5697 C CA . GLY B 1 338 ? -15.648 -13.555 -2.414 1 69.69 338 GLY B CA 1
ATOM 5698 C C . GLY B 1 338 ? -15.445 -14.188 -3.781 1 69.69 338 GLY B C 1
ATOM 5699 O O . GLY B 1 338 ? -14.414 -14.797 -4.043 1 69.69 338 GLY B O 1
ATOM 5700 N N . LEU B 1 339 ? -16.328 -13.844 -4.633 1 69.12 339 LEU B N 1
ATOM 5701 C CA . LEU B 1 339 ? -16.266 -14.383 -5.988 1 69.12 339 LEU B CA 1
ATOM 5702 C C . LEU B 1 339 ? -15.062 -13.82 -6.738 1 69.12 339 LEU B C 1
ATOM 5704 O O . LEU B 1 339 ? -14.344 -14.562 -7.402 1 69.12 339 LEU B O 1
ATOM 5708 N N . TRP B 1 340 ? -14.812 -12.547 -6.609 1 77.5 340 TRP B N 1
ATOM 5709 C CA . TRP B 1 340 ? -13.727 -11.922 -7.363 1 77.5 340 TRP B CA 1
ATOM 5710 C C . TRP B 1 340 ? -12.367 -12.359 -6.828 1 77.5 340 TRP B C 1
ATOM 5712 O O . TRP B 1 340 ? -11.414 -12.523 -7.594 1 77.5 340 TRP B O 1
ATOM 5722 N N . HIS B 1 341 ? -12.32 -12.555 -5.617 1 80.56 341 HIS B N 1
ATOM 5723 C CA . HIS B 1 341 ? -11.078 -13.07 -5.051 1 80.56 341 HIS B CA 1
ATOM 5724 C C . HIS B 1 341 ? -10.766 -14.469 -5.574 1 80.56 341 HIS B C 1
ATOM 5726 O O . HIS B 1 341 ? -9.617 -14.773 -5.895 1 80.56 341 HIS B O 1
ATOM 5732 N N . SER B 1 342 ? -11.773 -15.234 -5.668 1 74.69 342 SER B N 1
ATOM 5733 C CA . SER B 1 342 ? -11.617 -16.578 -6.203 1 74.69 342 SER B CA 1
ATOM 5734 C C . SER B 1 342 ? -11.219 -16.547 -7.676 1 74.69 342 SER B C 1
ATOM 5736 O O . SER B 1 342 ? -10.344 -17.312 -8.109 1 74.69 342 SER B O 1
ATOM 5738 N N . ARG B 1 343 ? -11.844 -15.656 -8.352 1 76.19 343 ARG B N 1
ATOM 5739 C CA . ARG B 1 343 ? -11.523 -15.531 -9.773 1 76.19 343 ARG B CA 1
ATOM 5740 C C . ARG B 1 343 ? -10.094 -15.031 -9.969 1 76.19 343 ARG B C 1
ATOM 5742 O O . ARG B 1 343 ? -9.383 -15.5 -10.867 1 76.19 343 ARG B O 1
ATOM 5749 N N . ALA B 1 344 ? -9.766 -14.078 -9.125 1 82.5 344 ALA B N 1
ATOM 5750 C CA . ALA B 1 344 ? -8.414 -13.523 -9.203 1 82.5 344 ALA B CA 1
ATOM 5751 C C . ALA B 1 344 ? -7.367 -14.617 -9.031 1 82.5 344 ALA B C 1
ATOM 5753 O O . ALA B 1 344 ? -6.367 -14.648 -9.758 1 82.5 344 ALA B O 1
ATOM 5754 N N . LEU B 1 345 ? -7.598 -15.477 -8.156 1 79.94 345 LEU B N 1
ATOM 5755 C CA . LEU B 1 345 ? -6.664 -16.562 -7.906 1 79.94 345 LEU B CA 1
ATOM 5756 C C . LEU B 1 345 ? -6.734 -17.609 -9.016 1 79.94 345 LEU B C 1
ATOM 5758 O O . LEU B 1 345 ? -5.699 -18.031 -9.547 1 79.94 345 LEU B O 1
ATOM 5762 N N . ARG B 1 346 ? -7.91 -17.906 -9.375 1 72.88 346 ARG B N 1
ATOM 5763 C CA . ARG B 1 346 ? -8.117 -18.953 -10.367 1 72.88 346 ARG B CA 1
ATOM 5764 C C . ARG B 1 346 ? -7.527 -18.562 -11.719 1 72.88 346 ARG B C 1
ATOM 5766 O O . ARG B 1 346 ? -6.926 -19.391 -12.406 1 72.88 346 ARG B O 1
ATOM 5773 N N . PHE B 1 347 ? -7.691 -17.25 -12.055 1 77.62 347 PHE B N 1
ATOM 5774 C CA . PHE B 1 347 ? -7.262 -16.797 -13.375 1 77.62 347 PHE B CA 1
ATOM 5775 C C . PHE B 1 347 ? -5.969 -16 -13.281 1 77.62 347 PHE B C 1
ATOM 5777 O O . PHE B 1 347 ? -5.531 -15.391 -14.266 1 77.62 347 PHE B O 1
ATOM 5784 N N . ASN B 1 348 ? -5.375 -15.914 -12.211 1 83 348 ASN B N 1
ATOM 5785 C CA . ASN B 1 348 ? -4.051 -15.375 -11.906 1 83 348 ASN B CA 1
ATOM 5786 C C . ASN B 1 348 ? -3.945 -13.898 -12.289 1 83 348 ASN B C 1
ATOM 5788 O O . ASN B 1 348 ? -3.031 -13.508 -13.016 1 83 348 ASN B O 1
ATOM 5792 N N . PHE B 1 349 ? -4.836 -13.141 -11.852 1 85.25 349 PHE B N 1
ATOM 5793 C CA . PHE B 1 349 ? -4.742 -11.688 -11.883 1 85.25 349 PHE B CA 1
ATOM 5794 C C . PHE B 1 349 ? -4.953 -11.102 -10.5 1 85.25 349 PHE B C 1
ATOM 5796 O O . PHE B 1 349 ? -5.199 -11.828 -9.539 1 85.25 349 PHE B O 1
ATOM 5803 N N . TYR B 1 350 ? -4.742 -9.836 -10.406 1 88.38 350 TYR B N 1
ATOM 5804 C CA . TYR B 1 350 ? -4.887 -9.203 -9.094 1 88.38 350 TYR B CA 1
ATOM 5805 C C . TYR B 1 350 ? -6 -8.164 -9.117 1 88.38 350 TYR B C 1
ATOM 5807 O O . TYR B 1 350 ? -6.141 -7.414 -10.086 1 88.38 350 TYR B O 1
ATOM 5815 N N . LEU B 1 351 ? -6.746 -8.234 -8.078 1 86.06 351 LEU B N 1
ATOM 5816 C CA . LEU B 1 351 ? -7.664 -7.125 -7.84 1 86.06 351 LEU B CA 1
ATOM 5817 C C . LEU B 1 351 ? -6.914 -5.906 -7.312 1 86.06 351 LEU B C 1
ATOM 5819 O O . LEU B 1 351 ? -5.902 -6.043 -6.621 1 86.06 351 LEU B O 1
ATOM 5823 N N . ARG B 1 352 ? -7.449 -4.719 -7.676 1 87.06 352 ARG B N 1
ATOM 5824 C CA . ARG B 1 352 ? -6.801 -3.498 -7.211 1 87.06 352 ARG B CA 1
ATOM 5825 C C . ARG B 1 352 ? -6.934 -3.35 -5.699 1 87.06 352 ARG B C 1
ATOM 5827 O O . ARG B 1 352 ? -8.047 -3.316 -5.168 1 87.06 352 ARG B O 1
ATOM 5834 N N . GLY B 1 353 ? -5.805 -3.197 -5.043 1 88.06 353 GLY B N 1
ATOM 5835 C CA . GLY B 1 353 ? -5.828 -3.146 -3.59 1 88.06 353 GLY B CA 1
ATOM 5836 C C . GLY B 1 353 ? -5.418 -1.796 -3.033 1 88.06 353 GLY B C 1
ATOM 5837 O O . GLY B 1 353 ? -5.492 -1.566 -1.825 1 88.06 353 GLY B O 1
ATOM 5838 N N . PHE B 1 354 ? -4.98 -0.912 -3.969 1 90.81 354 PHE B N 1
ATOM 5839 C CA . PHE B 1 354 ? -4.527 0.383 -3.477 1 90.81 354 PHE B CA 1
ATOM 5840 C C . PHE B 1 354 ? -4.551 1.424 -4.59 1 90.81 354 PHE B C 1
ATOM 5842 O O . PHE B 1 354 ? -4.691 1.079 -5.766 1 90.81 354 PHE B O 1
ATOM 5849 N N . LYS B 1 355 ? -4.504 2.699 -4.168 1 92.94 355 LYS B N 1
ATOM 5850 C CA . LYS B 1 355 ? -4.27 3.855 -5.027 1 92.94 355 LYS B CA 1
ATOM 5851 C C . LYS B 1 355 ? -3.021 4.617 -4.59 1 92.94 355 LYS B C 1
ATOM 5853 O O . LYS B 1 355 ? -2.553 4.461 -3.461 1 92.94 355 LYS B O 1
ATOM 5858 N N . TYR B 1 356 ? -2.527 5.348 -5.559 1 95.5 356 TYR B N 1
ATOM 5859 C CA . TYR B 1 356 ? -1.439 6.258 -5.219 1 95.5 356 TYR B CA 1
ATOM 5860 C C . TYR B 1 356 ? -1.98 7.613 -4.781 1 95.5 356 TYR B C 1
ATOM 5862 O O . TYR B 1 356 ? -2.936 8.125 -5.367 1 95.5 356 TYR B O 1
ATOM 5870 N N . LEU B 1 357 ? -1.471 8.086 -3.738 1 97.5 357 LEU B N 1
ATOM 5871 C CA . LEU B 1 357 ? -1.578 9.508 -3.42 1 97.5 357 LEU B CA 1
ATOM 5872 C C . LEU B 1 357 ? -0.229 10.203 -3.576 1 97.5 357 LEU B C 1
ATOM 5874 O O . LEU B 1 357 ? 0.695 9.953 -2.799 1 97.5 357 LEU B O 1
ATOM 5878 N N . PHE B 1 358 ? -0.142 11.008 -4.621 1 97.62 358 PHE B N 1
ATOM 5879 C CA . PHE B 1 358 ? 1.062 11.805 -4.82 1 97.62 358 PHE B CA 1
ATOM 5880 C C . PHE B 1 358 ? 0.966 13.133 -4.074 1 97.62 358 PHE B C 1
ATOM 5882 O O . PHE B 1 358 ? 0.059 13.93 -4.328 1 97.62 358 PHE B O 1
ATOM 5889 N N . ILE B 1 359 ? 1.817 13.336 -3.102 1 97.62 359 ILE B N 1
ATOM 5890 C CA . ILE B 1 359 ? 1.929 14.617 -2.418 1 97.62 359 ILE B CA 1
ATOM 5891 C C . ILE B 1 359 ? 3.057 15.438 -3.043 1 97.62 359 ILE B C 1
ATOM 5893 O O . ILE B 1 359 ? 4.227 15.062 -2.953 1 97.62 359 ILE B O 1
ATOM 5897 N N . MET B 1 360 ? 2.66 16.531 -3.656 1 97.38 360 MET B N 1
ATOM 5898 C CA . MET B 1 360 ? 3.574 17.344 -4.457 1 97.38 360 MET B CA 1
ATOM 5899 C C . MET B 1 360 ? 3.607 18.781 -3.953 1 97.38 360 MET B C 1
ATOM 5901 O O . MET B 1 360 ? 2.576 19.328 -3.557 1 97.38 360 MET B O 1
ATOM 5905 N N . ARG B 1 361 ? 4.77 19.406 -4.02 1 96.25 361 ARG B N 1
ATOM 5906 C CA . ARG B 1 361 ? 4.926 20.781 -3.561 1 96.25 361 ARG B CA 1
ATOM 5907 C C . ARG B 1 361 ? 5.289 21.703 -4.719 1 96.25 361 ARG B C 1
ATOM 5909 O O . ARG B 1 361 ? 6.145 21.375 -5.543 1 96.25 361 ARG B O 1
ATOM 5916 N N . LYS B 1 362 ? 4.535 22.797 -4.836 1 96.81 362 LYS B N 1
ATOM 5917 C CA . LYS B 1 362 ? 4.988 23.859 -5.746 1 96.81 362 LYS B CA 1
ATOM 5918 C C . LYS B 1 362 ? 6.266 24.516 -5.234 1 96.81 362 LYS B C 1
ATOM 5920 O O . LYS B 1 362 ? 6.332 24.938 -4.082 1 96.81 362 LYS B O 1
ATOM 5925 N N . PRO B 1 363 ? 7.305 24.516 -6.047 1 91.19 363 PRO B N 1
ATOM 5926 C CA . PRO B 1 363 ? 8.547 25.141 -5.594 1 91.19 363 PRO B CA 1
ATOM 5927 C C . PRO B 1 363 ? 8.344 26.578 -5.109 1 91.19 363 PRO B C 1
ATOM 5929 O O . PRO B 1 363 ? 7.488 27.297 -5.629 1 91.19 363 PRO B O 1
ATOM 5932 N N . ALA B 1 364 ? 9.07 26.922 -4.004 1 81.31 364 ALA B N 1
ATOM 5933 C CA . ALA B 1 364 ? 8.992 28.281 -3.447 1 81.31 364 ALA B CA 1
ATOM 5934 C C . ALA B 1 364 ? 9.5 29.312 -4.445 1 81.31 364 ALA B C 1
ATOM 5936 O O . ALA B 1 364 ? 10.234 28.984 -5.375 1 81.31 364 ALA B O 1
ATOM 5937 N N . ALA B 1 365 ? 8.93 30.531 -4.332 1 65.31 365 ALA B N 1
ATOM 5938 C CA . ALA B 1 365 ? 9.398 31.641 -5.16 1 65.31 365 ALA B CA 1
ATOM 5939 C C . ALA B 1 365 ? 10.914 31.797 -5.059 1 65.31 365 ALA B C 1
ATOM 5941 O O . ALA B 1 365 ? 11.469 31.797 -3.959 1 65.31 365 ALA B O 1
ATOM 5942 N N . GLY B 1 366 ? 11.812 31.734 -6.09 1 55.81 366 GLY B N 1
ATOM 5943 C CA . GLY B 1 366 ? 13.258 31.828 -6.191 1 55.81 366 GLY B CA 1
ATOM 5944 C C . GLY B 1 366 ? 13.945 30.484 -6.168 1 55.81 366 GLY B C 1
ATOM 5945 O O . GLY B 1 366 ? 15.148 30.375 -6.441 1 55.81 366 GLY B O 1
ATOM 5946 N N . GLU B 1 367 ? 13.383 29.562 -5.43 1 47.25 367 GLU B N 1
ATOM 5947 C CA . GLU B 1 367 ? 14 28.25 -5.43 1 47.25 367 GLU B CA 1
ATOM 5948 C C . GLU B 1 367 ? 13.625 27.453 -6.68 1 47.25 367 GLU B C 1
ATOM 5950 O O . GLU B 1 367 ? 12.461 27.453 -7.094 1 47.25 367 GLU B O 1
ATOM 5955 N N . GLN B 1 368 ? 14.438 27.5 -7.633 1 40.06 368 GLN B N 1
ATOM 5956 C CA . GLN B 1 368 ? 14.203 26.688 -8.82 1 40.06 368 GLN B CA 1
ATOM 5957 C C . GLN B 1 368 ? 13.727 25.297 -8.453 1 40.06 368 GLN B C 1
ATOM 5959 O O . GLN B 1 368 ? 14.227 24.688 -7.496 1 40.06 368 GLN B O 1
ATOM 5964 N N . ALA B 1 369 ? 12.594 24.969 -8.82 1 40.75 369 ALA B N 1
ATOM 5965 C CA . ALA B 1 369 ? 12.195 23.562 -8.711 1 40.75 369 ALA B CA 1
ATOM 5966 C C . ALA B 1 369 ? 13.391 22.641 -8.891 1 40.75 369 ALA B C 1
ATOM 5968 O O . ALA B 1 369 ? 14.188 22.828 -9.812 1 40.75 369 ALA B O 1
ATOM 5969 N N . LEU B 1 370 ? 13.875 22.188 -7.863 1 36.31 370 LEU B N 1
ATOM 5970 C CA . LEU B 1 370 ? 14.953 21.234 -8.125 1 36.31 370 LEU B CA 1
ATOM 5971 C C . LEU B 1 370 ? 14.625 20.375 -9.336 1 36.31 370 LEU B C 1
ATOM 5973 O O . LEU B 1 370 ? 13.656 19.609 -9.312 1 36.31 370 LEU B O 1
ATOM 5977 N N . LYS B 1 371 ? 14.812 21.016 -10.438 1 32.59 371 LYS B N 1
ATOM 5978 C CA . LYS B 1 371 ? 14.719 20.172 -11.625 1 32.59 371 LYS B CA 1
ATOM 5979 C C . LYS B 1 371 ? 15.43 18.844 -11.414 1 32.59 371 LYS B C 1
ATOM 5981 O O . LYS B 1 371 ? 16.656 18.75 -11.562 1 32.59 371 LYS B O 1
ATOM 5986 N N . ARG B 1 372 ? 14.93 18.062 -10.703 1 30.55 372 ARG B N 1
ATOM 5987 C CA . ARG B 1 372 ? 15.547 16.75 -10.797 1 30.55 372 ARG B CA 1
ATOM 5988 C C . ARG B 1 372 ? 15.383 16.156 -12.195 1 30.55 372 ARG B C 1
ATOM 5990 O O . ARG B 1 372 ? 14.258 15.969 -12.656 1 30.55 372 ARG B O 1
ATOM 5997 N N . LYS B 1 373 ? 16.281 16.406 -13.141 1 26.67 373 LYS B N 1
ATOM 5998 C CA . LYS B 1 373 ? 16.344 15.82 -14.484 1 26.67 373 LYS B CA 1
ATOM 5999 C C . LYS B 1 373 ? 16.219 14.305 -14.43 1 26.67 373 LYS B C 1
ATOM 6001 O O . LYS B 1 373 ? 17.078 13.617 -13.883 1 26.67 373 LYS B O 1
ATOM 6006 N N . ILE B 1 374 ? 15.156 13.766 -14.375 1 27.27 374 ILE B N 1
ATOM 6007 C CA . ILE B 1 374 ? 15.062 12.367 -14.781 1 27.27 374 ILE B CA 1
ATOM 6008 C C . ILE B 1 374 ? 15.289 12.25 -16.281 1 27.27 374 ILE B C 1
ATOM 6010 O O . ILE B 1 374 ? 14.484 12.75 -17.078 1 27.27 374 ILE B O 1
ATOM 6014 N N . SER B 1 375 ? 16.5 12.359 -16.75 1 24.3 375 SER B N 1
ATOM 6015 C CA . SER B 1 375 ? 16.797 12.18 -18.172 1 24.3 375 SER B CA 1
ATOM 6016 C C . SER B 1 375 ? 16.359 10.797 -18.656 1 24.3 375 SER B C 1
ATOM 6018 O O . SER B 1 375 ? 16.828 9.781 -18.141 1 24.3 375 SER B O 1
ATOM 6020 N N . TRP B 1 376 ? 15.289 10.727 -19.109 1 25.11 376 TRP B N 1
ATOM 6021 C CA . TRP B 1 376 ? 14.906 9.531 -19.844 1 25.11 376 TRP B CA 1
ATOM 6022 C C . TRP B 1 376 ? 15.672 9.43 -21.156 1 25.11 376 TRP B C 1
ATOM 6024 O O . TRP B 1 376 ? 15.625 10.344 -21.984 1 25.11 376 TRP B O 1
ATOM 6034 N N . THR B 1 377 ? 16.891 9.078 -21.219 1 24.06 377 THR B N 1
ATOM 6035 C CA . THR B 1 377 ? 17.562 8.867 -22.484 1 24.06 377 THR B CA 1
ATOM 6036 C C . THR B 1 377 ? 16.828 7.812 -23.312 1 24.06 377 THR B C 1
ATOM 6038 O O . THR B 1 377 ? 16.625 6.688 -22.859 1 24.06 377 THR B O 1
ATOM 6041 N N . GLN B 1 378 ? 16.125 8.211 -24.234 1 24.62 378 GLN B N 1
ATOM 6042 C CA . GLN B 1 378 ? 15.516 7.406 -25.281 1 24.62 378 GLN B CA 1
ATOM 6043 C C . GLN B 1 378 ? 16.578 6.672 -26.094 1 24.62 378 GLN B C 1
ATOM 6045 O O . GLN B 1 378 ? 17.484 7.293 -26.641 1 24.62 378 GLN B O 1
ATOM 6050 N N . TYR B 1 379 ? 17.031 5.605 -25.844 1 22.95 379 TYR B N 1
ATOM 6051 C CA . TYR B 1 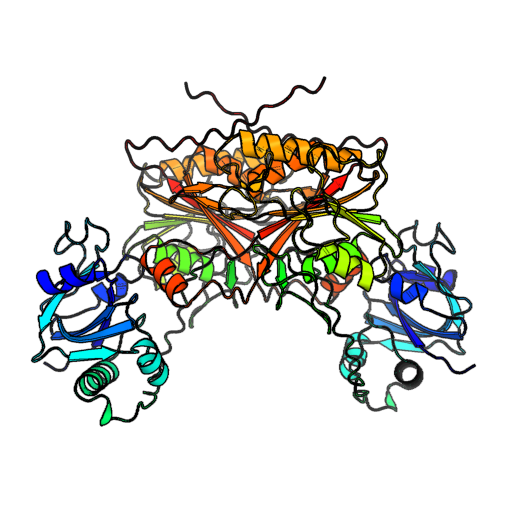379 ? 17.891 4.914 -26.812 1 22.95 379 TYR B CA 1
ATOM 6052 C C . TYR B 1 379 ? 17.125 4.555 -28.062 1 22.95 379 TYR B C 1
ATOM 6054 O O . TYR B 1 379 ? 15.969 4.113 -27.984 1 22.95 379 TYR B O 1
ATOM 6062 N N . PRO B 1 380 ? 17.547 5.176 -29.234 1 22.34 380 PRO B N 1
ATOM 6063 C CA . PRO B 1 380 ? 16.938 4.785 -30.5 1 22.34 380 PRO B CA 1
ATOM 6064 C C . PRO B 1 380 ? 16.859 3.271 -30.688 1 22.34 380 PRO B C 1
ATOM 6066 O O . PRO B 1 380 ? 17.703 2.541 -30.156 1 22.34 380 PRO B O 1
ATOM 6069 N N . ARG B 1 381 ? 15.711 2.758 -30.984 1 22.12 381 ARG B N 1
ATOM 6070 C CA . ARG B 1 381 ? 15.578 1.432 -31.578 1 22.12 381 ARG B CA 1
ATOM 6071 C C . ARG B 1 381 ? 16.5 1.277 -32.781 1 22.12 381 ARG B C 1
ATOM 6073 O O . ARG B 1 381 ? 16.375 2.033 -33.75 1 22.12 381 ARG B O 1
ATOM 6080 N N . ARG B 1 382 ? 17.781 0.875 -32.688 1 18.91 382 ARG B N 1
ATOM 6081 C CA . ARG B 1 382 ? 18.312 0.33 -33.938 1 18.91 382 ARG B CA 1
ATOM 6082 C C . ARG B 1 382 ? 17.609 -0.967 -34.312 1 18.91 382 ARG B C 1
ATOM 6084 O O . ARG B 1 382 ? 17.25 -1.759 -33.438 1 18.91 382 ARG B O 1
#

Foldseek 3Di:
DQAFWEAEAEDEPVQVVLCVVQQKGFAALLLQVVQQPDAFFHWYWYAHPHQRKIKDTKTFRGRWDFPPPCCRVHNRTGTMTRIGHPPDMAMDGNNVVLCVLLVHDNSDMGGSVRRVVVRVCRVPVVPDDSHNPPPDPPPQFDDDADDDLEAEDADQETDDDDAFDPVFPQRHRLNVLLNQCSVFHDAAFEEEEQAQGRNNNVVSCVVVRYHYAAEHCDDPDPSHHHDQLLDDPAAFQAGQEYEYAAAQACPDCNDDDPNRLNPHGNVDPVSLVSVLSNLVSCLGRHHAFHKYKYKFAWDQDPNDTDPSVVSSVVSNLQFWAFPDKHKYFYPPPVVCPPVNVVVCVVVVHDDDGTIIITMTGGHHDPDPRPPPPPPPPPPPPD/DQAFWEAEAEDEPVQVVLCVVQQKGFAALLLQVVQQPDAFFHWYWYAHPHQRKIKDTKTFRGRWDFPPPCCRVHNRTGTMTRIDHPPDMAMDGNNVVLCVLLVHDNSDMGGSVRRVVVRVCRVPVPPDDSHNPPDPPPPQFDDDADDDLEAEDADQETDDDDAFDPPFPPRHRLNVLLNQCSVFHDAAFEEEEQDQGRNNNVVSCVVVRYHYQAEHCDDPDPSHHHDQLLDDPAAFQAGQEYEYEAAQACPDCNDDDPNRLNPHGNVDPVSLVSVLSNLVSCLGRHHAFHKYKYKFAWDQDPNDTDPSVVSSVVSNLVFWAFPDKHKYFYPPPVVCPPVNVVVCVVVVHDDTGTIIITMTGGHHDPPPSPPPPPPPPDDDDD

Nearest PDB structures (foldseek):
  2zie-assembly1_B  TM=8.114E-01  e=2.138E-07  Thermus thermophilus
  2zie-assembly1_A  TM=7.792E-01  e=1.485E-06  Thermus thermophilus
  2zig-assembly1_A  TM=7.733E-01  e=1.485E-06  Thermus thermophilus
  8s9m-assembly1_A-2  TM=7.179E-01  e=6.351E-06  Adineta vaga
  5eim-assembly1_A  TM=7.410E-01  e=1.886E-04  Schizosaccharomyces pombe 972h-

Sequence (764 aa):
MKATCGHIFACTSKSERECFDRMLFATSRVYGESVLKIKKGDLLFLLNLDTDTLYGTFRAKSAGAKDLVPEAWNGKYPYQVQVSRNGAVHSLAGAKKVLSGMGLSWRDTLDGEQARFLSQYIENPDGKAIIKIAKKDVIEDKPRLESTTLWDYPRQSYGKTQKGNNKYAGVTPAFVIYNMVKRYTEPGDLVLDPMAGSGTTIDVCKEEGRRCIAYDISPTRPDIKQNDARKIPLADESVDMIFIDSPYGDNIDYNDKPGNIGKLSAETDEFYKALDMVMAECHRVLKPGKVLGWLIGDQWVKKKFTPVGFNVYEGLSKYFDTVDIVCVARRSQTSNTGLWHSRALRFNFYLRGFKYLFIMRKPAAGEQALKRKISWTQYPRRMKATCGHIFACTSKSERECFDRMLFATSRVYGESVLKIKKGDLLFLLNLDTDTLYGTFRAKSAGAKDLVPEAWNGKYPYQVQVSRNGAVHSLAGAKKVLSGMGLSWRDTLDGEQARFLSQYIENPDGKAIIKIAKKDVIEDKPRLESTTLWDYPRQSYGKTQKGNNKYAGVTPAFVIYNMVKRYTEPGDLVLDPMAGSGTTIDVCKEEGRRCIAYDISPTRPDIKQNDARKIPLADESVDMIFIDSPYGDNIDYNDKPGNIGKLSAETDEFYKALDMVMAECHRVLKPGKVLGWLIGDQWVKKKFTPVGFNVYEGLSKYFDTVDIVCVARRSQTSNTGLWHSRALRFNFYLRGFKYLFIMRKPAAGEQALKRKISWTQYPRR

pLDDT: mean 84.83, std 16.45, range [17.91, 98.88]

Solvent-accessible surface area (backbone atoms only — not comparable to full-atom values): 40773 Å² total; per-residue (Å²): 128,82,42,67,35,16,41,44,38,64,38,36,79,85,48,40,61,57,28,64,74,63,31,38,48,42,35,22,65,61,56,26,68,65,36,55,66,38,42,59,49,19,37,32,34,42,30,29,69,74,77,29,32,30,36,32,34,27,24,26,69,33,51,22,35,72,45,79,59,54,67,49,80,78,45,65,37,40,26,24,29,44,42,40,73,52,69,74,69,32,70,31,74,57,33,63,61,52,32,51,50,26,67,47,54,66,86,42,80,31,47,31,66,56,30,51,50,52,46,51,32,49,73,39,61,90,78,46,78,79,52,62,55,74,73,68,78,72,61,73,50,65,80,78,76,75,31,39,26,49,44,72,43,83,53,56,49,54,60,91,55,81,45,40,38,87,84,40,85,82,62,68,45,36,60,60,52,46,44,49,47,46,64,62,48,55,77,65,34,38,33,37,21,51,49,32,60,58,33,26,66,48,45,49,25,56,75,65,44,28,39,64,49,36,20,11,78,68,50,73,46,91,83,30,42,71,36,54,47,60,62,61,97,62,59,71,47,67,30,44,31,36,45,37,60,56,70,64,15,49,83,52,87,82,72,88,55,88,83,43,62,33,70,28,46,68,89,40,66,67,34,54,53,51,50,46,40,26,49,52,37,50,53,46,26,38,23,63,59,28,41,36,39,42,35,35,36,61,37,76,54,94,89,36,62,40,66,45,41,60,55,49,48,56,56,46,42,75,63,21,30,68,63,48,72,26,42,38,29,55,77,63,55,72,80,63,38,73,63,51,41,50,47,16,45,55,70,70,47,64,40,88,30,54,28,40,34,40,33,29,26,33,40,38,86,91,48,69,46,66,70,67,74,77,75,64,75,75,73,74,83,125,129,82,44,67,33,16,41,44,38,63,38,37,78,84,50,40,61,56,29,64,74,64,31,38,48,42,36,22,66,61,54,26,68,65,37,55,67,38,41,58,49,20,37,33,32,42,30,27,69,75,76,29,32,30,36,32,35,28,25,25,69,34,51,24,36,72,46,80,60,54,67,50,80,78,46,65,37,40,27,25,29,44,43,41,72,52,69,76,69,32,69,31,74,58,32,62,62,52,31,51,50,25,66,46,54,64,86,42,77,30,47,32,64,55,32,50,49,52,47,52,34,49,73,40,59,90,79,47,77,78,51,62,53,73,74,69,80,70,61,72,51,65,77,80,76,74,32,39,25,50,44,74,43,84,54,55,49,55,60,92,56,80,46,40,38,88,83,41,85,83,61,67,43,37,59,59,53,45,43,48,46,47,64,62,50,52,77,64,34,38,34,36,21,51,47,32,61,57,34,26,66,49,44,48,25,56,76,66,43,28,40,63,52,36,20,11,77,69,49,73,46,91,82,30,43,72,37,55,47,61,60,60,97,62,58,72,47,68,28,43,30,39,46,37,59,58,72,63,14,49,86,50,88,82,73,86,56,90,84,44,64,32,70,28,46,67,88,39,68,65,34,53,50,52,50,44,40,27,50,54,38,50,54,46,26,37,23,64,59,26,41,35,39,41,37,34,34,61,34,76,54,95,90,35,62,40,65,45,41,60,54,50,49,55,54,46,55,76,68,26,41,69,64,48,73,29,41,38,30,54,78,62,54,71,81,63,40,73,63,52,42,50,46,16,44,56,70,69,47,65,40,88,31,54,28,40,34,40,34,29,25,33,45,39,85,88,49,68,54,76,72,73,76,77,73,64,76,77,71,78,84,126

InterPro domains:
  IPR002295 N4/N6-methyltransferase, Type III restriction-modification enzyme EcoPI Mod subunit-like [PR00506] (168-190)
  IPR002295 N4/N6-methyltransferase, Type III restriction-modification enzyme EcoPI Mod subunit-like [PR00506] (191-205)
  IPR002941 DNA methylase N-4/N-6 [PF01555] (132-221)
  IPR013989 Development/cell death domain [PF10539] (6-92)
  IPR013989 Development/cell death domain [PS51222] (2-133)
  IPR013989 Development/cell death domain [SM00767] (2-124)
  IPR029063 S-adenosyl-L-methionine-dependent methyltransferase superfamily [G3DSA:3.40.50.150] (106-226)
  IPR029063 S-adenosyl-L-methionine-dependent methyltransferase superfamily [G3DSA:3.40.50.150] (227-382)
  IPR029063 S-adenosyl-L-methionine-dependent methyltransferase superfamily [SSF53335] (147-224)
  IPR029063 S-adenosyl-L-methionine-dependent methyltransferase superfamily [SSF53335] (185-347)

Organism: Nitrososphaera gargensis (strain Ga9.2) (NCBI:txid1237085)

Radius of gyration: 29.57 Å; Cα contacts (8 Å, |Δi|>4): 1610; chains: 2; bounding box: 66×83×80 Å